Protein AF-A0A2I1H149-F1 (afdb_monomer)

pLDDT: mean 75.31, std 19.66, range [24.06, 97.75]

Mean predicted aligned error: 14.2 Å

Foldseek 3Di:
DDDDDDDDDDDDDDDDPPDPVNVVVVVVVVVVVVVLVVLLVLLVVLLVQQFWWDWDADPVRDIDTDTDGHDCQLVSLVVLLVSCVVDVCVLLSCVVVVVCVTGLQNLLLVLLVVPDPVSVSNNLSSLSVLLSLLDDDDPDPDPVCQSSLQSNVVVLVVCLVCLSSLLSLLSSLVVLVPDPDDDPSSVVSNLSSLSSLLSSLPRFHGPPVVPDDPLRRCVSNLSSLLSCLVSCVLVSLLVLLLDLVSLVCLLSSLSSLCSLDVQAFLVLLLDDCVVVCVVVVVVVVVVVVVVVVVVVVVPDPDWDWDFDQDPVGDTDTDTPVQPPPDPNDPCVPPDPPPPPPPDPPPPPVPPQCPHRNDDLSSSLSNLLSLVSCLVGSSVLSSLVSLVVVCVVCVVPPVCLVSLLSSLQNLLRSLVNLVCCLVPVVSCVVSPNDPPCPPSNACVSSVSCQALVNVVVLLVQLVVDDLALDDRSSLLSSLSSLLSSLVSLVSCCVDPNVVRSLVSLVSVFPDVVSLVSLVVCLLVVVSHDLSSSLSSLSSVLSNVVSNVVSCVVVVDDDTSVVVCPDPSNLVSLVVNCVVVVSDDPVSVVSSVVSD

Radius of gyration: 32.36 Å; Cα contacts (8 Å, |Δi|>4): 544; chains: 1; bounding box: 101×82×113 Å

Nearest PDB structures (foldseek):
  8dd7-assembly1_B  TM=6.411E-01  e=4.435E-08  Drosophila melanogaster
  7uwi-assembly1_A  TM=1.477E-01  e=6.136E-03  Homo sapiens
  1v18-assembly1_A  TM=1.486E-01  e=2.884E-02  Mus musculus
  4j5w-assembly1_B  TM=1.963E-01  e=2.755E+00  Homo sapiens

Organism: NCBI:txid588596

Sequence (594 aa):
MKRTTSVNFINSANKSTLSKRERQKRFQRVKNENEYEYWNTIINKHVSLLGGTTKVFTRDGGSYNLFTPGINIIPSLQEINKIVYKEKECFITLYKLEFMESRLFPLILLNGRLENNSQKETSRICVELLTRMTKIYPMSKNLNDLPFLKMNSAYKDLFILNISIIRNICNMLQWHLKLVDRNNDDKKFIHLLLLISRNLLAIKDAPGSGNLTINEKLKAHFDLIVQFCNENLFEIIMIMASDKNEAIWHTLILEIFYHILGYNSSDDLFTDPKMEASSKGVKLMEQMKNKQDKIRKKVSKVCPKVWVDTKKGYEVPVDIRQTWQEIPRSDSIGLREKTENGQKILTEHVNKKRRVVLNDQTRKCMKLASLKIITSNAFEVLIITIQREIKANLDNPDINKIIAYYLYLVDYILNFRIRLTSENSLFLKDGVLLSIYKISDISQVLPAITVESFEWTFSLLVKCEPKENSNRNLQYAFKCLKSMLLTIKHALNGSNHEMALSILKYIYDNEVYTNRILDLLKNIEILTFKEQKALLSAVYAYLETLDHYEGVTQLSDGPQKKFISDEIIKNYCKILEEYSKLDDEELNYISYLG

Solvent-accessible surface area (backbone atoms only — not comparable to full-atom values): 34316 Å² total; per-residue (Å²): 133,88,81,88,86,87,88,87,88,84,85,83,89,84,81,82,81,71,48,75,68,55,52,52,53,48,53,51,48,54,50,51,50,56,51,50,54,52,52,49,55,53,46,54,54,36,56,58,40,44,34,47,70,42,80,45,73,46,97,86,76,48,70,48,77,46,72,48,76,35,92,53,38,60,67,29,52,52,50,50,52,56,48,48,70,75,39,67,69,50,52,58,53,41,55,75,64,42,35,58,72,65,43,47,48,55,51,38,66,75,21,47,79,52,85,45,71,69,27,41,52,45,32,49,54,43,46,53,46,50,35,61,70,41,53,77,73,80,96,58,94,53,75,84,52,50,66,58,31,44,50,39,40,52,51,44,51,53,50,57,74,38,52,70,57,55,38,40,53,33,50,43,48,55,55,58,71,68,46,88,84,71,53,75,65,55,52,50,50,50,50,39,56,54,45,37,57,34,24,55,54,63,55,59,69,42,94,80,60,79,86,55,51,74,51,66,64,38,42,68,56,44,53,39,51,37,49,38,50,76,46,46,38,53,56,54,53,45,53,44,34,38,35,76,88,42,52,94,46,39,69,59,51,46,52,37,51,37,48,73,50,68,77,58,60,50,68,62,63,75,57,53,66,68,61,48,51,50,54,50,48,51,53,50,51,49,53,49,47,54,51,50,52,57,50,54,72,65,71,61,98,73,83,67,73,43,73,46,79,42,102,85,80,50,72,46,80,41,57,52,80,62,63,76,79,45,83,70,65,76,69,80,77,58,74,86,72,80,73,86,70,86,68,78,79,75,75,68,77,75,74,65,83,76,74,64,77,70,55,72,65,41,37,50,43,52,51,50,50,58,48,46,37,45,76,40,55,18,44,46,41,39,52,57,52,49,54,50,53,46,67,77,36,69,87,42,79,74,43,56,61,54,51,32,40,51,30,42,49,54,23,41,51,43,47,36,51,56,49,49,60,74,44,58,75,58,50,70,72,71,73,68,66,95,75,60,92,72,64,82,64,63,76,59,53,35,77,66,66,40,62,70,41,49,54,50,50,50,51,49,57,69,69,51,72,85,45,98,58,85,52,61,48,55,30,27,42,26,42,24,51,24,29,49,41,52,50,38,54,56,28,53,79,46,96,47,27,70,62,32,50,54,43,47,50,54,59,68,71,37,58,70,59,56,52,53,53,49,54,50,48,68,48,40,85,56,44,47,73,71,35,44,55,24,43,49,53,19,49,39,37,49,49,60,46,48,53,51,47,30,67,74,69,73,59,90,84,62,74,64,63,75,66,70,40,74,66,39,50,51,46,52,50,58,57,53,74,51,46,95,77,58,53,75,72,58,50,53,46,52,64,76,74,110

Secondary structure (DSSP, 8-state):
-------------------HHHHHHHHHHHHHHHHHHHHHHHHHHHHHHTEEEEEEEPTTS-EEEEEEE-S-HHHHHHHHHHHHHH-TTHHHHHHHTTHIIIIIHHHHHHHTT--SHHHHHHHHHHHHHHHHHTPPPP--S-GGGHHHHHHHHHHHHHHHH-HHHHHHHHHHHHHHHT-SS--HHHHHHHHHHHHHHHHHHH--PPTT-TTS-HHHHHHHHHHHHHHHHHTTHHHHHHHHHH-GGGGGGHHHHHHHHHHHHTTS-GGGGTS-HHHHHHHHHHHHHHHHHHHHHHHHHH--S---EEEEE-TTS-EEEEEHHHHSSS---GGGG--------------------------HHHHHHHHHHHHHHHHSTHHHHHHHHHHHHHHHTTT-TTHHHHHHHHHHHHHHHHHHHHHHHHTHHHHTTTT--S-GGGTTSSGGGGGGSSHHHHHHHHHHHHH----SS--HHHHHHHHHHHHHHHHHHHHHTSTTHHHHHHHHHHHHH-HHHHHHHHHHHHTGGGS-HHHHHHHHHHHHHHHHHHHHHHHHHT--S-GGGGG--HHHHHHHHHHHHTGGG--HHHHHHHHTT-

Structure (mmCIF, N/CA/C/O backbone):
data_AF-A0A2I1H149-F1
#
_entry.id   AF-A0A2I1H149-F1
#
loop_
_atom_site.group_PDB
_atom_site.id
_atom_site.type_symbol
_atom_site.label_atom_id
_atom_site.label_alt_id
_atom_site.label_comp_id
_atom_site.label_asym_id
_atom_site.label_entity_id
_atom_site.label_seq_id
_atom_site.pdbx_PDB_ins_code
_atom_site.Cartn_x
_atom_site.Cartn_y
_atom_site.Cartn_z
_atom_site.occupancy
_atom_site.B_iso_or_equiv
_atom_site.auth_seq_id
_atom_site.auth_comp_id
_atom_site.auth_asym_id
_atom_site.auth_atom_id
_atom_site.pdbx_PDB_model_num
ATOM 1 N N . MET A 1 1 ? -39.943 54.773 -71.394 1.00 32.19 1 MET A N 1
ATOM 2 C CA . MET A 1 1 ? -41.090 53.988 -71.907 1.00 32.19 1 MET A CA 1
ATOM 3 C C . MET A 1 1 ? -40.934 52.542 -71.444 1.00 32.19 1 MET A C 1
ATOM 5 O O . MET A 1 1 ? -39.864 52.003 -71.660 1.00 32.19 1 MET A O 1
ATOM 9 N N . LYS A 1 2 ? -41.961 52.007 -70.753 1.00 29.81 2 LYS A N 1
ATOM 10 C CA . LYS A 1 2 ? -42.410 50.595 -70.590 1.00 29.81 2 LYS A CA 1
ATOM 11 C C . LYS A 1 2 ? -41.409 49.477 -70.985 1.00 29.81 2 LYS A C 1
ATOM 13 O O . LYS A 1 2 ? -40.921 49.486 -72.100 1.00 29.81 2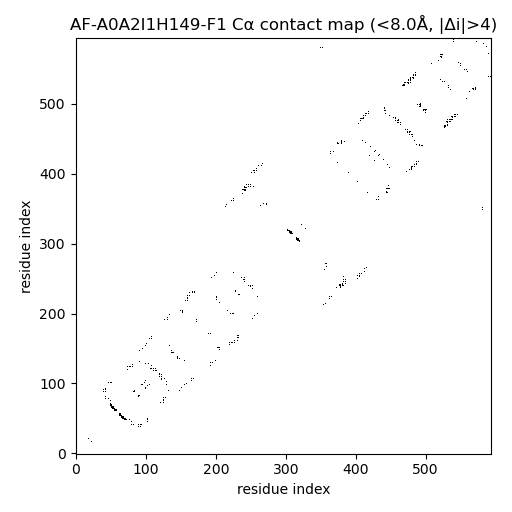 LYS A O 1
ATOM 18 N N . ARG A 1 3 ? -41.190 48.406 -70.209 1.00 27.16 3 ARG A N 1
ATOM 19 C CA . ARG A 1 3 ? -42.202 47.500 -69.628 1.00 27.16 3 ARG A CA 1
ATOM 20 C C . ARG A 1 3 ? -41.544 46.514 -68.646 1.00 27.16 3 ARG A C 1
ATOM 22 O O . ARG A 1 3 ? -40.454 46.017 -68.890 1.00 27.16 3 ARG A O 1
ATOM 29 N N . THR A 1 4 ? -42.272 46.221 -67.579 1.00 39.09 4 THR A N 1
ATOM 30 C CA . THR A 1 4 ? -42.110 45.110 -66.637 1.00 39.09 4 THR A CA 1
ATOM 31 C C . THR A 1 4 ? -42.357 43.746 -67.294 1.00 39.09 4 THR A C 1
ATOM 33 O O . THR A 1 4 ? -43.178 43.637 -68.204 1.00 39.09 4 THR A O 1
ATOM 36 N N . THR A 1 5 ? -41.734 42.686 -66.769 1.00 29.59 5 THR A N 1
ATOM 37 C CA . THR A 1 5 ? -42.400 41.386 -66.550 1.00 29.59 5 THR A CA 1
ATOM 38 C C . THR A 1 5 ? -41.667 40.563 -65.486 1.00 29.59 5 THR A C 1
ATOM 40 O O . THR A 1 5 ? -40.452 40.407 -65.500 1.00 29.59 5 THR A O 1
ATOM 43 N N . SER A 1 6 ? -42.468 40.105 -64.533 1.00 31.19 6 SER A N 1
ATOM 44 C CA . SER A 1 6 ? -42.222 39.237 -63.380 1.00 31.19 6 SER A CA 1
ATOM 45 C C . SER A 1 6 ? -42.264 37.751 -63.745 1.00 31.19 6 SER A C 1
ATOM 47 O O . SER A 1 6 ? -43.083 37.429 -64.595 1.00 31.19 6 SER A O 1
ATOM 49 N N . VAL A 1 7 ? -41.558 36.872 -63.014 1.00 28.91 7 VAL A N 1
ATOM 50 C CA . VAL A 1 7 ? -42.076 35.610 -62.415 1.00 28.91 7 VAL A CA 1
ATOM 51 C C . VAL A 1 7 ? -41.121 35.169 -61.285 1.00 28.91 7 VAL A C 1
ATOM 53 O O . VAL A 1 7 ? -39.906 35.309 -61.389 1.00 28.91 7 VAL A O 1
ATOM 56 N N . ASN A 1 8 ? -41.715 34.687 -60.190 1.00 28.05 8 ASN A N 1
ATOM 57 C CA . ASN A 1 8 ? -41.142 34.405 -58.874 1.00 28.05 8 ASN A CA 1
ATOM 58 C C . ASN A 1 8 ? -40.620 32.957 -58.669 1.00 28.05 8 ASN A C 1
ATOM 60 O O . ASN A 1 8 ? -41.061 32.034 -59.343 1.00 28.05 8 ASN A O 1
ATOM 64 N N . PHE A 1 9 ? -39.875 32.803 -57.558 1.00 26.64 9 PHE A N 1
ATOM 65 C CA . PHE A 1 9 ? -40.063 31.819 -56.464 1.00 26.64 9 PHE A CA 1
ATOM 66 C C . PHE A 1 9 ? -39.162 30.552 -56.315 1.00 26.64 9 PHE A C 1
ATOM 68 O O . PHE A 1 9 ? -39.249 29.592 -57.065 1.00 26.64 9 PHE A O 1
ATOM 75 N N . ILE A 1 10 ? -38.452 30.559 -55.165 1.00 27.23 10 ILE A N 1
ATOM 76 C CA . ILE A 1 10 ? -38.178 29.490 -54.161 1.00 27.23 10 ILE A CA 1
ATOM 77 C C . ILE A 1 10 ? -36.966 28.548 -54.326 1.00 27.23 10 ILE A C 1
ATOM 79 O O . ILE A 1 10 ? -36.982 27.565 -55.050 1.00 27.23 10 ILE A O 1
ATOM 83 N N . ASN A 1 11 ? -35.974 28.836 -53.468 1.00 29.62 11 ASN A N 1
ATOM 84 C CA . ASN A 1 11 ? -35.152 27.971 -52.605 1.00 29.62 11 ASN A CA 1
ATOM 85 C C . ASN A 1 11 ? -34.781 26.541 -53.036 1.00 29.62 11 ASN A C 1
ATOM 87 O O . ASN A 1 11 ? -35.598 25.629 -52.992 1.00 29.62 11 ASN A O 1
ATOM 91 N N . SER A 1 12 ? -33.469 26.293 -53.002 1.00 26.97 12 SER A N 1
ATOM 92 C CA . SER A 1 12 ? -32.935 25.269 -52.095 1.00 26.97 12 SER A CA 1
ATOM 93 C C . SER A 1 12 ? -31.600 25.726 -51.503 1.00 26.97 12 SER A C 1
ATOM 95 O O . SER A 1 12 ? -30.573 25.796 -52.180 1.00 26.97 12 SER A O 1
ATOM 97 N N . ALA A 1 13 ? -31.645 26.062 -50.217 1.00 36.00 13 ALA A N 1
ATOM 98 C CA . ALA A 1 13 ? -30.492 26.230 -49.355 1.00 36.00 13 ALA A CA 1
ATOM 99 C C . ALA A 1 13 ? -29.692 24.921 -49.261 1.00 36.00 13 ALA A C 1
ATOM 101 O O . ALA A 1 13 ? -30.289 23.859 -49.122 1.00 36.00 13 ALA A O 1
ATOM 102 N N . ASN A 1 14 ? -28.359 25.018 -49.324 1.00 30.45 14 ASN A N 1
ATOM 103 C CA . ASN A 1 14 ? -27.398 24.220 -48.545 1.00 30.45 14 ASN A CA 1
ATOM 104 C C . ASN A 1 14 ? -25.959 24.597 -48.946 1.00 30.45 14 ASN A C 1
ATOM 106 O O . ASN A 1 14 ? -25.267 23.868 -49.651 1.00 30.45 14 ASN A O 1
ATOM 110 N N . LYS A 1 15 ? -25.476 25.754 -48.473 1.00 36.53 15 LYS A N 1
ATOM 111 C CA . LYS A 1 15 ? -24.035 26.047 -48.398 1.00 36.53 15 LYS A CA 1
ATOM 112 C C . LYS A 1 15 ? -23.628 26.146 -46.930 1.00 36.53 15 LYS A C 1
ATOM 114 O O . LYS A 1 15 ? -23.779 27.173 -46.282 1.00 36.53 15 LYS A O 1
ATOM 119 N N . SER A 1 16 ? -23.160 24.997 -46.450 1.00 39.41 16 SER A N 1
ATOM 120 C CA . SER A 1 16 ? -22.470 24.684 -45.195 1.00 39.41 16 SER A CA 1
ATOM 121 C C . SER A 1 16 ? -21.985 25.878 -44.357 1.00 39.41 16 SER A C 1
ATOM 123 O O . SER A 1 16 ? -20.854 26.358 -44.497 1.00 39.41 16 SER A O 1
ATOM 125 N N . THR A 1 17 ? -22.801 26.276 -43.390 1.00 38.53 17 THR A N 1
ATOM 126 C CA . THR A 1 17 ? -22.392 27.042 -42.212 1.00 38.53 17 THR A CA 1
ATOM 127 C C . THR A 1 17 ? -21.715 26.108 -41.206 1.00 38.53 17 THR A C 1
ATOM 129 O O . THR A 1 17 ? -22.320 25.699 -40.222 1.00 38.53 17 THR A O 1
ATOM 132 N N . LEU A 1 18 ? -20.449 25.752 -41.443 1.00 44.00 18 LEU A N 1
ATOM 133 C CA . LEU A 1 18 ? -19.593 25.258 -40.357 1.00 44.00 18 LEU A CA 1
ATOM 134 C C . LEU A 1 18 ? -19.273 26.451 -39.457 1.00 44.00 18 LEU A C 1
ATOM 136 O O . LEU A 1 18 ? -18.690 27.440 -39.916 1.00 44.00 18 LEU A O 1
ATOM 140 N N . SER A 1 19 ? -19.677 26.375 -38.190 1.00 47.31 19 SER A N 1
ATOM 141 C CA . SER A 1 19 ? -19.490 27.469 -37.236 1.00 47.31 19 SER A CA 1
ATOM 142 C C . SER A 1 19 ? -17.998 27.822 -37.109 1.00 47.31 19 SER A C 1
ATOM 144 O O . SER A 1 19 ? -17.127 26.952 -37.212 1.00 47.31 19 SER A O 1
ATOM 146 N N . LYS A 1 20 ? -17.657 29.093 -36.839 1.00 43.50 20 LYS A N 1
ATOM 147 C CA . LYS A 1 20 ? -16.263 29.515 -36.545 1.00 43.50 20 LYS A CA 1
ATOM 148 C C . LYS A 1 20 ? -15.593 28.613 -35.487 1.00 43.50 20 LYS A C 1
ATOM 150 O O . LYS A 1 20 ? -14.399 28.341 -35.582 1.00 43.50 20 LYS A O 1
ATOM 155 N N . ARG A 1 21 ? -16.386 28.077 -34.550 1.00 37.91 21 ARG A N 1
ATOM 156 C CA . ARG A 1 21 ? -15.987 27.105 -33.519 1.00 37.91 21 ARG A CA 1
ATOM 157 C C . ARG A 1 21 ? -15.583 25.741 -34.085 1.00 37.91 21 ARG A C 1
ATOM 159 O O . ARG A 1 21 ? -14.626 25.145 -33.603 1.00 37.91 21 ARG A O 1
ATOM 166 N N . GLU A 1 22 ? -16.275 25.237 -35.100 1.00 40.78 22 GLU A N 1
ATOM 167 C CA . GLU A 1 22 ? -15.925 23.970 -35.756 1.00 40.78 22 GLU A CA 1
ATOM 168 C C . GLU A 1 22 ? -14.711 24.106 -36.671 1.00 40.78 22 GLU A C 1
ATOM 170 O O . GLU A 1 22 ? -13.901 23.184 -36.741 1.00 40.78 22 GLU A O 1
ATOM 175 N N . ARG A 1 23 ? -14.528 25.267 -37.314 1.00 39.69 23 ARG A N 1
ATOM 176 C CA . ARG A 1 23 ? -13.295 25.564 -38.058 1.00 39.69 23 ARG A CA 1
ATOM 177 C C . ARG A 1 23 ? -12.090 25.666 -37.121 1.00 39.69 23 ARG A C 1
ATOM 179 O O . ARG A 1 23 ? -11.091 25.016 -37.392 1.00 39.69 23 ARG A O 1
ATOM 186 N N . GLN A 1 24 ? -12.192 26.366 -35.986 1.00 39.59 24 GLN A N 1
ATOM 187 C CA . GLN A 1 24 ? -11.123 26.393 -34.971 1.00 39.59 24 GLN A CA 1
ATOM 188 C C . GLN A 1 24 ? -10.823 25.005 -34.386 1.00 39.59 24 GLN A C 1
ATOM 190 O O . GLN A 1 24 ? -9.656 24.643 -34.273 1.00 39.59 24 GLN A O 1
ATOM 195 N N . LYS A 1 25 ? -11.849 24.187 -34.103 1.00 42.06 25 LYS A N 1
ATOM 196 C CA . LYS A 1 25 ? -11.659 22.793 -33.664 1.00 42.06 25 LYS A CA 1
ATOM 197 C C . LYS A 1 25 ? -11.001 21.920 -34.736 1.00 42.06 25 LYS A C 1
ATOM 199 O O . LYS A 1 25 ? -10.184 21.078 -34.389 1.00 42.06 25 LYS A O 1
ATOM 204 N N . ARG A 1 26 ? -11.325 22.103 -36.022 1.00 39.41 26 ARG A N 1
ATOM 205 C CA . ARG A 1 26 ? -10.654 21.391 -37.126 1.00 39.41 26 ARG A CA 1
ATOM 206 C C . ARG A 1 26 ? -9.211 21.858 -37.318 1.00 39.41 26 ARG A C 1
ATOM 208 O O . ARG A 1 26 ? -8.348 21.012 -37.467 1.00 39.41 26 ARG A O 1
ATOM 215 N N . PHE A 1 27 ? -8.926 23.157 -37.237 1.00 35.47 27 PHE A N 1
ATOM 216 C CA . PHE A 1 27 ? -7.555 23.676 -37.314 1.00 35.47 27 PHE A CA 1
ATOM 217 C C . PHE A 1 27 ? -6.688 23.255 -36.118 1.00 35.47 27 PHE A C 1
ATOM 219 O O . PHE A 1 27 ? -5.516 22.954 -36.312 1.00 35.47 27 PHE A O 1
ATOM 226 N N . GLN A 1 28 ? -7.251 23.167 -34.907 1.00 42.97 28 GLN A N 1
ATOM 227 C CA . GLN A 1 28 ? -6.568 22.564 -33.756 1.00 42.97 28 GLN A CA 1
ATOM 228 C C . GLN A 1 28 ? -6.356 21.057 -33.941 1.00 42.97 28 GLN A C 1
ATOM 230 O O . GLN A 1 28 ? -5.277 20.574 -33.646 1.00 42.97 28 GLN A O 1
ATOM 235 N N . ARG A 1 29 ? -7.326 20.313 -34.492 1.00 41.38 29 ARG A N 1
ATOM 236 C CA . ARG A 1 29 ? -7.142 18.880 -34.796 1.00 41.38 29 ARG A CA 1
ATOM 237 C C . ARG A 1 29 ? -6.066 18.630 -35.854 1.00 41.38 29 ARG A C 1
ATOM 239 O O . ARG A 1 29 ? -5.225 17.777 -35.630 1.00 41.38 29 ARG A O 1
ATOM 246 N N . VAL A 1 30 ? -6.041 19.407 -36.937 1.00 41.62 30 VAL A N 1
ATOM 247 C CA . VAL A 1 30 ? -5.036 19.275 -38.010 1.00 41.62 30 VAL A CA 1
ATOM 248 C C . VAL A 1 30 ? -3.642 19.715 -37.538 1.00 41.62 30 VAL A C 1
ATOM 250 O O . VAL A 1 30 ? -2.652 19.092 -37.905 1.00 41.62 30 VAL A O 1
ATOM 253 N N . LYS A 1 31 ? -3.536 20.738 -36.672 1.00 45.19 31 LYS A N 1
ATOM 254 C CA . LYS A 1 31 ? -2.265 21.056 -35.993 1.00 45.19 31 LYS A CA 1
ATOM 255 C C . LYS A 1 31 ? -1.808 19.917 -35.077 1.00 45.19 31 LYS A C 1
ATOM 257 O O . LYS A 1 31 ? -0.651 19.524 -35.155 1.00 45.19 31 LYS A O 1
ATOM 262 N N . ASN A 1 32 ? -2.719 19.360 -34.281 1.00 52.97 32 ASN A N 1
ATOM 263 C CA . ASN A 1 32 ? -2.410 18.272 -33.355 1.00 52.97 32 ASN A CA 1
ATOM 264 C C . ASN A 1 32 ? -2.048 16.962 -34.082 1.00 52.97 32 ASN A C 1
ATOM 266 O O . ASN A 1 32 ? -1.226 16.209 -33.576 1.00 52.97 32 ASN A O 1
ATOM 270 N N . GLU A 1 33 ? -2.625 16.681 -35.255 1.00 55.91 33 GLU A N 1
ATOM 271 C CA . GLU A 1 33 ? -2.286 15.505 -36.073 1.00 55.91 33 GLU A CA 1
ATOM 272 C C . GLU A 1 33 ? -0.879 15.624 -36.684 1.00 55.91 33 GLU A C 1
ATOM 274 O O . GLU A 1 33 ? -0.083 14.694 -36.550 1.00 55.91 33 GLU A O 1
ATOM 279 N N . ASN A 1 34 ? -0.527 16.788 -37.244 1.00 59.38 34 ASN A N 1
ATOM 280 C CA . ASN A 1 34 ? 0.806 17.029 -37.812 1.00 59.38 34 ASN A CA 1
ATOM 281 C C . ASN A 1 34 ? 1.909 17.078 -36.737 1.00 59.38 34 ASN A C 1
ATOM 283 O O . ASN A 1 34 ? 3.011 16.575 -36.955 1.00 59.38 34 ASN A O 1
ATOM 287 N N . GLU A 1 35 ? 1.631 17.663 -35.566 1.00 61.94 35 GLU A N 1
ATOM 288 C CA . GLU A 1 35 ? 2.568 17.661 -34.433 1.00 61.94 35 GLU A CA 1
ATOM 289 C C . GLU A 1 35 ? 2.740 16.249 -33.853 1.00 61.94 35 GLU A C 1
ATOM 291 O O . GLU A 1 35 ? 3.860 15.836 -33.560 1.00 61.94 35 GLU A O 1
ATOM 296 N N . TYR A 1 36 ? 1.667 15.458 -33.759 1.00 65.31 36 TYR A N 1
ATOM 297 C CA . TYR A 1 36 ? 1.745 14.068 -33.303 1.00 65.31 36 TYR A CA 1
ATOM 298 C C . TYR A 1 36 ? 2.567 13.182 -34.254 1.00 65.31 36 TYR A C 1
ATOM 300 O O . TYR A 1 36 ? 3.404 12.396 -33.805 1.00 65.31 36 TYR A O 1
ATOM 308 N N . GLU A 1 37 ? 2.384 13.321 -35.568 1.00 72.19 37 GLU A N 1
ATOM 309 C CA . GLU A 1 37 ? 3.164 12.589 -36.574 1.00 72.19 37 GLU A CA 1
ATOM 310 C C . GLU A 1 37 ? 4.650 12.993 -36.567 1.00 72.19 37 GLU A C 1
ATOM 312 O O . GLU A 1 37 ? 5.543 12.139 -36.658 1.00 72.19 37 GLU A O 1
ATOM 317 N N . TYR A 1 38 ? 4.927 14.280 -36.343 1.00 79.25 38 TYR A N 1
ATOM 318 C CA . TYR A 1 38 ? 6.279 14.795 -36.141 1.00 79.25 38 TYR A CA 1
ATOM 319 C C . TYR A 1 38 ? 6.962 1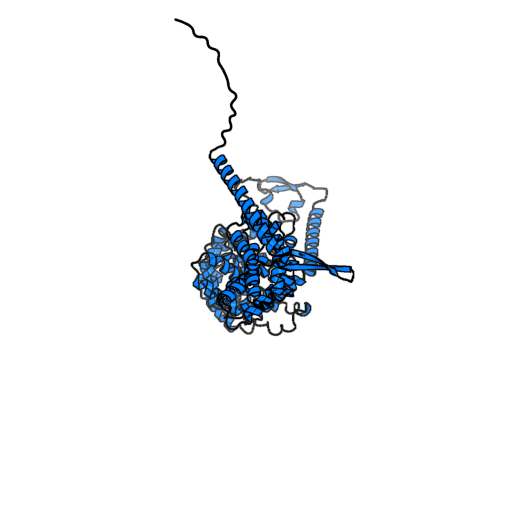4.159 -34.919 1.00 79.25 38 TYR A C 1
ATOM 321 O O . TYR A 1 38 ? 8.061 13.606 -35.039 1.00 79.25 38 TYR A O 1
ATOM 329 N N . TRP A 1 39 ? 6.302 14.153 -33.755 1.00 78.00 39 TRP A N 1
ATOM 330 C CA . TRP A 1 39 ? 6.859 13.551 -32.539 1.00 78.00 39 TRP A CA 1
ATOM 331 C C . TRP A 1 39 ? 7.062 12.039 -32.667 1.00 78.00 39 TRP A C 1
ATOM 333 O O . TRP A 1 39 ? 8.089 11.520 -32.224 1.00 78.00 39 TRP A O 1
ATOM 343 N N . ASN A 1 40 ? 6.147 11.335 -33.339 1.00 79.31 40 ASN A N 1
ATOM 344 C CA . ASN A 1 40 ? 6.282 9.901 -33.601 1.00 79.31 40 ASN A CA 1
ATOM 345 C C . ASN A 1 40 ? 7.520 9.582 -34.435 1.00 79.31 40 ASN A C 1
ATOM 347 O O . ASN A 1 40 ? 8.255 8.645 -34.121 1.00 79.31 40 ASN A O 1
ATOM 351 N N . THR A 1 41 ? 7.778 10.378 -35.471 1.00 85.44 41 THR A N 1
ATOM 352 C CA . THR A 1 41 ? 8.940 10.192 -36.347 1.00 85.44 41 THR A CA 1
ATOM 353 C C . THR A 1 41 ? 10.247 10.358 -35.568 1.00 85.44 41 THR A C 1
ATOM 355 O O . THR A 1 41 ? 11.168 9.548 -35.703 1.00 85.44 41 THR A O 1
ATOM 358 N N . ILE A 1 42 ? 10.312 11.361 -34.689 1.00 87.19 42 ILE A N 1
ATOM 359 C CA . ILE A 1 42 ? 11.488 11.618 -33.849 1.00 87.19 42 ILE A CA 1
ATOM 360 C C . ILE A 1 42 ? 11.687 10.506 -32.815 1.00 87.19 42 ILE A C 1
ATOM 362 O O . ILE A 1 42 ? 12.806 10.017 -32.648 1.00 87.19 42 ILE A O 1
ATOM 366 N N . ILE A 1 43 ? 10.617 10.062 -32.150 1.00 89.56 43 ILE A N 1
ATOM 367 C CA . ILE A 1 43 ? 10.688 8.963 -31.179 1.00 89.56 43 ILE A CA 1
ATOM 368 C C . ILE A 1 43 ? 11.161 7.677 -31.850 1.00 89.56 43 ILE A C 1
ATOM 370 O O . ILE A 1 43 ? 12.091 7.053 -31.348 1.00 89.56 43 ILE A O 1
ATOM 374 N N . ASN A 1 44 ? 10.596 7.314 -33.004 1.00 88.50 44 ASN A N 1
ATOM 375 C CA . ASN A 1 44 ? 11.008 6.125 -33.754 1.00 88.50 44 ASN A CA 1
ATOM 376 C C . ASN A 1 44 ? 12.501 6.158 -34.091 1.00 88.50 44 ASN A C 1
ATOM 378 O O . ASN A 1 44 ? 13.211 5.170 -33.881 1.00 88.50 44 ASN A O 1
ATOM 382 N N . LYS A 1 45 ? 12.997 7.317 -34.545 1.00 91.25 45 LYS A N 1
ATOM 383 C CA . LYS A 1 45 ? 14.421 7.520 -34.814 1.00 91.25 45 LYS A CA 1
ATOM 384 C C . LYS A 1 45 ? 15.257 7.241 -33.566 1.00 91.25 45 LYS A C 1
ATOM 386 O O . LYS A 1 45 ? 16.156 6.408 -33.624 1.00 91.25 45 LYS A O 1
ATOM 391 N N . HIS A 1 46 ? 14.958 7.875 -32.433 1.00 92.81 46 HIS A N 1
ATOM 392 C CA . HIS A 1 46 ? 15.756 7.679 -31.219 1.00 92.81 46 HIS A CA 1
ATOM 393 C C . HIS A 1 46 ? 15.630 6.269 -30.633 1.00 92.81 46 HIS A C 1
ATOM 395 O O . HIS A 1 46 ? 16.636 5.718 -30.202 1.00 92.81 46 HIS A O 1
ATOM 401 N N . VAL A 1 47 ? 14.451 5.644 -30.677 1.00 91.44 47 VAL A N 1
ATOM 402 C CA . VAL A 1 47 ? 14.244 4.259 -30.219 1.00 91.44 47 VAL A CA 1
ATOM 403 C C . VAL A 1 47 ? 15.073 3.269 -31.042 1.00 91.44 47 VAL A C 1
ATOM 405 O O . VAL A 1 47 ? 15.654 2.340 -30.477 1.00 91.44 47 VAL A O 1
ATOM 408 N N . SER A 1 48 ? 15.189 3.482 -32.357 1.00 88.75 48 SER A N 1
ATOM 409 C CA . SER A 1 48 ? 16.019 2.637 -33.227 1.00 88.75 48 SER A CA 1
ATOM 410 C C . SER A 1 48 ? 17.517 2.718 -32.897 1.00 88.75 48 SER A C 1
ATOM 412 O O . SER A 1 48 ? 18.227 1.722 -33.005 1.00 88.75 48 SER A O 1
ATOM 414 N N . LEU A 1 49 ? 17.991 3.873 -32.413 1.00 92.19 49 LEU A N 1
ATOM 415 C CA . LEU A 1 49 ? 19.397 4.106 -32.061 1.00 92.19 49 LEU A CA 1
ATOM 416 C C . LEU A 1 49 ? 19.822 3.465 -30.733 1.00 92.19 49 LEU A C 1
ATOM 418 O O . LEU A 1 49 ? 21.018 3.393 -30.450 1.00 92.19 49 LEU A O 1
ATOM 422 N N . LEU A 1 50 ? 18.874 3.003 -29.914 1.00 92.06 50 LEU A N 1
ATOM 423 C CA . LEU A 1 50 ? 19.163 2.386 -28.615 1.00 92.06 50 LEU A CA 1
ATOM 424 C C . LEU A 1 50 ? 19.653 0.940 -28.717 1.00 92.06 50 LEU A C 1
ATOM 426 O O . LEU A 1 50 ? 20.197 0.419 -27.744 1.00 92.06 50 LEU A O 1
ATOM 430 N N . GLY A 1 51 ? 19.473 0.303 -29.874 1.00 89.75 51 GLY A N 1
ATOM 431 C CA . GLY A 1 51 ? 19.811 -1.101 -30.093 1.00 89.75 51 GLY A CA 1
ATOM 432 C C . GLY A 1 51 ? 18.592 -1.960 -30.411 1.00 89.75 51 GLY A C 1
ATOM 433 O O . GLY A 1 51 ? 17.510 -1.447 -30.702 1.00 89.75 51 GLY A O 1
ATOM 434 N N . GLY A 1 52 ? 18.763 -3.278 -30.366 1.00 88.19 52 GLY A N 1
ATOM 435 C CA . GLY A 1 52 ? 17.707 -4.233 -30.691 1.00 88.19 52 GLY A CA 1
ATOM 436 C C . GLY A 1 52 ? 17.979 -5.627 -30.140 1.00 88.19 52 GLY A C 1
ATOM 437 O O . GLY A 1 52 ? 19.111 -5.975 -29.808 1.00 88.19 52 GLY A O 1
ATOM 438 N N . THR A 1 53 ? 16.920 -6.422 -30.027 1.00 85.94 53 THR A N 1
ATOM 439 C CA . THR A 1 53 ? 16.993 -7.835 -29.657 1.00 85.94 53 THR A CA 1
ATOM 440 C C . THR A 1 53 ? 17.196 -8.696 -30.901 1.00 85.94 53 THR A C 1
ATOM 442 O O . THR A 1 53 ? 16.475 -8.573 -31.888 1.00 85.94 53 THR A O 1
ATOM 445 N N . THR A 1 54 ? 18.184 -9.585 -30.853 1.00 83.81 54 THR A N 1
ATOM 446 C CA . THR A 1 54 ? 18.465 -10.576 -31.895 1.00 83.81 54 THR A CA 1
ATOM 447 C C . THR A 1 54 ? 18.338 -11.974 -31.306 1.00 83.81 54 THR A C 1
ATOM 449 O O . THR A 1 54 ? 18.782 -12.233 -30.188 1.00 83.81 54 THR A O 1
ATOM 452 N N . LYS A 1 55 ? 17.688 -12.885 -32.030 1.00 85.06 55 LYS A N 1
ATOM 453 C CA . LYS A 1 55 ? 17.550 -14.277 -31.598 1.00 85.06 55 LYS A CA 1
ATOM 454 C C . LYS A 1 55 ? 18.816 -15.033 -31.993 1.00 85.06 55 LYS A C 1
ATOM 456 O O . LYS A 1 55 ? 19.094 -15.194 -33.177 1.00 85.06 55 LYS A O 1
ATOM 461 N N . VAL A 1 56 ? 19.583 -15.468 -31.002 1.00 85.62 56 VAL A N 1
ATOM 462 C CA . VAL A 1 56 ? 20.822 -16.226 -31.183 1.00 85.62 56 VAL A CA 1
ATOM 463 C C . VAL A 1 56 ? 20.516 -17.701 -30.969 1.00 85.62 56 VAL A C 1
ATOM 465 O O . VAL A 1 56 ? 19.962 -18.082 -29.938 1.00 85.62 56 VAL A O 1
ATOM 468 N N . PHE A 1 57 ? 20.859 -18.532 -31.949 1.00 85.56 57 PHE A N 1
ATOM 469 C CA . PHE A 1 57 ? 20.697 -19.981 -31.869 1.00 85.56 57 PHE A CA 1
ATOM 470 C C . PHE A 1 57 ? 21.938 -20.609 -31.229 1.00 85.56 57 PHE A C 1
ATOM 472 O O . PHE A 1 57 ? 23.067 -20.291 -31.606 1.00 85.56 57 PHE A O 1
ATOM 479 N N . THR A 1 58 ? 21.736 -21.472 -30.236 1.00 83.88 58 THR A N 1
ATOM 480 C CA . THR A 1 58 ? 22.816 -22.222 -29.590 1.00 83.88 58 THR A CA 1
ATOM 481 C C . THR A 1 58 ? 23.164 -23.462 -30.407 1.00 83.88 58 THR A C 1
ATOM 483 O O . THR A 1 58 ? 22.353 -23.965 -31.186 1.00 83.88 58 THR A O 1
ATOM 486 N N . ARG A 1 59 ? 24.385 -23.978 -30.218 1.00 79.94 59 ARG A N 1
ATOM 487 C CA . ARG A 1 59 ? 24.861 -25.198 -30.897 1.00 79.94 59 ARG A CA 1
ATOM 488 C C . ARG A 1 59 ? 24.005 -26.430 -30.577 1.00 79.94 59 ARG A C 1
ATOM 490 O O . ARG A 1 59 ? 23.926 -27.327 -31.405 1.00 79.94 59 ARG A O 1
ATOM 497 N N . ASP A 1 60 ? 23.307 -26.413 -29.443 1.00 82.38 60 ASP A N 1
ATOM 498 C CA . ASP A 1 60 ? 22.438 -27.499 -28.974 1.00 82.38 60 ASP A CA 1
ATOM 499 C C . ASP A 1 60 ? 21.001 -27.411 -29.535 1.00 82.38 60 ASP A C 1
ATOM 501 O O . ASP A 1 60 ? 20.099 -28.094 -29.056 1.00 82.38 60 ASP A O 1
ATOM 505 N N . GLY A 1 61 ? 20.749 -26.535 -30.518 1.00 79.62 61 GLY A N 1
ATOM 506 C CA . GLY A 1 61 ? 19.426 -26.336 -31.127 1.00 79.62 61 GLY A CA 1
ATOM 507 C C . GLY A 1 61 ? 18.475 -25.442 -30.321 1.00 79.62 61 GLY A C 1
ATOM 508 O O . GLY A 1 61 ? 17.332 -25.225 -30.725 1.00 79.62 61 GLY A O 1
ATOM 509 N N . GLY A 1 62 ? 18.938 -24.891 -29.197 1.00 80.69 62 GLY A N 1
ATOM 510 C CA . GLY A 1 62 ? 18.218 -23.882 -28.427 1.00 80.69 62 GLY A CA 1
ATOM 511 C C . GLY A 1 62 ? 18.314 -22.491 -29.053 1.00 80.69 62 GLY A C 1
ATOM 512 O O . GLY A 1 62 ? 19.044 -22.246 -30.013 1.00 80.69 62 GLY A O 1
ATOM 513 N N . SER A 1 63 ? 17.582 -21.532 -28.494 1.00 80.38 63 SER A N 1
ATOM 514 C CA . SER A 1 63 ? 17.707 -20.129 -28.887 1.00 80.38 63 SER A CA 1
ATOM 515 C C . SER A 1 63 ? 17.459 -19.212 -27.705 1.00 80.38 63 SER A C 1
ATOM 517 O O . SER A 1 63 ? 16.567 -19.492 -26.906 1.00 80.38 63 SER A O 1
ATOM 519 N N . TYR A 1 64 ? 18.183 -18.102 -27.634 1.00 80.00 64 TYR A N 1
ATOM 520 C CA . TYR A 1 64 ? 17.949 -17.045 -26.657 1.00 80.00 64 TYR A CA 1
ATOM 521 C C . TYR A 1 64 ? 17.936 -15.679 -27.342 1.00 80.00 64 TYR A C 1
ATOM 523 O O . TYR A 1 64 ? 18.525 -15.491 -28.404 1.00 80.00 64 TYR A O 1
ATOM 531 N N . ASN A 1 65 ? 17.247 -14.713 -26.739 1.00 82.12 65 ASN A N 1
ATOM 532 C CA . ASN A 1 65 ? 17.239 -13.340 -27.229 1.00 82.12 65 ASN A CA 1
ATOM 533 C C . ASN A 1 65 ? 18.422 -12.586 -26.612 1.00 82.12 65 ASN A C 1
ATOM 535 O O . ASN A 1 65 ? 18.508 -12.455 -25.393 1.00 82.12 65 ASN A O 1
ATOM 539 N N . LEU A 1 66 ? 19.322 -12.083 -27.453 1.00 84.94 66 LEU A N 1
ATOM 540 C CA . LEU A 1 66 ? 20.431 -11.222 -27.065 1.00 84.94 66 LEU A CA 1
ATOM 541 C C . LEU A 1 66 ? 20.095 -9.777 -27.426 1.00 84.94 66 LEU A C 1
ATOM 543 O O . LEU A 1 66 ? 19.838 -9.464 -28.588 1.00 84.94 66 LEU A O 1
ATOM 547 N N . PHE A 1 67 ? 20.115 -8.883 -26.442 1.00 90.25 67 PHE A N 1
ATOM 548 C CA . PHE A 1 67 ? 20.011 -7.453 -26.706 1.00 90.25 67 PHE A CA 1
ATOM 549 C C . PHE A 1 67 ? 21.387 -6.872 -27.026 1.00 90.25 67 PHE A C 1
ATOM 551 O O . PHE A 1 67 ? 22.307 -6.968 -26.213 1.00 90.25 67 PHE A O 1
ATOM 558 N N . THR A 1 68 ? 21.512 -6.238 -28.189 1.00 88.75 68 THR A N 1
ATOM 559 C CA . THR A 1 68 ? 22.723 -5.519 -28.585 1.00 88.75 68 THR A CA 1
ATOM 560 C C . THR A 1 68 ? 22.498 -4.018 -28.394 1.00 88.75 68 THR A C 1
ATOM 562 O O . THR A 1 68 ? 21.672 -3.447 -29.115 1.00 88.75 68 THR A O 1
ATOM 565 N N . PRO A 1 69 ? 23.192 -3.369 -27.438 1.00 88.50 69 PRO A N 1
ATOM 566 C CA . PRO A 1 69 ? 23.082 -1.930 -27.218 1.00 88.50 69 PRO A CA 1
ATOM 567 C C . PRO A 1 69 ? 23.609 -1.132 -28.419 1.00 88.50 69 PRO A C 1
ATOM 569 O O . PRO A 1 69 ? 24.604 -1.506 -29.037 1.00 88.50 69 PRO A O 1
ATOM 572 N N . GLY A 1 70 ? 22.948 -0.019 -28.738 1.00 89.56 70 GLY A N 1
ATOM 573 C CA . GLY A 1 70 ? 23.413 0.926 -29.756 1.00 89.56 70 GLY A CA 1
ATOM 574 C C . GLY A 1 70 ? 24.564 1.820 -29.275 1.00 89.56 70 GLY A C 1
ATOM 575 O O . GLY A 1 70 ? 24.917 1.837 -28.100 1.00 89.56 70 GLY A O 1
ATOM 576 N N . ILE A 1 71 ? 25.143 2.605 -30.189 1.00 83.88 71 ILE A N 1
ATOM 577 C CA . ILE A 1 71 ? 26.324 3.446 -29.905 1.00 83.88 71 ILE A CA 1
ATOM 578 C C . ILE A 1 71 ? 25.935 4.749 -29.176 1.00 83.88 71 ILE A C 1
ATOM 580 O O . ILE A 1 71 ? 26.655 5.217 -28.302 1.00 83.88 71 ILE A O 1
ATOM 584 N N . ASN A 1 72 ? 24.758 5.312 -29.476 1.00 85.44 72 ASN A N 1
ATOM 585 C CA . ASN A 1 72 ? 24.315 6.619 -28.969 1.00 85.44 72 ASN A CA 1
ATOM 586 C C . ASN A 1 72 ? 23.174 6.496 -27.945 1.00 85.44 72 ASN A C 1
ATOM 588 O O . ASN A 1 72 ? 22.146 7.169 -28.071 1.00 85.44 72 ASN A O 1
ATOM 592 N N . ILE A 1 73 ? 23.344 5.632 -26.936 1.00 93.25 73 ILE A N 1
ATOM 593 C CA . ILE A 1 73 ? 22.297 5.343 -25.941 1.00 93.25 73 ILE A CA 1
ATOM 594 C C . ILE A 1 73 ? 21.938 6.576 -25.115 1.00 93.25 73 ILE A C 1
ATOM 596 O O . ILE A 1 73 ? 20.782 6.989 -25.125 1.00 93.25 73 ILE A O 1
ATOM 600 N N . ILE A 1 74 ? 22.911 7.179 -24.423 1.00 93.81 74 ILE A N 1
ATOM 601 C CA . ILE A 1 74 ? 22.652 8.276 -23.477 1.00 93.81 74 ILE A CA 1
ATOM 602 C C . ILE A 1 74 ? 21.966 9.469 -24.169 1.00 93.81 74 ILE A C 1
ATOM 604 O O . ILE A 1 74 ? 20.885 9.847 -23.713 1.00 93.81 74 ILE A O 1
ATOM 608 N N . PRO A 1 75 ? 22.476 10.015 -25.297 1.00 94.50 75 PRO A N 1
ATOM 609 C CA . PRO A 1 75 ? 21.813 11.133 -25.972 1.00 94.50 75 PRO A CA 1
ATOM 610 C C . PRO A 1 75 ? 20.403 10.780 -26.459 1.00 94.50 75 PRO A C 1
ATOM 612 O O . PRO A 1 75 ? 19.486 11.593 -26.360 1.00 94.50 75 PRO A O 1
ATOM 615 N N . SER A 1 76 ? 20.201 9.551 -26.949 1.00 95.38 76 SER A N 1
ATOM 616 C CA . SER A 1 76 ? 18.887 9.112 -27.433 1.00 95.38 76 SER A CA 1
ATOM 617 C C . SER A 1 76 ? 17.885 8.942 -26.293 1.00 95.38 76 SER A C 1
ATOM 619 O O . SER A 1 76 ? 16.742 9.371 -26.426 1.00 95.38 76 SER A O 1
ATOM 621 N N . LEU A 1 77 ? 18.302 8.379 -25.155 1.00 95.56 77 LEU A N 1
ATOM 622 C CA . LEU A 1 77 ? 17.459 8.283 -23.964 1.00 95.56 77 LEU A CA 1
ATOM 623 C C . LEU A 1 77 ? 17.115 9.670 -23.406 1.00 95.56 77 LEU A C 1
ATOM 625 O O . LEU A 1 77 ? 15.966 9.897 -23.035 1.00 95.56 77 LEU A O 1
ATOM 629 N N . GLN A 1 78 ? 18.073 10.603 -23.373 1.00 94.94 78 GLN A N 1
ATOM 630 C CA . GLN A 1 78 ? 17.840 11.975 -22.910 1.00 94.94 78 GLN A CA 1
ATOM 631 C C . GLN A 1 78 ? 16.834 12.714 -23.799 1.00 94.94 78 GLN A C 1
ATOM 633 O O . GLN A 1 78 ? 15.914 13.344 -23.276 1.00 94.94 78 GLN A O 1
ATOM 638 N N . GLU A 1 79 ? 16.952 12.602 -25.125 1.00 94.12 79 GLU A N 1
ATOM 639 C CA . GLU A 1 79 ? 15.990 13.218 -26.044 1.00 94.12 79 GLU A CA 1
ATOM 640 C C . GLU A 1 79 ? 14.605 12.566 -25.942 1.00 94.12 79 GLU A C 1
ATOM 642 O O . GLU A 1 79 ? 13.615 13.287 -25.827 1.00 94.12 79 GLU A O 1
ATOM 647 N N . ILE A 1 80 ? 14.505 11.232 -25.846 1.00 94.19 80 ILE A N 1
ATOM 648 C CA . ILE A 1 80 ? 13.216 10.566 -25.571 1.00 94.19 80 ILE A CA 1
ATOM 649 C C . ILE A 1 80 ? 12.616 11.100 -24.266 1.00 94.19 80 ILE A C 1
ATOM 651 O O . ILE A 1 80 ? 11.450 11.493 -24.243 1.00 94.19 80 ILE A O 1
ATOM 655 N N . ASN A 1 81 ? 13.412 11.179 -23.195 1.00 93.00 81 ASN A N 1
ATOM 656 C CA . ASN A 1 81 ? 12.967 11.664 -21.891 1.00 93.00 81 ASN A CA 1
ATOM 657 C C . ASN A 1 81 ? 12.487 13.125 -21.956 1.00 93.00 81 ASN A C 1
ATOM 659 O O . ASN A 1 81 ? 11.483 13.485 -21.344 1.00 93.00 81 ASN A O 1
ATOM 663 N N . LYS A 1 82 ? 13.162 13.973 -22.731 1.00 92.31 82 LYS A N 1
ATOM 664 C CA . LYS A 1 82 ? 12.786 15.374 -22.957 1.00 92.31 82 LYS A CA 1
ATOM 665 C C . LYS A 1 82 ? 11.500 15.512 -23.773 1.00 92.31 82 LYS A C 1
ATOM 667 O O . LYS A 1 82 ? 10.698 16.392 -23.468 1.00 92.31 82 LYS A O 1
ATOM 672 N N . ILE A 1 83 ? 11.282 14.653 -24.769 1.00 90.19 83 ILE A N 1
ATOM 673 C CA . ILE A 1 83 ? 10.070 14.656 -25.601 1.00 90.19 83 ILE A CA 1
ATOM 674 C C . ILE A 1 83 ? 8.854 14.235 -24.774 1.00 90.19 83 ILE A C 1
ATOM 676 O O . ILE A 1 83 ? 7.881 14.981 -24.704 1.00 90.19 83 ILE A O 1
ATOM 680 N N . VAL A 1 84 ? 8.928 13.099 -24.070 1.00 89.38 84 VAL A N 1
ATOM 681 C CA . VAL A 1 84 ? 7.799 12.605 -23.255 1.00 89.38 84 VAL A CA 1
ATOM 682 C C . VAL A 1 84 ? 7.471 13.508 -22.067 1.00 89.38 84 VAL A C 1
ATOM 684 O O . VAL A 1 84 ? 6.373 13.441 -21.523 1.00 89.38 84 VAL A O 1
ATOM 687 N N . TYR A 1 85 ? 8.416 14.356 -21.647 1.00 86.31 85 TYR A N 1
ATOM 688 C CA . TYR A 1 85 ? 8.151 15.392 -20.651 1.00 86.31 85 TYR A CA 1
ATOM 689 C C . TYR A 1 85 ? 7.205 16.474 -21.179 1.00 86.31 85 TYR A C 1
ATOM 691 O O . TYR A 1 85 ? 6.386 16.990 -20.424 1.00 86.31 85 TYR A O 1
ATOM 699 N N . LYS A 1 86 ? 7.346 16.832 -22.459 1.00 85.62 86 LYS A N 1
ATOM 700 C CA . LYS A 1 86 ? 6.564 17.891 -23.105 1.00 85.62 86 LYS A CA 1
ATOM 701 C C . LYS A 1 86 ? 5.220 17.375 -23.606 1.00 85.62 86 LYS A C 1
ATOM 703 O O . LYS A 1 86 ? 4.210 18.031 -23.392 1.00 85.62 86 LYS A O 1
ATOM 708 N N . GLU A 1 87 ? 5.215 16.192 -24.215 1.00 86.38 87 GLU A N 1
ATOM 709 C CA . GLU A 1 87 ? 4.063 15.652 -24.938 1.00 86.38 87 GLU A CA 1
ATOM 710 C C . GLU A 1 87 ? 3.671 14.280 -24.393 1.00 86.38 87 GLU A C 1
ATOM 712 O O . GLU A 1 87 ? 4.328 13.270 -24.658 1.00 86.38 87 GLU A O 1
ATOM 717 N N . LYS A 1 88 ? 2.576 14.217 -23.629 1.00 83.56 88 LYS A N 1
ATOM 718 C CA . LYS A 1 88 ? 2.139 12.972 -22.975 1.00 83.56 88 LYS A CA 1
ATOM 719 C C . LYS A 1 88 ? 1.676 11.914 -23.981 1.00 83.56 88 LYS A C 1
ATOM 721 O O . LYS A 1 88 ? 1.813 10.721 -23.730 1.00 83.56 88 LYS A O 1
ATOM 726 N N . GLU A 1 89 ? 1.153 12.319 -25.133 1.00 85.00 89 GLU A N 1
ATOM 727 C CA . GLU A 1 89 ? 0.665 11.438 -26.197 1.00 85.00 89 GLU A CA 1
ATOM 728 C C . GLU A 1 89 ? 1.788 10.543 -26.745 1.00 85.00 89 GLU A C 1
ATOM 730 O O . GLU A 1 89 ? 1.528 9.430 -27.204 1.00 85.00 89 GLU A O 1
ATOM 735 N N . CYS A 1 90 ? 3.047 10.964 -26.594 1.00 88.19 90 CYS A N 1
ATOM 736 C CA . CYS A 1 90 ? 4.226 10.173 -26.926 1.00 88.19 90 CYS A CA 1
ATOM 737 C C . CYS A 1 90 ? 4.323 8.858 -26.138 1.00 88.19 90 CYS A C 1
ATOM 739 O O . CYS A 1 90 ? 4.901 7.891 -26.636 1.00 88.19 90 CYS A O 1
ATOM 741 N N . PHE A 1 91 ? 3.728 8.770 -24.941 1.00 89.38 91 PHE A N 1
ATOM 742 C CA . PHE A 1 91 ? 3.671 7.507 -24.201 1.00 89.38 91 PHE A CA 1
ATOM 743 C C . PHE A 1 91 ? 2.877 6.433 -24.951 1.00 89.38 91 PHE A C 1
ATOM 745 O O . PHE A 1 91 ? 3.241 5.262 -24.888 1.00 89.38 91 PHE A O 1
ATOM 752 N N . ILE A 1 92 ? 1.841 6.818 -25.706 1.00 88.06 92 ILE A N 1
ATOM 753 C CA . ILE A 1 92 ? 1.060 5.884 -26.532 1.00 88.06 92 ILE A CA 1
ATOM 754 C C . ILE A 1 92 ? 1.945 5.308 -27.640 1.00 88.06 92 ILE A C 1
ATOM 756 O O . ILE A 1 92 ? 1.856 4.125 -27.962 1.00 88.06 92 ILE A O 1
ATOM 760 N N . THR A 1 93 ? 2.818 6.131 -28.212 1.00 89.38 93 THR A N 1
ATOM 761 C CA . THR A 1 93 ? 3.757 5.711 -29.254 1.00 89.38 93 THR A CA 1
ATOM 762 C C . THR A 1 93 ? 4.817 4.777 -28.691 1.00 89.38 93 THR A C 1
ATOM 764 O O . THR A 1 93 ? 5.018 3.698 -29.239 1.00 89.38 93 THR A O 1
ATOM 767 N N . LEU A 1 94 ? 5.420 5.116 -27.547 1.00 92.19 94 LEU A N 1
ATOM 768 C CA . LEU A 1 94 ? 6.355 4.221 -26.855 1.00 92.19 94 LEU A CA 1
ATOM 769 C C . LEU A 1 94 ? 5.708 2.883 -26.476 1.00 92.19 94 LEU A C 1
ATOM 771 O O . LEU A 1 94 ? 6.350 1.843 -26.600 1.00 92.19 94 LEU A O 1
ATOM 775 N N . TYR A 1 95 ? 4.438 2.896 -26.066 1.00 92.00 95 TYR A N 1
ATOM 776 C CA . TYR A 1 95 ? 3.684 1.677 -25.784 1.00 92.00 95 TYR A CA 1
ATOM 777 C C . TYR A 1 95 ? 3.506 0.804 -27.032 1.00 92.00 95 TYR A C 1
ATOM 779 O O . TYR A 1 95 ? 3.786 -0.388 -26.984 1.00 92.00 95 TYR A O 1
ATOM 787 N N . LYS A 1 96 ? 3.103 1.396 -28.167 1.00 89.88 96 LYS A N 1
ATOM 788 C CA . LYS A 1 96 ? 2.956 0.681 -29.451 1.00 89.88 96 LYS A CA 1
ATOM 789 C C . LYS A 1 96 ? 4.268 0.085 -29.964 1.00 89.88 96 LYS A C 1
ATOM 791 O O . LYS A 1 96 ? 4.234 -0.908 -30.676 1.00 89.88 96 LYS A O 1
ATOM 796 N N . LEU A 1 97 ? 5.400 0.699 -29.624 1.00 90.38 97 LEU A N 1
ATOM 797 C CA . LEU A 1 97 ? 6.741 0.205 -29.952 1.00 90.38 97 LEU A CA 1
ATOM 798 C C . LEU A 1 97 ? 7.259 -0.841 -28.956 1.00 90.38 97 LEU A C 1
ATOM 800 O O . LEU A 1 97 ? 8.427 -1.222 -29.034 1.00 90.38 97 LEU A O 1
ATOM 804 N N . GLU A 1 98 ? 6.443 -1.236 -27.972 1.00 92.62 98 GLU A N 1
ATOM 805 C CA . GLU A 1 98 ? 6.833 -2.145 -26.890 1.00 92.62 98 GLU A CA 1
ATOM 806 C C . GLU A 1 98 ? 8.120 -1.674 -26.193 1.00 92.62 98 GLU A C 1
ATOM 808 O O . GLU A 1 98 ? 8.960 -2.467 -25.775 1.00 92.62 98 GLU A O 1
ATOM 813 N N . PHE A 1 99 ? 8.317 -0.353 -26.097 1.00 94.25 99 PHE A N 1
ATOM 814 C CA . PHE A 1 99 ? 9.592 0.259 -25.711 1.00 94.25 99 PHE A CA 1
ATOM 815 C C . PHE A 1 99 ? 10.105 -0.227 -24.349 1.00 94.25 99 PHE A C 1
ATOM 817 O O . PHE A 1 99 ? 11.311 -0.400 -24.156 1.00 94.25 99 PHE A O 1
ATOM 824 N N . MET A 1 100 ? 9.186 -0.454 -23.404 1.00 94.00 100 MET A N 1
ATOM 825 C CA . MET A 1 100 ? 9.526 -0.908 -22.058 1.00 94.00 100 MET A CA 1
ATOM 826 C C . MET A 1 100 ? 10.208 -2.282 -22.085 1.00 94.00 100 MET A C 1
ATOM 828 O O . MET A 1 100 ? 11.293 -2.428 -21.531 1.00 94.00 100 MET A O 1
ATOM 832 N N . GLU A 1 101 ? 9.618 -3.256 -22.776 1.00 91.94 101 GLU A N 1
ATOM 833 C CA . GLU A 1 101 ? 10.135 -4.624 -22.864 1.00 91.94 101 GLU A CA 1
ATOM 834 C C . GLU A 1 101 ? 11.292 -4.738 -23.863 1.00 91.94 101 GLU A C 1
ATOM 836 O O . GLU A 1 101 ? 12.312 -5.363 -23.581 1.00 91.94 101 GLU A O 1
ATOM 841 N N . SER A 1 102 ? 11.173 -4.087 -25.020 1.00 90.38 102 SER A N 1
ATOM 842 C CA . SER A 1 102 ? 12.104 -4.269 -26.131 1.00 90.38 102 SER A CA 1
ATOM 843 C C . SER A 1 102 ? 13.394 -3.453 -26.005 1.00 90.38 102 SER A C 1
ATOM 845 O O . SER A 1 102 ? 14.376 -3.773 -26.680 1.00 90.38 102 SER A O 1
ATOM 847 N N . ARG A 1 103 ? 13.412 -2.384 -25.193 1.00 93.06 103 ARG A N 1
ATOM 848 C CA . ARG A 1 103 ? 14.578 -1.495 -25.010 1.00 93.06 103 ARG A CA 1
ATOM 849 C C . ARG A 1 103 ? 14.895 -1.235 -23.544 1.00 93.06 103 ARG A C 1
ATOM 851 O O . ARG A 1 103 ? 16.014 -1.491 -23.110 1.00 93.06 103 ARG A O 1
ATOM 858 N N . LEU A 1 104 ? 13.934 -0.715 -22.785 1.00 94.69 104 LEU A N 1
ATOM 859 C CA . LEU A 1 104 ? 14.190 -0.155 -21.457 1.00 94.69 104 LEU A CA 1
ATOM 860 C C . LEU A 1 104 ? 14.604 -1.229 -20.438 1.00 94.69 104 LEU A C 1
ATOM 862 O O . LEU A 1 104 ? 15.569 -1.035 -19.702 1.00 94.69 104 LEU A O 1
ATOM 866 N N . PHE A 1 105 ? 13.922 -2.376 -20.437 1.00 95.00 105 PHE A N 1
ATOM 867 C CA . PHE A 1 105 ? 14.241 -3.534 -19.598 1.00 95.00 105 PHE A CA 1
ATOM 868 C C . PHE A 1 105 ? 15.622 -4.136 -19.916 1.00 95.00 105 PHE A C 1
ATOM 870 O O . PHE A 1 105 ? 16.434 -4.267 -19.001 1.00 95.00 105 PHE A O 1
ATOM 877 N N . PRO A 1 106 ? 15.974 -4.437 -21.179 1.00 94.06 106 PRO A N 1
ATOM 878 C CA . PRO A 1 106 ? 17.332 -4.854 -21.509 1.00 94.06 106 PRO A CA 1
ATOM 879 C C . PRO A 1 106 ? 18.401 -3.842 -21.083 1.00 94.06 106 PRO A C 1
ATOM 881 O O . PRO A 1 106 ? 19.406 -4.222 -20.484 1.00 94.06 106 PRO A O 1
ATOM 884 N N . LEU A 1 107 ? 18.178 -2.547 -21.335 1.00 94.75 107 LEU A N 1
ATOM 885 C CA . LEU A 1 107 ? 19.140 -1.501 -20.986 1.00 94.75 107 LEU A CA 1
ATOM 886 C C . LEU A 1 107 ? 19.351 -1.389 -19.476 1.00 94.75 107 LEU A C 1
ATOM 888 O O . LEU A 1 107 ? 20.497 -1.286 -19.038 1.00 94.75 107 LEU A O 1
ATOM 892 N N . ILE A 1 108 ? 18.289 -1.434 -18.669 1.00 94.38 108 ILE A N 1
ATOM 893 C CA . ILE A 1 108 ? 18.435 -1.352 -17.211 1.00 94.38 108 ILE A CA 1
ATOM 894 C C . ILE A 1 108 ? 19.117 -2.602 -16.642 1.00 94.38 108 ILE A C 1
ATOM 896 O O . ILE A 1 108 ? 19.928 -2.482 -15.728 1.00 94.38 108 ILE A O 1
ATOM 900 N N . LEU A 1 109 ? 18.858 -3.788 -17.206 1.00 93.56 109 LEU A N 1
ATOM 901 C CA . LEU A 1 109 ? 19.516 -5.032 -16.791 1.00 93.56 109 LEU A CA 1
ATOM 902 C C . LEU A 1 109 ? 21.011 -5.030 -17.128 1.00 93.56 109 LEU A C 1
ATOM 904 O O . LEU A 1 109 ? 21.822 -5.434 -16.298 1.00 93.56 109 LEU A O 1
ATOM 908 N N . LEU A 1 110 ? 21.391 -4.531 -18.308 1.00 91.50 110 LEU A N 1
ATOM 909 C CA . LEU A 1 110 ? 22.797 -4.421 -18.712 1.00 91.50 110 LEU A CA 1
ATOM 910 C C . LEU A 1 110 ? 23.583 -3.398 -17.881 1.00 91.50 110 LEU A C 1
ATOM 912 O O . LEU A 1 110 ? 24.781 -3.571 -17.671 1.00 91.50 110 LEU A O 1
ATOM 916 N N . ASN A 1 111 ? 22.922 -2.340 -17.403 1.00 91.19 111 ASN A N 1
ATOM 917 C CA . ASN A 1 111 ? 23.565 -1.230 -16.692 1.00 91.19 111 ASN A CA 1
ATOM 918 C C . ASN A 1 111 ? 23.301 -1.235 -15.172 1.00 91.19 111 ASN A C 1
ATOM 920 O O . ASN A 1 111 ? 23.694 -0.303 -14.469 1.00 91.19 111 ASN A O 1
ATOM 924 N N . GLY A 1 112 ? 22.674 -2.290 -14.641 1.00 85.69 112 GLY A N 1
ATOM 925 C CA . GLY A 1 112 ? 22.249 -2.379 -13.239 1.00 85.69 112 GLY A CA 1
ATOM 926 C C . GLY A 1 112 ? 23.372 -2.528 -12.207 1.00 85.69 112 GLY A C 1
ATOM 927 O O . GLY A 1 112 ? 23.122 -2.381 -11.015 1.00 85.69 112 GLY A O 1
ATOM 928 N N . ARG A 1 113 ? 24.612 -2.800 -12.640 1.00 85.94 113 ARG A N 1
ATOM 929 C CA . ARG A 1 113 ? 25.771 -2.961 -11.740 1.00 85.94 113 ARG A CA 1
ATOM 930 C C . ARG A 1 113 ? 26.404 -1.646 -11.285 1.00 85.94 113 ARG A C 1
ATOM 932 O O . ARG A 1 113 ? 27.111 -1.643 -10.284 1.00 85.94 113 ARG A O 1
ATOM 939 N N . LEU A 1 114 ? 26.141 -0.548 -11.999 1.00 87.44 114 LEU A N 1
ATOM 940 C CA . LEU A 1 114 ? 26.597 0.803 -11.644 1.00 87.44 114 LEU A CA 1
ATOM 941 C C . LEU A 1 114 ? 28.129 0.928 -11.457 1.00 87.44 114 LEU A C 1
ATOM 943 O O . LEU A 1 114 ? 28.593 1.767 -10.685 1.00 87.44 114 LEU A O 1
ATOM 947 N N . GLU A 1 115 ? 28.926 0.123 -12.166 1.00 86.88 115 GLU A N 1
ATOM 948 C CA . GLU A 1 115 ? 30.388 0.053 -11.998 1.00 86.88 115 GLU A CA 1
ATOM 949 C C . GLU A 1 115 ? 31.093 1.290 -12.572 1.00 86.88 115 GLU A C 1
ATOM 951 O O . GLU A 1 115 ? 32.079 1.767 -12.014 1.00 86.88 115 GLU A O 1
ATOM 956 N N . ASN A 1 116 ? 30.576 1.844 -13.673 1.00 89.56 116 ASN A N 1
ATOM 957 C CA . ASN A 1 116 ? 31.160 3.004 -14.347 1.00 89.56 116 ASN A CA 1
ATOM 958 C C . ASN A 1 116 ? 30.149 4.147 -14.552 1.00 89.56 116 ASN A C 1
ATOM 960 O O . ASN A 1 116 ? 28.933 3.967 -14.451 1.00 89.56 116 ASN A O 1
ATOM 964 N N . ASN A 1 117 ? 30.655 5.344 -14.867 1.00 88.50 117 ASN A N 1
ATOM 965 C CA . ASN A 1 117 ? 29.822 6.543 -15.024 1.00 88.50 117 ASN A CA 1
ATOM 966 C C . ASN A 1 117 ? 28.798 6.418 -16.163 1.00 88.50 117 ASN A C 1
ATOM 968 O O . ASN A 1 117 ? 27.684 6.917 -16.033 1.00 88.50 117 ASN A O 1
ATOM 972 N N . SER A 1 118 ? 29.136 5.712 -17.246 1.00 89.38 118 SER A N 1
ATOM 973 C CA . SER A 1 118 ? 28.213 5.485 -18.366 1.00 89.38 118 SER A CA 1
ATOM 974 C C . SER A 1 118 ? 27.026 4.609 -17.957 1.00 89.38 118 SER A C 1
ATOM 976 O O . SER A 1 118 ? 25.887 4.901 -18.321 1.00 89.38 118 SER A O 1
ATOM 978 N N . GLN A 1 119 ? 27.274 3.552 -17.181 1.00 90.94 119 GLN A N 1
ATOM 979 C CA . GLN A 1 119 ? 26.238 2.678 -16.633 1.00 90.94 119 GLN A CA 1
ATOM 980 C C . GLN A 1 119 ? 25.355 3.439 -15.647 1.00 90.94 119 GLN A C 1
ATOM 982 O O . GLN A 1 119 ? 24.135 3.355 -15.748 1.00 90.94 119 GLN A O 1
ATOM 987 N N . LYS A 1 120 ? 25.954 4.225 -14.742 1.00 91.06 120 LYS A N 1
ATOM 988 C CA . LYS A 1 120 ? 25.212 5.070 -13.793 1.00 91.06 120 LYS A CA 1
ATOM 989 C C . LYS A 1 120 ? 24.285 6.044 -14.513 1.00 91.06 120 LYS A C 1
ATOM 991 O O . LYS A 1 120 ? 23.100 6.095 -14.202 1.00 91.06 120 LYS A O 1
ATOM 996 N N . GLU A 1 121 ? 24.796 6.756 -15.514 1.00 93.00 121 GLU A N 1
ATOM 997 C CA . GLU A 1 121 ? 24.009 7.726 -16.278 1.00 93.00 121 GLU A CA 1
ATOM 998 C C . GLU A 1 121 ? 22.905 7.052 -17.104 1.00 93.00 121 GLU A C 1
ATOM 1000 O O . GLU A 1 121 ? 21.760 7.504 -17.103 1.00 93.00 121 GLU A O 1
ATOM 1005 N N . THR A 1 122 ? 23.207 5.923 -17.750 1.00 94.38 122 THR A N 1
ATOM 1006 C CA . THR A 1 122 ? 22.207 5.149 -18.502 1.00 94.38 122 THR A CA 1
ATOM 1007 C C . THR A 1 122 ? 21.097 4.650 -17.579 1.00 94.38 122 THR A C 1
ATOM 1009 O O . THR A 1 122 ? 19.919 4.868 -17.858 1.00 94.38 122 THR A O 1
ATOM 1012 N N . SER A 1 123 ? 21.454 4.040 -16.446 1.00 94.94 123 SER A N 1
ATOM 1013 C CA . SER A 1 123 ? 20.498 3.559 -15.446 1.00 94.94 123 SER A CA 1
ATOM 1014 C C . SER A 1 123 ? 19.668 4.695 -14.857 1.00 94.94 123 SER A C 1
ATOM 1016 O O . SER A 1 123 ? 18.457 4.534 -14.717 1.00 94.94 123 SER A O 1
ATOM 1018 N N . ARG A 1 124 ? 20.266 5.865 -14.597 1.00 95.12 124 ARG A N 1
ATOM 1019 C CA . ARG A 1 124 ? 19.555 7.072 -14.148 1.00 95.12 124 ARG A CA 1
ATOM 1020 C C . ARG A 1 124 ? 18.448 7.467 -15.116 1.00 95.12 124 ARG A C 1
ATOM 1022 O O . ARG A 1 124 ? 17.294 7.573 -14.706 1.00 95.12 124 ARG A O 1
ATOM 1029 N N . ILE A 1 125 ? 18.768 7.621 -16.401 1.00 95.94 125 ILE A N 1
ATOM 1030 C CA . ILE A 1 125 ? 17.774 8.025 -17.403 1.00 95.94 125 ILE A CA 1
ATOM 1031 C C . ILE A 1 125 ? 16.721 6.925 -17.604 1.00 95.94 125 ILE A C 1
ATOM 1033 O O . ILE A 1 125 ? 15.533 7.224 -17.738 1.00 95.94 125 ILE A O 1
ATOM 1037 N N . CYS A 1 126 ? 17.122 5.649 -17.570 1.00 96.69 126 CYS A N 1
ATOM 1038 C CA . CYS A 1 126 ? 16.188 4.527 -17.649 1.00 96.69 126 CYS A CA 1
ATOM 1039 C C . CYS A 1 126 ? 15.185 4.530 -16.485 1.00 96.69 126 CYS A C 1
ATOM 1041 O O . CYS A 1 126 ? 13.985 4.378 -16.706 1.00 96.69 126 CYS A O 1
ATOM 1043 N N . VAL A 1 127 ? 15.655 4.739 -15.254 1.00 96.81 127 VAL A N 1
ATOM 1044 C CA . VAL A 1 127 ? 14.819 4.820 -14.047 1.00 96.81 127 VAL A CA 1
ATOM 1045 C C . VAL A 1 127 ? 13.895 6.041 -14.091 1.00 96.81 127 VAL A C 1
ATOM 1047 O O . VAL A 1 127 ? 12.714 5.928 -13.756 1.00 96.81 127 VAL A O 1
ATOM 1050 N N . GLU A 1 128 ? 14.370 7.191 -14.574 1.00 96.19 128 GLU A N 1
ATOM 1051 C CA . GLU A 1 128 ? 13.523 8.369 -14.806 1.00 96.19 128 GLU A CA 1
ATOM 1052 C C . GLU A 1 128 ? 12.396 8.084 -15.807 1.00 96.19 128 GLU A C 1
ATOM 1054 O O . GLU A 1 128 ? 11.234 8.410 -15.546 1.00 96.19 128 GLU A O 1
ATOM 1059 N N . LEU A 1 129 ? 12.717 7.437 -16.931 1.00 96.12 129 LEU A N 1
ATOM 1060 C CA . LEU A 1 129 ? 11.737 7.038 -17.939 1.00 96.12 129 LEU A CA 1
ATOM 1061 C C . LEU A 1 129 ? 10.731 6.027 -17.379 1.00 96.12 129 LEU A C 1
ATOM 1063 O O . LEU A 1 129 ? 9.530 6.234 -17.539 1.00 96.12 129 LEU A O 1
ATOM 1067 N N . LEU A 1 130 ? 11.183 4.989 -16.665 1.00 96.06 130 LEU A N 1
ATOM 1068 C CA . LEU A 1 130 ? 10.301 4.016 -16.004 1.00 96.06 130 LEU A CA 1
ATOM 1069 C C . LEU A 1 130 ? 9.336 4.703 -15.038 1.00 96.06 130 LEU A C 1
ATOM 1071 O O . LEU A 1 130 ? 8.136 4.431 -15.051 1.00 96.06 130 LEU A O 1
ATOM 1075 N N . THR A 1 131 ? 9.840 5.640 -14.239 1.00 95.44 131 THR A N 1
ATOM 1076 C CA . THR A 1 131 ? 9.028 6.411 -13.293 1.00 95.44 131 THR A CA 1
ATOM 1077 C C . THR A 1 131 ? 7.941 7.215 -14.011 1.00 95.44 131 THR A C 1
ATOM 1079 O O . THR A 1 131 ? 6.793 7.252 -13.567 1.00 95.44 131 THR A O 1
ATOM 1082 N N . ARG A 1 132 ? 8.276 7.845 -15.144 1.00 93.19 132 ARG A N 1
ATOM 1083 C CA . ARG A 1 132 ? 7.328 8.632 -15.950 1.00 93.19 132 ARG A CA 1
ATOM 1084 C C . ARG A 1 132 ? 6.301 7.752 -16.657 1.00 93.19 132 ARG A C 1
ATOM 1086 O O . ARG A 1 132 ? 5.117 8.073 -16.638 1.00 93.19 132 ARG A O 1
ATOM 1093 N N . MET A 1 133 ? 6.739 6.636 -17.235 1.00 92.62 133 MET A N 1
ATOM 1094 C CA . MET A 1 133 ? 5.874 5.689 -17.944 1.00 92.62 133 MET A CA 1
ATOM 1095 C C . MET A 1 133 ? 4.909 4.958 -17.007 1.00 92.62 133 MET A C 1
ATOM 1097 O O . MET A 1 133 ? 3.814 4.606 -17.426 1.00 92.62 133 MET A O 1
ATOM 1101 N N . THR A 1 134 ? 5.284 4.771 -15.739 1.00 93.12 134 THR A N 1
ATOM 1102 C CA . THR A 1 134 ? 4.431 4.163 -14.702 1.00 93.12 134 THR A CA 1
ATOM 1103 C C . THR A 1 134 ? 3.617 5.188 -13.906 1.00 93.12 134 THR A C 1
ATOM 1105 O O . THR A 1 134 ? 2.953 4.827 -12.935 1.00 93.12 134 THR A O 1
ATOM 1108 N N . LYS A 1 135 ? 3.638 6.475 -14.288 1.00 91.00 135 LYS A N 1
ATOM 1109 C CA . LYS A 1 135 ? 2.919 7.538 -13.573 1.00 91.00 135 LYS A CA 1
ATOM 1110 C C . LYS A 1 135 ? 1.441 7.180 -13.403 1.00 91.00 135 LYS A C 1
ATOM 1112 O O . LYS A 1 135 ? 0.768 6.756 -14.339 1.00 91.00 135 LYS A O 1
ATOM 1117 N N . ILE A 1 136 ? 0.918 7.386 -12.198 1.00 86.88 136 ILE A N 1
ATOM 1118 C CA . ILE A 1 136 ? -0.481 7.095 -11.877 1.00 86.88 136 ILE A CA 1
ATOM 1119 C C . ILE A 1 136 ? -1.385 8.118 -12.574 1.00 86.88 136 ILE A C 1
ATOM 1121 O O . ILE A 1 136 ? -1.269 9.320 -12.329 1.00 86.88 136 ILE A O 1
ATOM 1125 N N . TYR A 1 137 ? -2.318 7.634 -13.393 1.00 80.81 137 TYR A N 1
ATOM 1126 C CA . TYR A 1 137 ? -3.390 8.448 -13.961 1.00 80.81 137 TYR A CA 1
ATOM 1127 C C . TYR A 1 137 ? -4.649 8.321 -13.093 1.00 80.81 137 TYR A C 1
ATOM 1129 O O . TYR A 1 137 ? -5.017 7.205 -12.708 1.00 80.81 137 TYR A O 1
ATOM 1137 N N . PRO A 1 138 ? -5.307 9.437 -12.732 1.00 69.94 138 PRO A N 1
ATOM 1138 C CA . PRO A 1 138 ? -6.519 9.382 -11.936 1.00 69.94 138 PRO A CA 1
ATOM 1139 C C . PRO A 1 138 ? -7.627 8.681 -12.725 1.00 69.94 138 PRO A C 1
ATOM 1141 O O . PRO A 1 138 ? -7.834 8.947 -13.906 1.00 69.94 138 PRO A O 1
ATOM 1144 N N . MET A 1 139 ? -8.393 7.833 -12.038 1.00 62.59 139 MET A N 1
ATOM 1145 C CA . MET A 1 139 ? -9.664 7.292 -12.529 1.00 62.59 139 MET A CA 1
ATOM 1146 C C . MET A 1 139 ? -10.722 8.403 -12.547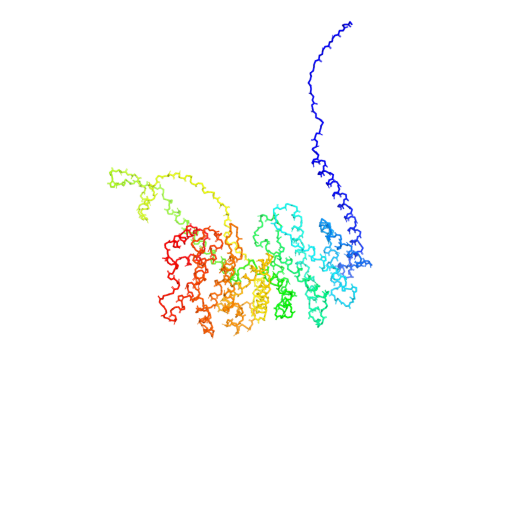 1.00 62.59 139 MET A C 1
ATOM 1148 O O . MET A 1 139 ? -11.677 8.390 -11.772 1.00 62.59 139 MET A O 1
ATOM 1152 N N . SER A 1 140 ? -10.504 9.437 -13.354 1.00 60.19 140 SER A N 1
ATOM 1153 C CA . SER A 1 140 ? -11.485 10.490 -13.581 1.00 60.19 140 SER A CA 1
ATOM 1154 C C . SER A 1 140 ? -12.486 10.028 -14.646 1.00 60.19 140 SER A C 1
ATOM 1156 O O . SER A 1 140 ? -12.200 9.131 -15.437 1.00 60.19 140 SER A O 1
ATOM 1158 N N . LYS A 1 141 ? -13.671 10.648 -14.712 1.00 55.12 141 LYS A N 1
ATOM 1159 C CA . LYS A 1 141 ? -14.648 10.389 -15.792 1.00 55.12 141 LYS A CA 1
ATOM 1160 C C . LYS A 1 141 ? -14.154 10.860 -17.175 1.00 55.12 141 LYS A C 1
ATOM 1162 O O . LYS A 1 141 ? -14.914 10.805 -18.139 1.00 55.12 141 LYS A O 1
ATOM 1167 N N . ASN A 1 142 ? -12.923 11.366 -17.285 1.00 66.38 142 ASN A N 1
ATOM 1168 C CA . ASN A 1 142 ? -12.377 11.862 -18.534 1.00 66.38 142 ASN A CA 1
ATOM 1169 C C . ASN A 1 142 ? -11.994 10.692 -19.450 1.00 66.38 142 ASN A C 1
ATOM 1171 O O . ASN A 1 142 ? -11.013 9.988 -19.215 1.00 66.38 142 ASN A O 1
ATOM 1175 N N . LEU A 1 143 ? -12.761 10.503 -20.526 1.00 64.69 143 LEU A N 1
ATOM 1176 C CA . LEU A 1 143 ? -12.523 9.453 -21.524 1.00 64.69 143 LEU A CA 1
ATOM 1177 C C . LEU A 1 143 ? -11.131 9.552 -22.177 1.00 64.69 143 LEU A C 1
ATOM 1179 O O . LEU A 1 143 ? -10.618 8.548 -22.667 1.00 64.69 143 LEU A O 1
ATOM 1183 N N . ASN A 1 144 ? -10.499 10.730 -22.137 1.00 73.69 144 ASN A N 1
ATOM 1184 C CA . ASN A 1 144 ? -9.172 10.963 -22.708 1.00 73.69 144 ASN A CA 1
ATOM 1185 C C . ASN A 1 144 ? -8.044 10.224 -21.965 1.00 73.69 144 ASN A C 1
ATOM 1187 O O . ASN A 1 144 ? -6.995 9.986 -22.558 1.00 73.69 144 ASN A O 1
ATOM 1191 N N . ASP A 1 145 ? -8.252 9.831 -20.702 1.00 79.69 145 ASP A N 1
ATOM 1192 C CA . ASP A 1 145 ? -7.232 9.138 -19.900 1.00 79.69 145 ASP A CA 1
ATOM 1193 C C . ASP A 1 145 ? -7.291 7.604 -20.058 1.00 79.69 145 ASP A C 1
ATOM 1195 O O . ASP A 1 145 ? -6.395 6.883 -19.614 1.00 79.69 145 ASP A O 1
ATOM 1199 N N . LEU A 1 146 ? -8.319 7.078 -20.738 1.00 81.50 146 LEU A N 1
ATOM 1200 C CA . LEU A 1 146 ? -8.533 5.639 -20.912 1.00 81.50 146 LEU A CA 1
ATOM 1201 C C . LEU A 1 146 ? -7.353 4.900 -21.580 1.00 81.50 146 LEU A C 1
ATOM 1203 O O . LEU A 1 146 ? -7.005 3.819 -21.095 1.00 81.50 146 LEU A O 1
ATOM 1207 N N . PRO A 1 147 ? -6.709 5.422 -22.648 1.00 84.62 147 PRO A N 1
ATOM 1208 C CA . PRO A 1 147 ? -5.542 4.770 -23.246 1.00 84.62 147 PRO A CA 1
ATOM 1209 C C . PRO A 1 147 ? -4.380 4.629 -22.257 1.00 84.62 147 PRO A C 1
ATOM 1211 O O . PRO A 1 147 ? -3.734 3.584 -22.208 1.00 84.62 147 PRO A O 1
ATOM 1214 N N . PHE A 1 148 ? -4.162 5.644 -21.420 1.00 86.31 148 PHE A N 1
ATOM 1215 C CA . PHE A 1 148 ? -3.092 5.658 -20.424 1.00 86.31 148 PHE A CA 1
ATOM 1216 C C . PHE A 1 148 ? -3.362 4.685 -19.272 1.00 86.31 148 PHE A C 1
ATOM 1218 O O . PHE A 1 148 ? -2.449 4.011 -18.807 1.00 86.31 148 PHE A O 1
ATOM 1225 N N . LEU A 1 149 ? -4.623 4.541 -18.854 1.00 85.56 149 LEU A N 1
ATOM 1226 C CA . LEU A 1 149 ? -5.016 3.545 -17.853 1.00 85.56 149 LEU A CA 1
ATOM 1227 C C . LEU A 1 149 ? -4.797 2.109 -18.354 1.00 85.56 149 LEU A C 1
ATOM 1229 O O . LEU A 1 149 ? -4.289 1.273 -17.609 1.00 85.56 149 LEU A O 1
ATOM 1233 N N . LYS A 1 150 ? -5.134 1.825 -19.621 1.00 86.38 150 LYS A N 1
ATOM 1234 C CA . LYS A 1 150 ? -4.869 0.514 -20.246 1.00 86.38 150 LYS A CA 1
ATOM 1235 C C . LYS A 1 150 ? -3.371 0.226 -20.335 1.00 86.38 150 LYS A C 1
ATOM 1237 O O . LYS A 1 150 ? -2.938 -0.860 -19.966 1.00 86.38 150 LYS A O 1
ATOM 1242 N N . MET A 1 151 ? -2.596 1.216 -20.769 1.00 89.50 151 MET A N 1
ATOM 1243 C CA . MET A 1 151 ? -1.139 1.140 -20.846 1.00 89.50 151 MET A CA 1
ATOM 1244 C C . MET A 1 151 ? -0.507 0.870 -19.471 1.00 89.50 151 MET A C 1
ATOM 1246 O O . MET A 1 151 ? 0.320 -0.026 -19.349 1.00 89.50 151 MET A O 1
ATOM 1250 N N . ASN A 1 152 ? -0.932 1.582 -18.422 1.00 89.50 152 ASN A N 1
ATOM 1251 C CA . ASN A 1 152 ? -0.447 1.352 -17.060 1.00 89.50 152 ASN A CA 1
ATOM 1252 C C . ASN A 1 152 ? -0.713 -0.079 -16.582 1.00 89.50 152 ASN A C 1
ATOM 1254 O O . ASN A 1 152 ? 0.171 -0.697 -15.992 1.00 89.50 152 ASN A O 1
ATOM 1258 N N . SER A 1 153 ? -1.916 -0.605 -16.839 1.00 88.44 153 SER A N 1
ATOM 1259 C CA . SER A 1 153 ? -2.259 -1.994 -16.515 1.00 88.44 153 SER A CA 1
ATOM 1260 C C . SER A 1 153 ? -1.299 -2.970 -17.199 1.00 88.44 153 SER A C 1
ATOM 1262 O O . SER A 1 153 ? -0.715 -3.814 -16.530 1.00 88.44 153 SER A O 1
ATOM 1264 N N . ALA A 1 154 ? -1.051 -2.786 -18.499 1.00 90.00 154 ALA A N 1
ATOM 1265 C CA . ALA A 1 154 ? -0.126 -3.625 -19.257 1.00 90.00 154 ALA A CA 1
ATOM 1266 C C . ALA A 1 154 ? 1.325 -3.516 -18.754 1.00 90.00 154 ALA A C 1
ATOM 1268 O O . ALA A 1 154 ? 2.021 -4.521 -18.647 1.00 90.00 154 ALA A O 1
ATOM 1269 N N . TYR A 1 155 ? 1.789 -2.318 -18.383 1.00 92.94 155 TYR A N 1
ATOM 1270 C CA . TYR A 1 155 ? 3.113 -2.156 -17.775 1.00 92.94 155 TYR A CA 1
ATOM 1271 C C . TYR A 1 155 ? 3.228 -2.892 -16.443 1.00 92.94 155 TYR A C 1
ATOM 1273 O O . TYR A 1 155 ? 4.248 -3.524 -16.189 1.00 92.94 155 TYR A O 1
ATOM 1281 N N . LYS A 1 156 ? 2.188 -2.860 -15.605 1.00 93.31 156 LYS A N 1
ATOM 1282 C CA . LYS A 1 156 ? 2.173 -3.627 -14.357 1.00 93.31 156 LYS A CA 1
ATOM 1283 C C . LYS A 1 156 ? 2.340 -5.125 -14.626 1.00 93.31 156 LYS A C 1
ATOM 1285 O O . LYS A 1 156 ? 3.176 -5.752 -13.979 1.00 93.31 156 LYS A O 1
ATOM 1290 N N . ASP A 1 157 ? 1.630 -5.661 -15.616 1.00 91.44 157 ASP A N 1
ATOM 1291 C CA . ASP A 1 157 ? 1.754 -7.064 -16.027 1.00 91.44 157 ASP A CA 1
ATOM 1292 C C . ASP A 1 157 ? 3.167 -7.393 -16.535 1.00 91.44 157 ASP A C 1
ATOM 1294 O O . ASP A 1 157 ? 3.745 -8.409 -16.148 1.00 91.44 157 ASP A O 1
ATOM 1298 N N . LEU A 1 158 ? 3.790 -6.498 -17.311 1.00 93.31 158 LEU A N 1
ATOM 1299 C CA . LEU A 1 158 ? 5.174 -6.672 -17.769 1.00 93.31 158 LEU A CA 1
ATOM 1300 C C . LEU A 1 158 ? 6.178 -6.768 -16.614 1.00 93.31 158 LEU A C 1
ATOM 1302 O O . LEU A 1 158 ? 7.097 -7.585 -16.682 1.00 93.31 158 LEU A O 1
ATOM 1306 N N . PHE A 1 159 ? 6.015 -5.977 -15.551 1.00 94.50 159 PHE A N 1
ATOM 1307 C CA . PHE A 1 159 ? 6.869 -6.070 -14.360 1.00 94.50 159 PHE A CA 1
ATOM 1308 C C . PHE A 1 159 ? 6.673 -7.387 -13.600 1.00 94.50 159 PHE A C 1
ATOM 1310 O O . PHE A 1 159 ? 7.646 -7.941 -13.092 1.00 94.50 159 PHE A O 1
ATOM 1317 N N . ILE A 1 160 ? 5.441 -7.900 -13.541 1.00 92.00 160 ILE A N 1
ATOM 1318 C CA . ILE A 1 160 ? 5.137 -9.190 -12.904 1.00 92.00 160 ILE A CA 1
ATOM 1319 C C . ILE A 1 160 ? 5.805 -10.339 -13.669 1.00 92.00 160 ILE A C 1
ATOM 1321 O O . ILE A 1 160 ? 6.355 -11.249 -13.051 1.00 92.00 160 ILE A O 1
ATOM 1325 N N . LEU A 1 161 ? 5.787 -10.282 -15.004 1.00 90.88 161 LEU A N 1
ATOM 1326 C CA . LEU A 1 161 ? 6.412 -11.285 -15.871 1.00 90.88 161 LEU A CA 1
ATOM 1327 C C . LEU A 1 161 ? 7.948 -11.211 -15.849 1.00 90.88 161 LEU A C 1
ATOM 1329 O O . LEU A 1 161 ? 8.619 -12.238 -15.937 1.00 90.88 161 LEU A O 1
ATOM 1333 N N . ASN A 1 162 ? 8.520 -10.014 -15.700 1.00 90.50 162 ASN A N 1
ATOM 1334 C CA . ASN A 1 162 ? 9.964 -9.779 -15.757 1.00 90.50 162 ASN A CA 1
ATOM 1335 C C . ASN A 1 162 ? 10.582 -9.596 -14.363 1.00 90.50 162 ASN A C 1
ATOM 1337 O O . ASN A 1 162 ? 11.095 -8.529 -14.020 1.00 90.50 162 ASN A O 1
ATOM 1341 N N . ILE A 1 163 ? 10.596 -10.675 -13.575 1.00 91.50 163 ILE A N 1
ATOM 1342 C CA . ILE A 1 163 ? 11.091 -10.701 -12.184 1.00 91.50 163 ILE A CA 1
ATOM 1343 C C . ILE A 1 163 ? 12.518 -10.128 -12.055 1.00 91.50 163 ILE A C 1
ATOM 1345 O O . ILE A 1 163 ? 12.828 -9.411 -11.102 1.00 91.50 163 ILE A O 1
ATOM 1349 N N . SER A 1 164 ? 13.376 -10.355 -13.056 1.00 93.06 164 SER A N 1
ATOM 1350 C CA . SER A 1 164 ? 14.744 -9.820 -13.110 1.00 93.06 164 SER A CA 1
ATOM 1351 C C . SER A 1 164 ? 14.812 -8.293 -12.982 1.00 93.06 164 SER A C 1
ATOM 1353 O O . SER A 1 164 ? 15.793 -7.774 -12.456 1.00 93.06 164 SER A O 1
ATOM 1355 N N . ILE A 1 165 ? 13.786 -7.561 -13.429 1.00 95.06 165 ILE A N 1
ATOM 1356 C CA . ILE A 1 165 ? 13.727 -6.098 -13.303 1.00 95.06 165 ILE A CA 1
ATOM 1357 C C . ILE A 1 165 ? 13.488 -5.689 -11.851 1.00 95.06 165 ILE A C 1
ATOM 1359 O O . ILE A 1 165 ? 14.161 -4.785 -11.358 1.00 95.06 165 ILE A O 1
ATOM 1363 N N . ILE A 1 166 ? 12.586 -6.378 -11.147 1.00 95.12 166 ILE A N 1
ATOM 1364 C CA . ILE A 1 166 ? 12.327 -6.149 -9.717 1.00 95.12 166 ILE A CA 1
ATOM 1365 C C . ILE A 1 166 ? 13.591 -6.464 -8.910 1.00 95.12 166 ILE A C 1
ATOM 1367 O O . ILE A 1 166 ? 14.009 -5.651 -8.084 1.00 95.12 166 ILE A O 1
ATOM 1371 N N . ARG A 1 167 ? 14.262 -7.581 -9.221 1.00 95.38 167 ARG A N 1
ATOM 1372 C CA . ARG A 1 167 ? 15.571 -7.926 -8.646 1.00 95.38 167 ARG A CA 1
ATOM 1373 C C . ARG A 1 167 ? 16.608 -6.833 -8.878 1.00 95.38 167 ARG A C 1
ATOM 1375 O O . ARG A 1 167 ? 17.352 -6.477 -7.973 1.00 95.38 167 ARG A O 1
ATOM 1382 N N . ASN A 1 168 ? 16.665 -6.281 -10.086 1.00 95.06 168 ASN A N 1
ATOM 1383 C CA . ASN A 1 168 ? 17.625 -5.237 -10.418 1.00 95.06 168 ASN A CA 1
ATOM 1384 C C . ASN A 1 168 ? 17.331 -3.922 -9.676 1.00 95.06 168 ASN A C 1
ATOM 1386 O O . ASN A 1 168 ? 18.256 -3.284 -9.186 1.00 95.06 168 ASN A O 1
ATOM 1390 N N . ILE A 1 169 ? 16.055 -3.542 -9.527 1.00 95.50 169 ILE A N 1
ATOM 1391 C CA . ILE A 1 169 ? 15.632 -2.405 -8.687 1.00 95.50 169 ILE A CA 1
ATOM 1392 C C . ILE A 1 169 ? 16.076 -2.614 -7.236 1.00 95.50 169 ILE A C 1
ATOM 1394 O O . ILE A 1 169 ? 16.660 -1.714 -6.634 1.00 95.50 169 ILE A O 1
ATOM 1398 N N . CYS A 1 170 ? 15.845 -3.813 -6.701 1.00 95.25 170 CYS A N 1
ATOM 1399 C CA . CYS A 1 170 ? 16.288 -4.232 -5.374 1.00 95.25 170 CYS A CA 1
ATOM 1400 C C . CYS A 1 170 ? 17.818 -4.098 -5.222 1.00 95.25 170 CYS A C 1
ATOM 1402 O O . CYS A 1 170 ? 18.290 -3.413 -4.314 1.00 95.25 170 CYS A O 1
ATOM 1404 N N . ASN A 1 171 ? 18.598 -4.633 -6.163 1.00 94.75 171 ASN A N 1
ATOM 1405 C CA . ASN A 1 171 ? 20.061 -4.540 -6.153 1.00 94.75 171 ASN A CA 1
ATOM 1406 C C . ASN A 1 171 ? 20.567 -3.092 -6.224 1.00 94.75 171 ASN A C 1
ATOM 1408 O O . ASN A 1 171 ? 21.493 -2.730 -5.499 1.00 94.75 171 ASN A O 1
ATOM 1412 N N . MET A 1 172 ? 19.958 -2.251 -7.066 1.00 95.00 172 MET A N 1
ATOM 1413 C CA . MET A 1 172 ? 20.324 -0.836 -7.174 1.00 95.00 172 MET A CA 1
ATOM 1414 C C . MET A 1 172 ? 20.026 -0.075 -5.875 1.00 95.00 172 MET A C 1
ATOM 1416 O O . MET A 1 172 ? 20.867 0.703 -5.426 1.00 95.00 172 MET A O 1
ATOM 1420 N N . LEU A 1 173 ? 18.885 -0.334 -5.222 1.00 95.19 173 LEU A N 1
ATOM 1421 C CA . LEU A 1 173 ? 18.598 0.227 -3.896 1.00 95.19 173 LEU A CA 1
ATOM 1422 C C . LEU A 1 173 ? 19.652 -0.209 -2.870 1.00 95.19 173 LEU A C 1
ATOM 1424 O O . LEU A 1 173 ? 20.214 0.641 -2.184 1.00 95.19 173 LEU A O 1
ATOM 1428 N N . GLN A 1 174 ? 19.974 -1.505 -2.797 1.00 93.56 174 GLN A N 1
ATOM 1429 C CA . GLN A 1 174 ? 21.011 -2.005 -1.882 1.00 93.56 174 GLN A CA 1
ATOM 1430 C C . GLN A 1 174 ? 22.369 -1.362 -2.135 1.00 93.56 174 GLN A C 1
ATOM 1432 O O . GLN A 1 174 ? 23.089 -1.065 -1.186 1.00 93.56 174 GLN A O 1
ATOM 1437 N N . TRP A 1 175 ? 22.734 -1.168 -3.403 1.00 92.69 175 TRP A N 1
ATOM 1438 C CA . TRP A 1 175 ? 23.994 -0.535 -3.765 1.00 92.69 175 TRP A CA 1
ATOM 1439 C C . TRP A 1 175 ? 24.070 0.890 -3.211 1.00 92.69 175 TRP A C 1
ATOM 1441 O O . TRP A 1 175 ? 25.035 1.224 -2.528 1.00 92.69 175 TRP A O 1
ATOM 1451 N N . HIS A 1 176 ? 23.025 1.698 -3.416 1.00 91.44 176 HIS A N 1
ATOM 1452 C CA . HIS A 1 176 ? 23.005 3.073 -2.917 1.00 91.44 176 HIS A CA 1
ATOM 1453 C C . HIS A 1 176 ? 22.909 3.162 -1.390 1.00 91.44 176 HIS A C 1
ATOM 1455 O O . HIS A 1 176 ? 23.511 4.057 -0.808 1.00 91.44 176 HIS A O 1
ATOM 1461 N N . LEU A 1 177 ? 22.207 2.240 -0.726 1.00 90.25 177 LEU A N 1
ATOM 1462 C CA . LEU A 1 177 ? 22.119 2.212 0.741 1.00 90.25 177 LEU A CA 1
ATOM 1463 C C . LEU A 1 177 ? 23.442 1.834 1.426 1.00 90.25 177 LEU A C 1
ATOM 1465 O O . LEU A 1 177 ? 23.620 2.132 2.601 1.00 90.25 177 LEU A O 1
ATOM 1469 N N . LYS A 1 178 ? 24.384 1.208 0.709 1.00 90.81 178 LYS A N 1
ATOM 1470 C CA . LYS A 1 178 ? 25.739 0.929 1.219 1.00 90.81 178 LYS A CA 1
ATOM 1471 C C . LYS A 1 178 ? 26.670 2.144 1.164 1.00 90.81 178 LYS A C 1
ATOM 1473 O O . LYS A 1 178 ? 27.754 2.092 1.740 1.00 90.81 178 LYS A O 1
ATOM 1478 N N . LEU A 1 179 ? 26.294 3.209 0.453 1.00 88.06 179 LEU A N 1
ATOM 1479 C CA . LEU A 1 179 ? 27.106 4.419 0.358 1.00 88.06 179 LEU A CA 1
ATOM 1480 C C . LEU A 1 179 ? 27.010 5.225 1.658 1.00 88.06 179 LEU A C 1
ATOM 1482 O O . LEU A 1 179 ? 25.916 5.604 2.073 1.00 88.06 179 LEU A O 1
ATOM 1486 N N . VAL A 1 180 ? 28.166 5.519 2.259 1.00 80.06 180 VAL A N 1
ATOM 1487 C CA . VAL A 1 180 ? 28.267 6.317 3.493 1.00 80.06 180 VAL A CA 1
ATOM 1488 C C . VAL A 1 180 ? 27.832 7.763 3.231 1.00 80.06 180 VAL A C 1
ATOM 1490 O O . VAL A 1 180 ? 26.917 8.260 3.883 1.00 80.06 180 VAL A O 1
ATOM 1493 N N . ASP A 1 181 ? 28.405 8.395 2.202 1.00 84.25 181 ASP A N 1
ATOM 1494 C CA . ASP A 1 181 ? 28.086 9.766 1.800 1.00 84.25 181 ASP A CA 1
ATOM 1495 C C . ASP A 1 181 ? 27.298 9.776 0.486 1.00 84.25 181 ASP A C 1
ATOM 1497 O O . ASP A 1 181 ? 27.853 9.625 -0.603 1.00 84.25 181 ASP A O 1
ATOM 1501 N N . ARG A 1 182 ? 25.977 9.957 0.588 1.00 90.19 182 ARG A N 1
ATOM 1502 C CA . ARG A 1 182 ? 25.077 10.056 -0.572 1.00 90.19 182 ARG A CA 1
ATOM 1503 C C . ARG A 1 182 ? 24.906 11.504 -1.007 1.00 90.19 182 ARG A C 1
ATOM 1505 O O . ARG A 1 182 ? 24.408 12.339 -0.242 1.00 90.19 182 ARG A O 1
ATOM 1512 N N . ASN A 1 183 ? 25.249 11.785 -2.261 1.00 91.56 183 ASN A N 1
ATOM 1513 C CA . ASN A 1 183 ? 25.024 13.098 -2.853 1.00 91.56 183 ASN A CA 1
ATOM 1514 C C . ASN A 1 183 ? 23.533 13.298 -3.212 1.00 91.56 183 ASN A C 1
ATOM 1516 O O . ASN A 1 183 ? 22.689 12.413 -3.043 1.00 91.56 183 ASN A O 1
ATOM 1520 N N . ASN A 1 184 ? 23.177 14.487 -3.701 1.00 91.44 184 ASN A N 1
ATOM 1521 C CA . ASN A 1 184 ? 21.788 14.783 -4.066 1.00 91.44 184 ASN A CA 1
ATOM 1522 C C . ASN A 1 184 ? 21.269 13.924 -5.228 1.00 91.44 184 ASN A C 1
ATOM 1524 O O . ASN A 1 184 ? 20.070 13.655 -5.287 1.00 91.44 184 ASN A O 1
ATOM 1528 N N . ASP A 1 185 ? 22.135 13.491 -6.139 1.00 90.19 185 ASP A N 1
ATOM 1529 C CA . ASP A 1 185 ? 21.737 12.662 -7.273 1.00 90.19 185 ASP A CA 1
ATOM 1530 C C . ASP A 1 185 ? 21.501 11.206 -6.854 1.00 90.19 185 ASP A C 1
ATOM 1532 O O . ASP A 1 185 ? 20.511 10.618 -7.285 1.00 90.19 185 ASP A O 1
ATOM 1536 N N . ASP A 1 186 ? 22.287 10.672 -5.913 1.00 92.00 186 ASP A N 1
ATOM 1537 C CA . ASP A 1 186 ? 22.019 9.386 -5.257 1.00 92.00 186 ASP A CA 1
ATOM 1538 C C . ASP A 1 186 ? 20.658 9.418 -4.554 1.00 92.00 186 ASP A C 1
ATOM 1540 O O . ASP A 1 186 ? 19.838 8.510 -4.707 1.00 92.00 186 ASP A O 1
ATOM 1544 N N . LYS A 1 187 ? 20.370 10.506 -3.823 1.00 94.25 187 LYS A N 1
ATOM 1545 C CA . LYS A 1 187 ? 19.092 10.663 -3.115 1.00 94.25 187 LYS A CA 1
ATOM 1546 C C . LYS A 1 187 ? 17.899 10.718 -4.071 1.00 94.25 187 LYS A C 1
ATOM 1548 O O . LYS A 1 187 ? 16.873 10.081 -3.814 1.00 94.25 187 LYS A O 1
ATOM 1553 N N . LYS A 1 188 ? 18.032 11.447 -5.187 1.00 95.19 188 LYS A N 1
ATOM 1554 C CA . LYS A 1 188 ? 17.023 11.478 -6.260 1.00 95.19 188 LYS A CA 1
ATOM 1555 C C . LYS A 1 188 ? 16.844 10.100 -6.888 1.00 95.19 188 LYS A C 1
ATOM 1557 O O . LYS A 1 188 ? 15.712 9.698 -7.136 1.00 95.19 188 LYS A O 1
ATOM 1562 N N . PHE A 1 189 ? 17.928 9.370 -7.126 1.00 95.25 189 PHE A N 1
ATOM 1563 C CA . PHE A 1 189 ? 17.863 8.047 -7.734 1.00 95.25 189 PHE A CA 1
ATOM 1564 C C . PHE A 1 189 ? 17.134 7.039 -6.832 1.00 95.25 189 PHE A C 1
ATOM 1566 O O . PHE A 1 189 ? 16.203 6.382 -7.297 1.00 95.25 189 PHE A O 1
ATOM 1573 N N . ILE A 1 190 ? 17.446 7.003 -5.528 1.00 96.75 190 ILE A N 1
ATOM 1574 C CA . ILE A 1 190 ? 16.691 6.215 -4.532 1.00 96.75 190 ILE A CA 1
ATOM 1575 C C . ILE A 1 190 ? 15.205 6.600 -4.552 1.00 96.75 190 ILE A C 1
ATOM 1577 O O . ILE A 1 190 ? 14.335 5.729 -4.605 1.00 96.75 190 ILE A O 1
ATOM 1581 N N . HIS A 1 191 ? 14.904 7.904 -4.558 1.00 97.31 191 HIS A N 1
ATOM 1582 C CA . HIS A 1 191 ? 13.525 8.391 -4.601 1.00 97.31 191 HIS A CA 1
ATOM 1583 C C . HIS A 1 191 ? 12.772 7.873 -5.835 1.00 97.31 191 HIS A C 1
ATOM 1585 O O . HIS A 1 191 ? 11.636 7.420 -5.711 1.00 97.31 191 HIS A O 1
ATOM 1591 N N . LEU A 1 192 ? 13.398 7.887 -7.016 1.00 97.38 192 LEU A N 1
ATOM 1592 C CA . LEU A 1 192 ? 12.793 7.375 -8.247 1.00 97.38 192 LEU A CA 1
ATOM 1593 C C . LEU A 1 192 ? 12.559 5.858 -8.195 1.00 97.38 192 LEU A C 1
ATOM 1595 O O . LEU A 1 192 ? 11.491 5.400 -8.593 1.00 97.38 192 LEU A O 1
ATOM 1599 N N . LEU A 1 193 ? 13.506 5.078 -7.661 1.00 97.50 193 LEU A N 1
ATOM 1600 C CA . LEU A 1 193 ? 13.339 3.627 -7.496 1.00 97.50 193 LEU A CA 1
ATOM 1601 C C . LEU A 1 193 ? 12.152 3.292 -6.579 1.00 97.50 193 LEU A C 1
ATOM 1603 O O . LEU A 1 193 ? 11.317 2.455 -6.925 1.00 97.50 193 LEU A O 1
ATOM 1607 N N . LEU A 1 194 ? 12.023 3.988 -5.446 1.00 97.75 194 LEU A N 1
ATOM 1608 C CA . LEU A 1 194 ? 10.861 3.849 -4.563 1.00 97.75 194 LEU A CA 1
ATOM 1609 C C . LEU A 1 194 ? 9.565 4.314 -5.243 1.00 97.75 194 LEU A C 1
ATOM 1611 O O . LEU A 1 194 ? 8.509 3.708 -5.053 1.00 97.75 194 LEU A O 1
ATOM 1615 N N . LEU A 1 195 ? 9.633 5.360 -6.070 1.00 97.25 195 LEU A N 1
ATOM 1616 C CA . LEU A 1 195 ? 8.478 5.888 -6.787 1.00 97.25 195 LEU A CA 1
ATOM 1617 C C . LEU A 1 195 ? 7.968 4.906 -7.849 1.00 97.25 195 LEU A C 1
ATOM 1619 O O . LEU A 1 195 ? 6.754 4.784 -8.006 1.00 97.25 195 LEU A O 1
ATOM 1623 N N . ILE A 1 196 ? 8.854 4.155 -8.513 1.00 96.94 196 ILE A N 1
ATOM 1624 C CA . ILE A 1 196 ? 8.473 3.034 -9.389 1.00 96.94 196 ILE A CA 1
ATOM 1625 C C . ILE A 1 196 ? 7.701 1.985 -8.584 1.00 96.94 196 ILE A C 1
ATOM 1627 O O . ILE A 1 196 ? 6.587 1.626 -8.967 1.00 96.94 196 ILE A O 1
ATOM 1631 N N . SER A 1 197 ? 8.234 1.546 -7.440 1.00 96.81 197 SER A N 1
ATOM 1632 C CA . SER A 1 197 ? 7.566 0.567 -6.569 1.00 96.81 197 SER A CA 1
ATOM 1633 C C . SER A 1 197 ? 6.179 1.046 -6.135 1.00 96.81 197 SER A C 1
ATOM 1635 O O . SER A 1 197 ? 5.194 0.315 -6.265 1.00 96.81 197 SER A O 1
ATOM 1637 N N . ARG A 1 198 ? 6.071 2.308 -5.698 1.00 95.94 198 ARG A N 1
ATOM 1638 C CA . ARG A 1 198 ? 4.792 2.931 -5.342 1.00 95.94 198 ARG A CA 1
ATOM 1639 C C . ARG A 1 198 ? 3.835 2.977 -6.529 1.00 95.94 198 ARG A C 1
ATOM 1641 O O . ARG A 1 198 ? 2.659 2.656 -6.375 1.00 95.94 198 ARG A O 1
ATOM 1648 N N . ASN A 1 199 ? 4.313 3.402 -7.697 1.00 96.12 199 ASN A N 1
ATOM 1649 C CA . ASN A 1 199 ? 3.508 3.523 -8.908 1.00 96.12 199 ASN A CA 1
ATOM 1650 C C . ASN A 1 199 ? 2.902 2.177 -9.301 1.00 96.12 199 ASN A C 1
ATOM 1652 O O . ASN A 1 199 ? 1.688 2.089 -9.464 1.00 96.12 199 ASN A O 1
ATOM 1656 N N . LEU A 1 200 ? 3.720 1.126 -9.388 1.00 95.19 200 LEU A N 1
ATOM 1657 C CA . LEU A 1 200 ? 3.279 -0.215 -9.777 1.00 95.19 200 LEU A CA 1
ATOM 1658 C C . LEU A 1 200 ? 2.192 -0.764 -8.843 1.00 95.19 200 LEU A C 1
ATOM 1660 O O . LEU A 1 200 ? 1.190 -1.314 -9.305 1.00 95.19 200 LEU A O 1
ATOM 1664 N N . LEU A 1 201 ? 2.349 -0.558 -7.532 1.00 94.00 201 LEU A N 1
ATOM 1665 C CA . LEU A 1 201 ? 1.353 -0.965 -6.539 1.00 94.00 201 LEU A CA 1
ATOM 1666 C C . LEU A 1 201 ? 0.051 -0.157 -6.650 1.00 94.00 201 LEU A C 1
ATOM 1668 O O . LEU A 1 201 ? -1.037 -0.710 -6.472 1.00 94.00 201 LEU A O 1
ATOM 1672 N N . ALA A 1 202 ? 0.153 1.133 -6.973 1.00 91.56 202 ALA A N 1
ATOM 1673 C CA . ALA A 1 202 ? -0.976 2.052 -7.055 1.00 91.56 202 ALA A CA 1
ATOM 1674 C C . ALA A 1 202 ? -1.746 2.004 -8.389 1.00 91.56 202 ALA A C 1
ATOM 1676 O O . ALA A 1 202 ? -2.872 2.511 -8.452 1.00 91.56 202 ALA A O 1
ATOM 1677 N N . ILE A 1 203 ? -1.176 1.414 -9.448 1.00 89.31 203 ILE A N 1
ATOM 1678 C CA . ILE A 1 203 ? -1.864 1.202 -10.729 1.00 89.31 203 ILE A CA 1
ATOM 1679 C C . ILE A 1 203 ? -3.096 0.313 -10.516 1.00 89.31 203 ILE A C 1
ATOM 1681 O O . ILE A 1 203 ? -3.009 -0.799 -9.978 1.00 89.31 203 ILE A O 1
ATOM 1685 N N . LYS A 1 204 ? -4.239 0.826 -10.982 1.00 81.81 204 LYS A N 1
ATOM 1686 C CA . LYS A 1 204 ? -5.548 0.166 -10.976 1.00 81.81 204 LYS A CA 1
ATOM 1687 C C . LYS A 1 204 ? -5.940 -0.236 -12.393 1.00 81.81 204 LYS A C 1
ATOM 1689 O O . LYS A 1 204 ? -5.687 0.521 -13.329 1.00 81.81 204 LYS A O 1
ATOM 1694 N N . ASP A 1 205 ? -6.629 -1.361 -12.514 1.00 73.12 205 ASP A N 1
ATOM 1695 C CA . ASP A 1 205 ? -7.131 -1.872 -13.788 1.00 73.12 205 ASP A CA 1
ATOM 1696 C C . ASP A 1 205 ? -8.083 -0.897 -14.476 1.00 73.12 205 ASP A C 1
ATOM 1698 O O . ASP A 1 205 ? -8.975 -0.336 -13.836 1.00 73.12 205 ASP A O 1
ATOM 1702 N N . ALA A 1 206 ? -7.930 -0.742 -15.794 1.00 68.12 206 ALA A N 1
ATOM 1703 C CA . ALA A 1 206 ? -8.691 0.206 -16.602 1.00 68.12 206 ALA A CA 1
ATOM 1704 C C . ALA A 1 206 ? -10.226 -0.017 -16.542 1.00 68.12 206 ALA A C 1
ATOM 1706 O O . ALA A 1 206 ? -10.701 -1.159 -16.481 1.00 68.12 206 ALA A O 1
ATOM 1707 N N . PRO A 1 207 ? -11.036 1.062 -16.621 1.00 57.59 207 PRO A N 1
ATOM 1708 C CA . PRO A 1 207 ? -12.490 0.959 -16.642 1.00 57.59 207 PRO A CA 1
ATOM 1709 C C . PRO A 1 207 ? -12.938 0.317 -17.964 1.00 57.59 207 PRO A C 1
ATOM 1711 O O . PRO A 1 207 ? -12.568 0.766 -19.047 1.00 57.59 207 PRO A O 1
ATOM 1714 N N . GLY A 1 208 ? -13.697 -0.777 -17.873 1.00 56.31 208 GLY A N 1
ATOM 1715 C CA . GLY A 1 208 ? -14.036 -1.645 -19.013 1.00 56.31 208 GLY A CA 1
ATOM 1716 C C . GLY A 1 208 ? -13.898 -3.140 -18.704 1.00 56.31 208 GLY A C 1
ATOM 1717 O O . GLY A 1 208 ? -14.510 -3.962 -19.374 1.00 56.31 208 GLY A O 1
ATOM 1718 N N . SER A 1 209 ? -13.218 -3.493 -17.609 1.00 54.88 209 SER A N 1
ATOM 1719 C CA . SER A 1 209 ? -13.211 -4.829 -16.987 1.00 54.88 209 SER A CA 1
ATOM 1720 C C . SER A 1 209 ? -14.539 -5.178 -16.285 1.00 54.88 209 SER A C 1
ATOM 1722 O O . SER A 1 209 ? -14.558 -5.810 -15.229 1.00 54.88 209 SER A O 1
ATOM 1724 N N . GLY A 1 210 ? -15.674 -4.707 -16.813 1.00 54.28 210 GLY A N 1
ATOM 1725 C CA . GLY A 1 210 ? -16.990 -4.758 -16.160 1.00 54.28 210 GLY A CA 1
ATOM 1726 C C . GLY A 1 210 ? -17.440 -6.167 -15.764 1.00 54.28 210 GLY A C 1
ATOM 1727 O O . GLY A 1 210 ? -18.136 -6.314 -14.763 1.00 54.28 210 GLY A O 1
ATOM 1728 N N . ASN A 1 211 ? -16.960 -7.181 -16.488 1.00 59.34 211 ASN A N 1
ATOM 1729 C CA . ASN A 1 211 ? -17.310 -8.584 -16.270 1.00 59.34 211 ASN A CA 1
ATOM 1730 C C . ASN A 1 211 ? -16.334 -9.334 -15.352 1.00 59.34 211 ASN A C 1
ATOM 1732 O O . ASN A 1 211 ? -16.643 -10.452 -14.953 1.00 59.34 211 ASN A O 1
ATOM 1736 N N . LEU A 1 212 ? -15.187 -8.740 -15.001 1.00 63.25 212 LEU A N 1
ATOM 1737 C CA . LEU A 1 212 ? -14.236 -9.369 -14.086 1.00 63.25 212 LEU A CA 1
ATOM 1738 C C . LEU A 1 212 ? -14.712 -9.221 -12.637 1.00 63.25 212 LEU A C 1
ATOM 1740 O O . LEU A 1 212 ? -15.163 -8.155 -12.196 1.00 63.25 212 LEU A O 1
ATOM 1744 N N . THR A 1 213 ? -14.570 -10.297 -11.876 1.00 65.31 213 THR A N 1
ATOM 1745 C CA . THR A 1 213 ? -14.698 -10.302 -10.421 1.00 65.31 213 THR A CA 1
ATOM 1746 C C . THR A 1 213 ? -13.658 -9.374 -9.783 1.00 65.31 213 THR A C 1
ATOM 1748 O O . THR A 1 213 ? -12.638 -9.032 -10.378 1.00 65.31 213 THR A O 1
ATOM 1751 N N . ILE A 1 214 ? -13.894 -8.943 -8.539 1.00 71.12 214 ILE A N 1
ATOM 1752 C CA . ILE A 1 214 ? -12.935 -8.086 -7.816 1.00 71.12 214 ILE A CA 1
ATOM 1753 C C . ILE A 1 214 ? -11.585 -8.797 -7.640 1.00 71.12 214 ILE A C 1
ATOM 1755 O O . ILE A 1 214 ? -10.548 -8.155 -7.762 1.00 71.12 214 ILE A O 1
ATOM 1759 N N . ASN A 1 215 ? -11.593 -10.115 -7.417 1.00 70.62 215 ASN A N 1
ATOM 1760 C CA . ASN A 1 215 ? -10.370 -10.910 -7.302 1.00 70.62 215 ASN A CA 1
ATOM 1761 C C . ASN A 1 215 ? -9.580 -10.923 -8.614 1.00 70.62 215 ASN A C 1
ATOM 1763 O O . ASN A 1 215 ? -8.370 -10.743 -8.589 1.00 70.62 215 ASN A O 1
ATOM 1767 N N . GLU A 1 216 ? -10.249 -11.072 -9.760 1.00 74.06 216 GLU A N 1
ATOM 1768 C CA . GLU A 1 216 ? -9.585 -11.005 -11.069 1.00 74.06 216 GLU A CA 1
ATOM 1769 C C . GLU A 1 216 ? -8.973 -9.624 -11.320 1.00 74.06 216 GLU A C 1
ATOM 1771 O O . GLU A 1 216 ? -7.858 -9.549 -11.824 1.00 74.06 216 GLU A O 1
ATOM 1776 N N . LYS A 1 217 ? -9.639 -8.550 -10.873 1.00 76.06 217 LYS A N 1
ATOM 1777 C CA . LYS A 1 217 ? -9.107 -7.179 -10.964 1.00 76.06 217 LYS A CA 1
ATOM 1778 C C . LYS A 1 217 ? -7.922 -6.892 -10.041 1.00 76.06 217 LYS A C 1
ATOM 1780 O O . LYS A 1 217 ? -7.214 -5.903 -10.194 1.00 76.06 217 LYS A O 1
ATOM 1785 N N . LEU A 1 218 ? -7.752 -7.697 -8.999 1.00 84.00 218 LEU A N 1
ATOM 1786 C CA . LEU A 1 218 ? -6.673 -7.532 -8.025 1.00 84.00 218 LEU A CA 1
ATOM 1787 C C . LEU A 1 218 ? -5.585 -8.589 -8.182 1.00 84.00 218 LEU A C 1
ATOM 1789 O O . LEU A 1 218 ? -4.551 -8.481 -7.529 1.00 84.00 218 LEU A O 1
ATOM 1793 N N . LYS A 1 219 ? -5.760 -9.560 -9.083 1.00 86.56 219 LYS A N 1
ATOM 1794 C CA . LYS A 1 219 ? -4.794 -10.632 -9.315 1.00 86.56 219 LYS A CA 1
ATOM 1795 C C . LYS A 1 219 ? -3.405 -10.076 -9.627 1.00 86.56 219 LYS A C 1
ATOM 1797 O O . LYS A 1 219 ? -2.464 -10.386 -8.908 1.00 86.56 219 LYS A O 1
ATOM 1802 N N . ALA A 1 220 ? -3.299 -9.164 -10.595 1.00 87.19 220 ALA A N 1
ATOM 1803 C CA . ALA A 1 220 ? -2.029 -8.520 -10.933 1.00 87.19 220 ALA A CA 1
ATOM 1804 C C . ALA A 1 220 ? -1.429 -7.742 -9.745 1.00 87.19 220 ALA A C 1
ATOM 1806 O O . ALA A 1 220 ? -0.218 -7.681 -9.562 1.00 87.19 220 ALA A O 1
ATOM 1807 N N . HIS A 1 221 ? -2.262 -7.142 -8.890 1.00 91.19 221 HIS A N 1
ATOM 1808 C CA . HIS A 1 221 ? -1.773 -6.479 -7.682 1.00 91.19 221 HIS A CA 1
ATOM 1809 C C . HIS A 1 221 ? -1.163 -7.478 -6.684 1.00 91.19 221 HIS A C 1
ATOM 1811 O O . HIS A 1 221 ? -0.079 -7.235 -6.159 1.00 91.19 221 HIS A O 1
ATOM 1817 N N . PHE A 1 222 ? -1.820 -8.614 -6.455 1.00 91.00 222 PHE A N 1
ATOM 1818 C CA . PHE A 1 222 ? -1.329 -9.644 -5.544 1.00 91.00 222 PHE A CA 1
ATOM 1819 C C . PHE A 1 222 ? -0.118 -10.402 -6.074 1.00 91.00 222 PHE A C 1
ATOM 1821 O O . PHE A 1 222 ? 0.802 -10.671 -5.303 1.00 91.00 222 PHE A O 1
ATOM 1828 N N . ASP A 1 223 ? -0.079 -10.686 -7.374 1.00 92.19 223 ASP A N 1
ATOM 1829 C CA . ASP A 1 223 ? 1.081 -11.296 -8.020 1.00 92.19 223 ASP A CA 1
ATOM 1830 C C . ASP A 1 223 ? 2.302 -10.368 -7.887 1.00 92.19 223 ASP A C 1
ATOM 1832 O O . ASP A 1 223 ? 3.388 -10.825 -7.536 1.00 92.19 223 ASP A O 1
ATOM 1836 N N . LEU A 1 224 ? 2.120 -9.048 -8.033 1.00 94.19 224 LEU A N 1
ATOM 1837 C CA . LEU A 1 224 ? 3.182 -8.063 -7.801 1.00 94.19 224 LEU A CA 1
ATOM 1838 C C . LEU A 1 224 ? 3.695 -8.067 -6.349 1.00 94.19 224 LEU A C 1
ATOM 1840 O O . LEU A 1 224 ? 4.906 -8.037 -6.136 1.00 94.19 224 LEU A O 1
ATOM 1844 N N . ILE A 1 225 ? 2.802 -8.135 -5.351 1.00 94.00 225 ILE A N 1
ATOM 1845 C CA . ILE A 1 225 ? 3.188 -8.251 -3.929 1.00 94.00 225 ILE A CA 1
ATOM 1846 C C . ILE A 1 225 ? 4.043 -9.501 -3.704 1.00 94.00 225 ILE A C 1
ATOM 1848 O O . ILE A 1 225 ? 5.055 -9.445 -3.003 1.00 94.00 225 ILE A O 1
ATOM 1852 N N . VAL A 1 226 ? 3.656 -10.624 -4.311 1.00 93.62 226 VAL A N 1
ATOM 1853 C CA . VAL A 1 226 ? 4.419 -11.873 -4.228 1.00 93.62 226 VAL A CA 1
ATOM 1854 C C . VAL A 1 226 ? 5.804 -11.702 -4.852 1.00 93.62 226 VAL A C 1
ATOM 1856 O O . VAL A 1 226 ? 6.788 -12.096 -4.230 1.00 93.62 226 VAL A O 1
ATOM 1859 N N . GLN A 1 227 ? 5.917 -11.048 -6.013 1.00 94.12 227 GLN A N 1
ATOM 1860 C CA . GLN A 1 227 ? 7.226 -10.785 -6.621 1.00 94.12 227 GLN A CA 1
ATOM 1861 C C . GLN A 1 227 ? 8.106 -9.867 -5.765 1.00 94.12 227 GLN A C 1
ATOM 1863 O O . GLN A 1 227 ? 9.295 -10.136 -5.601 1.00 94.12 227 GLN A O 1
ATOM 1868 N N . PHE A 1 228 ? 7.539 -8.821 -5.157 1.00 95.31 228 PHE A N 1
ATOM 1869 C CA . PHE A 1 228 ? 8.283 -7.935 -4.251 1.00 95.31 228 PHE A CA 1
ATOM 1870 C C . PHE A 1 228 ? 8.808 -8.682 -3.020 1.00 95.31 228 PHE A C 1
ATOM 1872 O O . PHE A 1 228 ? 9.905 -8.389 -2.541 1.00 95.31 228 PHE A O 1
ATOM 1879 N N . CYS A 1 229 ? 8.048 -9.662 -2.525 1.00 92.62 229 CYS A N 1
ATOM 1880 C CA . CYS A 1 229 ? 8.482 -10.525 -1.435 1.00 92.62 229 CYS A CA 1
ATOM 1881 C C . CYS A 1 229 ? 9.590 -11.492 -1.872 1.00 92.62 229 CYS A C 1
ATOM 1883 O O . CYS A 1 229 ? 10.597 -11.599 -1.179 1.00 92.62 229 CYS A O 1
ATOM 1885 N N . ASN A 1 230 ? 9.417 -12.177 -3.007 1.00 92.44 230 ASN A N 1
ATOM 1886 C CA . ASN A 1 230 ? 10.380 -13.161 -3.513 1.00 92.44 230 ASN A CA 1
ATOM 1887 C C . ASN A 1 230 ? 11.745 -12.527 -3.814 1.00 92.44 230 ASN A C 1
ATOM 1889 O O . ASN A 1 230 ? 12.781 -13.135 -3.565 1.00 92.44 230 ASN A O 1
ATOM 1893 N N . GLU A 1 231 ? 11.747 -11.290 -4.311 1.00 93.88 231 GLU A N 1
ATOM 1894 C CA . GLU A 1 231 ? 12.963 -10.557 -4.668 1.00 93.88 231 GLU A CA 1
ATOM 1895 C C . GLU A 1 231 ? 13.528 -9.706 -3.520 1.00 93.88 231 GLU A C 1
ATOM 1897 O O . GLU A 1 231 ? 14.368 -8.841 -3.752 1.00 93.88 231 GLU A O 1
ATOM 1902 N N . ASN A 1 232 ? 13.085 -9.931 -2.276 1.00 91.81 232 ASN A N 1
ATOM 1903 C CA . ASN A 1 232 ? 13.550 -9.231 -1.069 1.00 91.81 232 ASN A CA 1
ATOM 1904 C C . ASN A 1 232 ? 13.427 -7.695 -1.114 1.00 91.81 232 ASN A C 1
ATOM 1906 O O . ASN A 1 232 ? 14.041 -6.994 -0.308 1.00 91.81 232 ASN A O 1
ATOM 1910 N N . LEU A 1 233 ? 12.597 -7.148 -2.006 1.00 93.81 233 LEU A N 1
ATOM 1911 C CA . LEU A 1 233 ? 12.387 -5.705 -2.101 1.00 93.81 233 LEU A CA 1
ATOM 1912 C C . LEU A 1 233 ? 11.705 -5.166 -0.837 1.00 93.81 233 LEU A C 1
ATOM 1914 O O . LEU A 1 233 ? 12.051 -4.087 -0.359 1.00 93.81 233 LEU A O 1
ATOM 1918 N N . PHE A 1 234 ? 10.787 -5.942 -0.249 1.00 90.88 234 PHE A N 1
ATOM 1919 C CA . PHE A 1 234 ? 10.190 -5.596 1.043 1.00 90.88 234 PHE A CA 1
ATOM 1920 C C . PHE A 1 234 ? 11.226 -5.480 2.155 1.00 90.88 234 PHE A C 1
ATOM 1922 O O . PHE A 1 234 ? 11.111 -4.568 2.964 1.00 90.88 234 PHE A O 1
ATOM 1929 N N . GLU A 1 235 ? 12.247 -6.336 2.179 1.00 90.88 235 GLU A N 1
ATOM 1930 C CA . GLU A 1 235 ? 13.271 -6.288 3.225 1.00 90.88 235 GLU A CA 1
ATOM 1931 C C . GLU A 1 235 ? 14.027 -4.962 3.209 1.00 90.88 235 GLU A C 1
ATOM 1933 O O . GLU A 1 235 ? 14.189 -4.321 4.242 1.00 90.88 235 GLU A O 1
ATOM 1938 N N . ILE A 1 236 ? 14.416 -4.499 2.022 1.00 93.81 236 ILE A N 1
ATOM 1939 C CA . ILE A 1 236 ? 15.110 -3.219 1.870 1.00 93.81 236 ILE A CA 1
ATOM 1940 C C . ILE A 1 236 ? 14.222 -2.060 2.309 1.00 93.81 236 ILE A C 1
ATOM 1942 O O . ILE A 1 236 ? 14.676 -1.175 3.028 1.00 93.81 236 ILE A O 1
ATOM 1946 N N . ILE A 1 237 ? 12.952 -2.070 1.901 1.00 94.62 237 ILE A N 1
ATOM 1947 C CA . ILE A 1 237 ? 12.000 -1.024 2.283 1.00 94.62 237 ILE A CA 1
ATOM 1948 C C . ILE A 1 237 ? 11.802 -1.012 3.808 1.00 94.62 237 ILE A C 1
ATOM 1950 O O . ILE A 1 237 ? 11.707 0.065 4.391 1.00 94.62 237 ILE A O 1
ATOM 1954 N N . MET A 1 238 ? 11.806 -2.178 4.470 1.00 92.44 238 MET A N 1
ATOM 1955 C CA . MET A 1 238 ? 11.756 -2.278 5.936 1.00 92.44 238 MET A CA 1
ATOM 1956 C C . MET A 1 238 ? 13.025 -1.748 6.607 1.00 92.44 238 MET A C 1
ATOM 1958 O O . MET A 1 238 ? 12.922 -1.073 7.631 1.00 92.44 238 MET A O 1
ATOM 1962 N N . ILE A 1 239 ? 14.208 -2.019 6.046 1.00 93.00 239 ILE A N 1
ATOM 1963 C CA . ILE A 1 239 ? 15.478 -1.466 6.542 1.00 93.00 239 ILE A CA 1
ATOM 1964 C C . ILE A 1 239 ? 15.427 0.062 6.485 1.00 93.00 239 ILE A C 1
ATOM 1966 O O . ILE A 1 239 ? 15.669 0.710 7.499 1.00 93.00 239 ILE A O 1
ATOM 1970 N N . MET A 1 240 ? 15.020 0.627 5.343 1.00 94.88 240 MET A N 1
ATOM 1971 C CA . MET A 1 240 ? 14.871 2.077 5.189 1.00 94.88 240 MET A CA 1
ATOM 1972 C C . MET A 1 240 ? 13.844 2.652 6.168 1.00 94.88 240 MET A C 1
ATOM 1974 O O . MET A 1 240 ? 14.108 3.655 6.810 1.00 94.88 240 MET A O 1
ATOM 1978 N N . ALA A 1 241 ? 12.694 1.994 6.336 1.00 94.88 241 ALA A N 1
ATOM 1979 C CA . ALA A 1 241 ? 11.666 2.413 7.288 1.00 94.88 241 ALA A CA 1
ATOM 1980 C C . ALA A 1 241 ? 12.144 2.424 8.750 1.00 94.88 241 ALA A C 1
ATOM 1982 O O . ALA A 1 241 ? 11.589 3.148 9.572 1.00 94.88 241 ALA A O 1
ATOM 1983 N N . SER A 1 242 ? 13.132 1.588 9.081 1.00 93.94 242 SER A N 1
ATOM 1984 C CA . SER A 1 242 ? 13.652 1.414 10.441 1.00 93.94 242 SER A CA 1
ATOM 1985 C C . SER A 1 242 ? 14.768 2.402 10.795 1.00 93.94 242 SER A C 1
ATOM 1987 O O . SER A 1 242 ? 15.168 2.456 11.959 1.00 93.94 242 SER A O 1
ATOM 1989 N N . ASP A 1 243 ? 15.283 3.166 9.828 1.00 93.19 243 ASP A N 1
ATOM 1990 C CA . ASP A 1 243 ? 16.406 4.083 10.021 1.00 93.19 243 ASP A CA 1
ATOM 1991 C C . ASP A 1 243 ? 15.943 5.547 9.989 1.00 93.19 243 ASP A C 1
ATOM 1993 O O . ASP A 1 243 ? 15.434 6.058 8.995 1.00 93.19 243 ASP A O 1
ATOM 1997 N N . LYS A 1 244 ? 16.173 6.269 11.091 1.00 91.31 244 LYS A N 1
ATOM 1998 C CA . LYS A 1 244 ? 15.822 7.692 11.219 1.00 91.31 244 LYS A CA 1
ATOM 1999 C C . LYS A 1 244 ? 16.578 8.574 10.216 1.00 91.31 244 LYS A C 1
ATOM 2001 O O . LYS A 1 244 ? 16.074 9.642 9.871 1.00 91.31 244 LYS A O 1
ATOM 2006 N N . ASN A 1 245 ? 17.743 8.143 9.731 1.00 90.19 245 ASN A N 1
ATOM 2007 C CA . ASN A 1 245 ? 18.522 8.867 8.723 1.00 90.19 245 ASN A CA 1
ATOM 2008 C C . ASN A 1 245 ? 17.862 8.832 7.334 1.00 90.19 245 ASN A C 1
ATOM 2010 O O . ASN A 1 245 ? 18.104 9.712 6.506 1.00 90.19 245 ASN A O 1
ATOM 2014 N N . GLU A 1 246 ? 16.968 7.870 7.102 1.00 91.75 246 GLU A N 1
ATOM 2015 C CA . GLU A 1 246 ? 16.223 7.692 5.855 1.00 91.75 246 GLU A CA 1
ATOM 2016 C C . GLU A 1 246 ? 14.884 8.457 5.851 1.00 91.75 246 GLU A C 1
ATOM 2018 O O . GLU A 1 246 ? 14.060 8.291 4.946 1.00 91.75 246 GLU A O 1
ATOM 2023 N N . ALA A 1 247 ? 14.677 9.355 6.826 1.00 91.12 247 ALA A N 1
ATOM 2024 C CA . ALA A 1 247 ? 13.426 10.083 7.054 1.00 91.12 247 ALA A CA 1
ATOM 2025 C C . ALA A 1 247 ? 12.846 10.770 5.809 1.00 91.12 247 ALA A C 1
ATOM 2027 O O . ALA A 1 247 ? 11.626 10.821 5.649 1.00 91.12 247 ALA A O 1
ATOM 2028 N N . ILE A 1 248 ? 13.701 11.239 4.895 1.00 93.06 248 ILE A N 1
ATOM 2029 C CA . ILE A 1 248 ? 13.286 11.903 3.651 1.00 93.06 248 ILE A CA 1
ATOM 2030 C C . ILE A 1 248 ? 12.449 11.005 2.721 1.00 93.06 248 ILE A C 1
ATOM 2032 O O . ILE A 1 248 ? 11.746 11.513 1.849 1.00 93.06 248 ILE A O 1
ATOM 2036 N N . TRP A 1 249 ? 12.497 9.679 2.897 1.00 95.81 249 TRP A N 1
ATOM 2037 C CA . TRP A 1 249 ? 11.719 8.718 2.110 1.00 95.81 249 TRP A CA 1
ATOM 2038 C C . TRP A 1 249 ? 10.533 8.114 2.872 1.00 95.81 249 TRP A C 1
ATOM 2040 O O . TRP A 1 249 ? 9.726 7.413 2.258 1.00 95.81 249 TRP A O 1
ATOM 2050 N N . HIS A 1 250 ? 10.368 8.396 4.170 1.00 95.94 250 HIS A N 1
ATOM 2051 C CA . HIS A 1 250 ? 9.351 7.746 5.009 1.00 95.94 250 HIS A CA 1
ATOM 2052 C C . HIS A 1 250 ? 7.925 7.981 4.505 1.00 95.94 250 HIS A C 1
ATOM 2054 O O . HIS A 1 250 ? 7.120 7.053 4.506 1.00 95.94 250 HIS A O 1
ATOM 2060 N N . THR A 1 251 ? 7.614 9.172 3.986 1.00 94.12 251 THR A N 1
ATOM 2061 C CA . THR A 1 251 ? 6.294 9.462 3.397 1.00 94.12 251 THR A CA 1
ATOM 2062 C C . THR A 1 251 ? 6.005 8.571 2.193 1.00 94.12 251 THR A C 1
ATOM 2064 O O . THR A 1 251 ? 4.903 8.045 2.061 1.00 94.12 251 THR A O 1
ATOM 2067 N N . LEU A 1 252 ? 6.998 8.347 1.328 1.00 95.50 252 LEU A N 1
ATOM 2068 C CA . LEU A 1 252 ? 6.852 7.486 0.155 1.00 95.50 252 LEU A CA 1
ATOM 2069 C C . LEU A 1 252 ? 6.750 6.007 0.552 1.00 95.50 252 LEU A C 1
ATOM 2071 O O . LEU A 1 252 ? 5.944 5.274 -0.018 1.00 95.50 252 LEU A O 1
ATOM 2075 N N . ILE A 1 253 ? 7.517 5.584 1.560 1.00 96.88 253 ILE A N 1
ATOM 2076 C CA . ILE A 1 253 ? 7.444 4.235 2.136 1.00 96.88 253 ILE A CA 1
ATOM 2077 C C . ILE A 1 253 ? 6.064 3.980 2.763 1.00 96.88 253 ILE A C 1
ATOM 2079 O O . ILE A 1 253 ? 5.478 2.920 2.541 1.00 96.88 253 ILE A O 1
ATOM 2083 N N . LEU A 1 254 ? 5.491 4.969 3.455 1.00 95.75 254 LEU A N 1
ATOM 2084 C CA . LEU A 1 254 ? 4.122 4.908 3.964 1.00 95.75 254 LEU A CA 1
ATOM 2085 C C . LEU A 1 254 ? 3.107 4.695 2.830 1.00 95.75 254 LEU A C 1
ATOM 2087 O O . LEU A 1 254 ? 2.217 3.856 2.965 1.00 95.75 254 LEU A O 1
ATOM 2091 N N . GLU A 1 255 ? 3.241 5.397 1.696 1.00 94.94 255 GLU A N 1
ATOM 2092 C CA . GLU A 1 255 ? 2.367 5.162 0.534 1.00 94.94 255 GLU A CA 1
ATOM 2093 C C . GLU A 1 255 ? 2.517 3.734 -0.014 1.00 94.94 255 GLU A C 1
ATOM 2095 O O . GLU A 1 255 ? 1.525 3.110 -0.398 1.00 94.94 255 GLU A O 1
ATOM 2100 N N . ILE A 1 256 ? 3.744 3.203 -0.051 1.00 96.25 256 ILE A N 1
ATOM 2101 C CA . ILE A 1 256 ? 4.016 1.829 -0.488 1.00 96.25 256 ILE A CA 1
ATOM 2102 C C . ILE A 1 256 ? 3.305 0.831 0.433 1.00 96.25 256 ILE A C 1
ATOM 2104 O O . ILE A 1 256 ? 2.563 -0.022 -0.059 1.00 96.25 256 ILE A O 1
ATOM 2108 N N . PHE A 1 257 ? 3.458 0.961 1.754 1.00 95.19 257 PHE A N 1
ATOM 2109 C CA . PHE A 1 257 ? 2.773 0.098 2.722 1.00 95.19 257 PHE A CA 1
ATOM 2110 C C . PHE A 1 257 ? 1.255 0.223 2.638 1.00 95.19 257 PHE A C 1
ATOM 2112 O O . PHE A 1 257 ? 0.563 -0.796 2.635 1.00 95.19 257 PHE A O 1
ATOM 2119 N N . TYR A 1 258 ? 0.732 1.439 2.472 1.00 93.31 258 TYR A N 1
ATOM 2120 C CA . TYR A 1 258 ? -0.692 1.655 2.239 1.00 93.31 258 TYR A CA 1
ATOM 2121 C C . TYR A 1 258 ? -1.188 0.873 1.017 1.00 93.31 258 TYR A C 1
ATOM 2123 O O . TYR A 1 258 ? -2.221 0.211 1.083 1.00 93.31 258 TYR A O 1
ATOM 2131 N N . HIS A 1 259 ? -0.457 0.909 -0.100 1.00 92.25 259 HIS A N 1
ATOM 2132 C CA . HIS A 1 259 ? -0.875 0.201 -1.306 1.00 92.25 259 HIS A CA 1
ATOM 2133 C C . HIS A 1 259 ? -0.722 -1.319 -1.212 1.00 92.25 259 HIS A C 1
ATOM 2135 O O . HIS A 1 259 ? -1.522 -2.007 -1.832 1.00 92.25 259 HIS A O 1
ATOM 2141 N N . ILE A 1 260 ? 0.229 -1.840 -0.431 1.00 91.50 260 ILE A N 1
ATOM 2142 C CA . ILE A 1 260 ? 0.364 -3.286 -0.173 1.00 91.50 260 ILE A CA 1
ATOM 2143 C C . ILE A 1 260 ? -0.793 -3.793 0.693 1.00 91.50 260 ILE A C 1
ATOM 2145 O O . ILE A 1 260 ? -1.365 -4.844 0.420 1.00 91.50 260 ILE A O 1
ATOM 2149 N N . LEU A 1 261 ? -1.136 -3.051 1.747 1.00 90.12 261 LEU A N 1
ATOM 2150 C CA . LEU A 1 261 ? -2.087 -3.492 2.769 1.00 90.12 261 LEU A CA 1
ATOM 2151 C C . LEU A 1 261 ? -3.531 -3.057 2.473 1.00 90.12 261 LEU A C 1
ATOM 2153 O O . LEU A 1 261 ? -4.459 -3.577 3.078 1.00 90.12 261 LEU A O 1
ATOM 2157 N N . GLY A 1 262 ? -3.748 -2.111 1.555 1.00 84.88 262 GLY A N 1
ATOM 2158 C CA . GLY A 1 262 ? -5.003 -1.369 1.368 1.00 84.88 262 GLY A CA 1
ATOM 2159 C C . GLY A 1 262 ? -6.229 -2.152 0.881 1.00 84.88 262 GLY A C 1
ATOM 2160 O O . GLY A 1 262 ? -7.340 -1.620 0.930 1.00 84.88 262 GLY A O 1
ATOM 2161 N N . TYR A 1 263 ? -6.055 -3.376 0.371 1.00 81.19 263 TYR A N 1
ATOM 2162 C CA . TYR A 1 263 ? -7.136 -4.154 -0.259 1.00 81.19 263 TYR A CA 1
ATOM 2163 C C . TYR A 1 263 ? -7.770 -5.217 0.647 1.00 81.19 263 TYR A C 1
ATOM 2165 O O . TYR A 1 263 ? -8.814 -5.767 0.289 1.00 81.19 263 TYR A O 1
ATOM 2173 N N . ASN A 1 264 ? -7.188 -5.473 1.818 1.00 78.31 264 ASN A N 1
ATOM 2174 C CA . ASN A 1 264 ? -7.640 -6.490 2.764 1.00 78.31 264 ASN A CA 1
ATOM 2175 C C . ASN A 1 264 ? -7.678 -5.913 4.177 1.00 78.31 264 ASN A C 1
ATOM 2177 O O . ASN A 1 264 ? -6.901 -5.019 4.496 1.00 78.31 264 ASN A O 1
ATOM 2181 N N . SER A 1 265 ? -8.571 -6.415 5.033 1.00 79.19 265 SER A N 1
ATOM 2182 C CA . SER A 1 265 ? -8.423 -6.173 6.473 1.00 79.19 265 SER A CA 1
ATOM 2183 C C . SER A 1 265 ? -7.360 -7.102 7.045 1.00 79.19 265 SER A C 1
ATOM 2185 O O . SER A 1 265 ? -7.181 -8.212 6.544 1.00 79.19 265 SER A O 1
ATOM 2187 N N . SER A 1 266 ? -6.692 -6.682 8.120 1.00 82.31 266 SER A N 1
ATOM 2188 C CA . SER A 1 266 ? -5.744 -7.537 8.842 1.00 82.31 266 SER A CA 1
ATOM 2189 C C . SER A 1 266 ? -6.374 -8.877 9.237 1.00 82.31 266 SER A C 1
ATOM 2191 O O . SER A 1 266 ? -5.732 -9.908 9.073 1.00 82.31 266 SER A O 1
ATOM 2193 N N . ASP A 1 267 ? -7.653 -8.879 9.628 1.00 78.00 267 ASP A N 1
ATOM 2194 C CA . ASP A 1 267 ? -8.442 -10.080 9.936 1.00 78.00 267 ASP A CA 1
ATOM 2195 C C . ASP A 1 267 ? -8.488 -11.099 8.784 1.00 78.00 267 ASP A C 1
ATOM 2197 O O . ASP A 1 267 ? -8.436 -12.305 9.023 1.00 78.00 267 ASP A O 1
ATOM 2201 N N . ASP A 1 268 ? -8.514 -10.636 7.526 1.00 75.94 268 ASP A N 1
ATOM 2202 C CA . ASP A 1 268 ? -8.588 -11.525 6.355 1.00 75.94 268 ASP A CA 1
ATOM 2203 C C . ASP A 1 268 ? -7.304 -12.367 6.204 1.00 75.94 268 ASP A C 1
ATOM 2205 O O . ASP A 1 268 ? -7.296 -13.388 5.508 1.00 75.94 268 ASP A O 1
ATOM 2209 N N . LEU A 1 269 ? -6.201 -11.950 6.845 1.00 79.81 269 LEU A N 1
ATOM 2210 C CA . LEU A 1 269 ? -4.954 -12.706 6.853 1.00 79.81 269 LEU A CA 1
ATOM 2211 C C . LEU A 1 269 ? -5.032 -13.942 7.750 1.00 79.81 269 LEU A C 1
ATOM 2213 O O . LEU A 1 269 ? -4.301 -14.895 7.506 1.00 79.81 269 LEU A O 1
ATOM 2217 N N . PHE A 1 270 ? -5.879 -13.953 8.772 1.00 74.88 270 PHE A N 1
ATOM 2218 C CA . PHE A 1 270 ? -5.919 -15.025 9.768 1.00 74.88 270 PHE A CA 1
ATOM 2219 C C . PHE A 1 270 ? -6.948 -16.110 9.429 1.00 74.88 270 PHE A C 1
ATOM 2221 O O . PHE A 1 270 ? -6.751 -17.283 9.739 1.00 74.88 270 PHE A O 1
ATOM 2228 N N . THR A 1 271 ? -7.997 -15.749 8.694 1.00 69.88 271 THR A N 1
ATOM 2229 C CA . THR A 1 271 ? -8.999 -16.690 8.186 1.00 69.88 271 THR A CA 1
ATOM 2230 C C . THR A 1 271 ? -8.452 -17.596 7.080 1.00 69.88 271 THR A C 1
ATOM 2232 O O . THR A 1 271 ? -8.007 -17.121 6.032 1.00 69.88 271 THR A O 1
ATOM 2235 N N . ASP A 1 272 ? -8.552 -18.916 7.275 1.00 64.56 272 ASP A N 1
ATOM 2236 C CA . ASP A 1 272 ? -8.354 -19.903 6.207 1.00 64.56 272 ASP A CA 1
ATOM 2237 C C . ASP A 1 272 ? -9.565 -19.871 5.246 1.00 64.56 272 ASP A C 1
ATOM 2239 O O . ASP A 1 272 ? -10.684 -20.193 5.665 1.00 64.56 272 ASP A O 1
ATOM 2243 N N . PRO A 1 273 ? -9.379 -19.534 3.953 1.00 63.19 273 PRO A N 1
ATOM 2244 C CA . PRO A 1 273 ? -10.457 -19.454 2.977 1.00 63.19 273 PRO A CA 1
ATOM 2245 C C . PRO A 1 273 ? -11.197 -20.769 2.797 1.00 63.19 273 PRO A C 1
ATOM 2247 O O . PRO A 1 273 ? -12.380 -20.742 2.481 1.00 63.19 273 PRO A O 1
ATOM 2250 N N . LYS A 1 274 ? -10.529 -21.918 2.960 1.00 63.31 274 LYS A N 1
ATOM 2251 C CA . LYS A 1 274 ? -11.160 -23.234 2.790 1.00 63.31 274 LYS A CA 1
ATOM 2252 C C . LYS A 1 274 ? -12.094 -23.532 3.957 1.00 63.31 274 LYS A C 1
ATOM 2254 O O . LYS A 1 274 ? -13.234 -23.944 3.739 1.00 63.31 274 LYS A O 1
ATOM 2259 N N . MET A 1 275 ? -11.641 -23.263 5.180 1.00 62.19 275 MET A N 1
ATOM 2260 C CA . MET A 1 275 ? -12.457 -23.384 6.392 1.00 62.19 275 MET A CA 1
ATOM 2261 C C . MET A 1 275 ? -13.610 -22.376 6.401 1.00 62.19 275 MET A C 1
ATOM 2263 O O . MET A 1 275 ? -14.745 -22.743 6.703 1.00 62.19 275 MET A O 1
ATOM 2267 N N . GLU A 1 276 ? -13.359 -21.124 6.009 1.00 60.19 276 GLU A N 1
ATOM 2268 C CA . GLU A 1 276 ? -14.390 -20.088 5.933 1.00 60.19 276 GLU A CA 1
ATOM 2269 C C . GLU A 1 276 ? -15.400 -20.376 4.815 1.00 60.19 276 GLU A C 1
ATOM 2271 O O . GLU A 1 276 ? -16.600 -20.243 5.041 1.00 60.19 276 GLU A O 1
ATOM 2276 N N . ALA A 1 277 ? -14.958 -20.811 3.630 1.00 60.62 277 ALA A N 1
ATOM 2277 C CA . ALA A 1 277 ? -15.851 -21.187 2.534 1.00 60.62 277 ALA A CA 1
ATOM 2278 C C . ALA A 1 277 ? -16.705 -22.407 2.894 1.00 60.62 277 ALA A C 1
ATOM 2280 O O . ALA A 1 277 ? -17.888 -22.431 2.561 1.00 60.62 277 ALA A O 1
ATOM 2281 N N . SER A 1 278 ? -16.142 -23.379 3.616 1.00 60.47 278 SER A N 1
ATOM 2282 C CA . SER A 1 278 ? -16.890 -24.524 4.140 1.00 60.47 278 SER A CA 1
ATOM 2283 C C . SER A 1 278 ? -17.927 -24.078 5.179 1.00 60.47 278 SER A C 1
ATOM 2285 O O . SER A 1 278 ? -19.116 -24.338 5.019 1.00 60.47 278 SER A O 1
ATOM 2287 N N . SER A 1 279 ? -17.518 -23.289 6.178 1.00 62.69 279 SER A N 1
ATOM 2288 C CA . SER A 1 279 ? -18.395 -22.731 7.221 1.00 62.69 279 SER A CA 1
ATOM 2289 C C . SER A 1 279 ? -19.520 -21.857 6.650 1.00 62.69 279 SER A C 1
ATOM 2291 O O . SER A 1 279 ? -20.696 -22.053 6.962 1.00 62.69 279 SER A O 1
ATOM 2293 N N . LYS A 1 280 ? -19.191 -20.922 5.749 1.00 62.22 280 LYS A N 1
ATOM 2294 C CA . LYS A 1 280 ? -20.172 -20.075 5.056 1.00 62.22 280 LYS A CA 1
ATOM 2295 C C . LYS A 1 280 ? -21.048 -20.881 4.110 1.00 62.22 280 LYS A C 1
ATOM 2297 O O . LYS A 1 280 ? -22.236 -20.594 4.028 1.00 62.22 280 LYS A O 1
ATOM 2302 N N . GLY A 1 281 ? -20.494 -21.874 3.417 1.00 63.97 281 GLY A N 1
ATOM 2303 C CA . GLY A 1 281 ? -21.243 -22.784 2.554 1.00 63.97 281 GLY A CA 1
ATOM 2304 C C . GLY A 1 281 ? -22.296 -23.555 3.343 1.00 63.97 281 GLY A C 1
ATOM 2305 O O . GLY A 1 281 ? -23.459 -23.571 2.947 1.00 63.97 281 GLY A O 1
ATOM 2306 N N . VAL A 1 282 ? -21.923 -24.094 4.506 1.00 68.62 282 VAL A N 1
ATOM 2307 C CA . VAL A 1 282 ? -22.843 -24.763 5.433 1.00 68.62 282 VAL A CA 1
ATOM 2308 C C . VAL A 1 282 ? -23.913 -23.789 5.933 1.00 68.62 28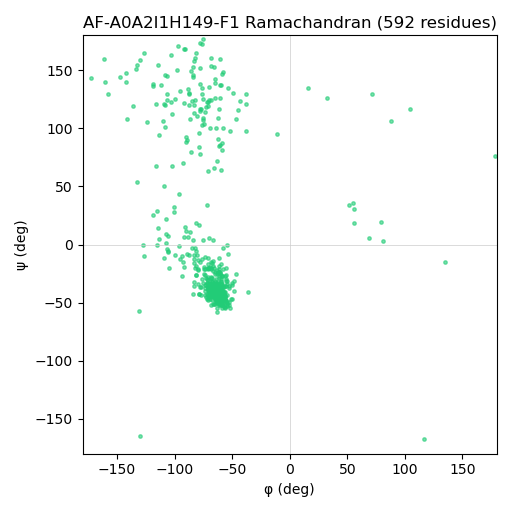2 VAL A C 1
ATOM 2310 O O . VAL A 1 282 ? -25.095 -24.062 5.738 1.00 68.62 282 VAL A O 1
ATOM 2313 N N . LYS A 1 283 ? -23.536 -22.609 6.455 1.00 69.69 283 LYS A N 1
ATOM 2314 C CA . LYS A 1 283 ? -24.498 -21.586 6.917 1.00 69.69 283 LYS A CA 1
ATOM 2315 C C . LYS A 1 283 ? -25.452 -21.123 5.811 1.00 69.69 283 LYS A C 1
ATOM 2317 O O . LYS A 1 283 ? -26.642 -20.954 6.055 1.00 69.69 283 LYS A O 1
ATOM 2322 N N . LEU A 1 284 ? -24.963 -20.917 4.586 1.00 69.19 284 LEU A N 1
ATOM 2323 C CA . LEU A 1 284 ? -25.787 -20.511 3.443 1.00 69.19 284 LEU A CA 1
ATOM 2324 C C . LEU A 1 284 ? -26.722 -21.633 2.993 1.00 69.19 284 LEU A C 1
ATOM 2326 O O . LEU A 1 284 ? -27.882 -21.356 2.693 1.00 69.19 284 LEU A O 1
ATOM 2330 N N . MET A 1 285 ? -26.258 -22.885 2.972 1.00 66.38 285 MET A N 1
ATOM 2331 C CA . MET A 1 285 ? -27.114 -24.038 2.683 1.00 66.38 285 MET A CA 1
ATOM 2332 C C . MET A 1 285 ? -28.194 -24.216 3.746 1.00 66.38 285 MET A C 1
ATOM 2334 O O . MET A 1 285 ? -29.337 -24.510 3.409 1.00 66.38 285 MET A O 1
ATOM 2338 N N . GLU A 1 286 ? -27.865 -23.983 5.011 1.00 73.50 286 GLU A N 1
ATOM 2339 C CA . GLU A 1 286 ? -28.802 -24.048 6.128 1.00 73.50 286 GLU A CA 1
ATOM 2340 C C . GLU A 1 286 ? -29.816 -22.894 6.083 1.00 73.50 286 GLU A C 1
ATOM 2342 O O . GLU A 1 286 ? -31.017 -23.114 6.218 1.00 73.50 286 GLU A O 1
ATOM 2347 N N . GLN A 1 287 ? -29.382 -21.674 5.750 1.00 71.12 287 GLN A N 1
ATOM 2348 C CA . GLN A 1 287 ? -30.277 -20.542 5.491 1.00 71.12 287 GLN A CA 1
ATOM 2349 C C . GLN A 1 287 ? -31.170 -20.766 4.262 1.00 71.12 287 GLN A C 1
ATOM 2351 O O . GLN A 1 287 ? -32.344 -20.390 4.285 1.00 71.12 287 GLN A O 1
ATOM 2356 N N . MET A 1 288 ? -30.647 -21.368 3.188 1.00 64.25 288 MET A N 1
ATOM 2357 C CA . MET A 1 288 ? -31.440 -21.721 2.007 1.00 64.25 288 MET A CA 1
ATOM 2358 C C . MET A 1 288 ? -32.437 -22.837 2.313 1.00 64.25 288 MET A C 1
ATOM 2360 O O . MET A 1 288 ? -33.590 -22.704 1.908 1.00 64.25 288 MET A O 1
ATOM 2364 N N . LYS A 1 289 ? -32.045 -23.873 3.068 1.00 71.25 289 LYS A N 1
ATOM 2365 C CA . LYS A 1 289 ? -32.955 -24.909 3.581 1.00 71.25 289 LYS A CA 1
ATOM 2366 C C . LYS A 1 289 ? -34.047 -24.293 4.445 1.00 71.25 289 LYS A C 1
ATOM 2368 O O . LYS A 1 289 ? -35.213 -24.455 4.125 1.00 71.25 289 LYS A O 1
ATOM 2373 N N . ASN A 1 290 ? -33.697 -23.464 5.425 1.00 70.62 290 ASN A N 1
ATOM 2374 C CA . ASN A 1 290 ? -34.665 -22.778 6.281 1.00 70.62 290 ASN A CA 1
ATOM 2375 C C . ASN A 1 290 ? -35.622 -21.873 5.487 1.00 70.62 290 ASN A C 1
ATOM 2377 O O . ASN A 1 290 ? -36.816 -21.810 5.787 1.00 70.62 290 ASN A O 1
ATOM 2381 N N . LYS A 1 291 ? -35.139 -21.188 4.441 1.00 69.38 291 LYS A N 1
ATOM 2382 C CA . LYS A 1 291 ? -35.996 -20.418 3.524 1.00 69.38 291 LYS A CA 1
ATOM 2383 C C . LYS A 1 291 ? -36.887 -21.325 2.674 1.00 69.38 291 LYS A C 1
ATOM 2385 O O . LYS A 1 291 ? -38.075 -21.037 2.550 1.00 69.38 291 LYS A O 1
ATOM 2390 N N . GLN A 1 292 ? -36.358 -22.413 2.118 1.00 63.50 292 GLN A N 1
ATOM 2391 C CA . GLN A 1 292 ? -37.134 -23.385 1.345 1.00 63.50 292 GLN A CA 1
ATOM 2392 C C . GLN A 1 292 ? -38.175 -24.103 2.202 1.00 63.50 292 GLN A C 1
ATOM 2394 O O . GLN A 1 292 ? -39.299 -24.265 1.745 1.00 63.50 292 GLN A O 1
ATOM 2399 N N . ASP A 1 293 ? -37.860 -24.464 3.440 1.00 62.25 293 ASP A N 1
ATOM 2400 C CA . ASP A 1 293 ? -38.780 -25.112 4.373 1.00 62.25 293 ASP A CA 1
ATOM 2401 C C . ASP A 1 2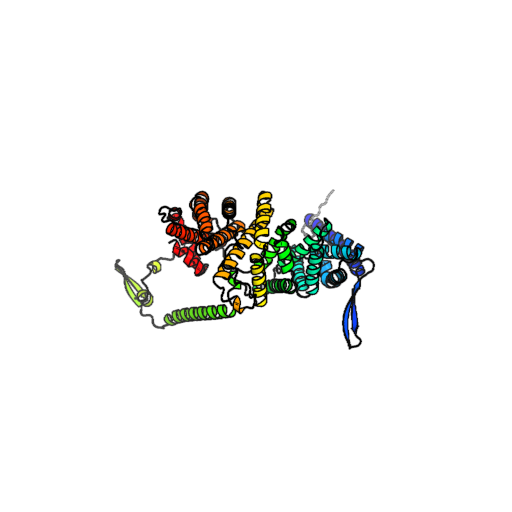93 ? -39.883 -24.147 4.820 1.00 62.25 293 ASP A C 1
ATOM 2403 O O . ASP A 1 293 ? -41.052 -24.532 4.880 1.00 62.25 293 ASP A O 1
ATOM 2407 N N . LYS A 1 294 ? -39.568 -22.857 5.017 1.00 60.72 294 LYS A N 1
ATOM 2408 C CA . LYS A 1 294 ? -40.585 -21.806 5.211 1.00 60.72 294 LYS A CA 1
ATOM 2409 C C . LYS A 1 294 ? -41.490 -21.631 3.985 1.00 60.72 294 LYS A C 1
ATOM 2411 O O . LYS A 1 294 ? -42.690 -21.415 4.144 1.00 60.72 294 LYS A O 1
ATOM 2416 N N . ILE A 1 295 ? -40.949 -21.738 2.769 1.00 56.94 295 ILE A N 1
ATOM 2417 C CA . ILE A 1 295 ? -41.734 -21.667 1.524 1.00 56.94 295 ILE A CA 1
ATOM 2418 C C . ILE A 1 295 ? -42.589 -22.932 1.347 1.00 56.94 295 ILE A C 1
ATOM 2420 O O . ILE A 1 295 ? -43.773 -22.826 1.040 1.00 56.94 295 ILE A O 1
ATOM 2424 N N . ARG A 1 296 ? -42.042 -24.124 1.610 1.00 54.00 296 ARG A N 1
ATOM 2425 C CA . ARG A 1 296 ? -42.761 -25.408 1.540 1.00 54.00 296 ARG A CA 1
ATOM 2426 C C . ARG A 1 296 ? -43.908 -25.474 2.545 1.00 54.00 296 ARG A C 1
ATOM 2428 O O . ARG A 1 296 ? -44.992 -25.905 2.173 1.00 54.00 296 ARG A O 1
ATOM 2435 N N . LYS A 1 297 ? -43.730 -24.944 3.761 1.00 56.44 297 LYS A N 1
ATOM 2436 C CA . LYS A 1 297 ? -44.815 -24.798 4.751 1.00 56.44 297 LYS A CA 1
ATOM 2437 C C . LYS A 1 297 ? -45.950 -23.867 4.289 1.00 56.44 297 LYS A C 1
ATOM 2439 O O . LYS A 1 297 ? -47.076 -24.020 4.752 1.00 56.44 297 LYS A O 1
ATOM 2444 N N . LYS A 1 298 ? -45.703 -22.937 3.353 1.00 53.22 298 LYS A N 1
ATOM 2445 C CA . LYS A 1 298 ? -46.747 -22.071 2.766 1.00 53.22 298 LYS A CA 1
ATOM 2446 C C . LYS A 1 298 ? -47.547 -22.750 1.644 1.00 53.22 298 LYS A C 1
ATOM 2448 O O . LYS A 1 298 ? -48.712 -22.408 1.456 1.00 53.22 298 LYS A O 1
ATOM 2453 N N . VAL A 1 299 ? -46.987 -23.735 0.936 1.00 43.25 299 VAL A N 1
ATOM 2454 C CA . VAL A 1 299 ? -47.647 -24.410 -0.201 1.00 43.25 299 VAL A CA 1
ATOM 2455 C C . VAL A 1 299 ? -48.402 -25.660 0.269 1.00 43.25 299 VAL A C 1
ATOM 2457 O O . VAL A 1 299 ? -48.035 -26.793 -0.012 1.00 43.25 299 VAL A O 1
ATOM 2460 N N . SER A 1 300 ? -49.495 -25.444 0.992 1.00 48.00 300 SER A N 1
ATOM 2461 C CA . SER A 1 300 ? -50.525 -26.458 1.251 1.00 48.00 300 SER A CA 1
ATOM 2462 C C . SER A 1 300 ? -51.822 -25.958 0.603 1.00 48.00 300 SER A C 1
ATOM 2464 O O . SER A 1 300 ? -52.248 -24.838 0.887 1.00 48.00 300 SER A O 1
ATOM 2466 N N . LYS A 1 301 ? -52.384 -26.738 -0.331 1.00 49.41 301 LYS A N 1
ATOM 2467 C CA . LYS A 1 301 ? -53.344 -26.324 -1.381 1.00 49.41 301 LYS A CA 1
ATOM 2468 C C . LYS A 1 301 ? -54.812 -26.134 -0.945 1.00 49.41 301 LYS A C 1
ATOM 2470 O O . LYS A 1 301 ? -55.680 -26.061 -1.807 1.00 49.41 301 LYS A O 1
ATOM 2475 N N . VAL A 1 302 ? -55.114 -26.005 0.346 1.00 48.53 302 VAL A N 1
ATOM 2476 C CA . VAL A 1 302 ? -56.481 -25.705 0.817 1.00 48.53 302 VAL A CA 1
ATOM 2477 C C . VAL A 1 302 ? -56.422 -24.633 1.913 1.00 48.53 302 VAL A C 1
ATOM 2479 O O . VAL A 1 302 ? -55.767 -24.835 2.938 1.00 48.53 302 VAL A O 1
ATOM 2482 N N . CYS A 1 303 ? -57.069 -23.485 1.674 1.00 48.59 303 CYS A N 1
ATOM 2483 C CA . CYS A 1 303 ? -57.212 -22.377 2.629 1.00 48.59 303 CYS A CA 1
ATOM 2484 C C . CYS A 1 303 ? -58.677 -22.278 3.087 1.00 48.59 303 CYS A C 1
ATOM 2486 O O . CYS A 1 303 ? -59.513 -21.814 2.308 1.00 48.59 303 CYS A O 1
ATOM 2488 N N . PRO A 1 304 ? -59.018 -22.684 4.321 1.00 48.22 304 PRO A N 1
ATOM 2489 C CA . PRO A 1 304 ? -60.307 -22.351 4.907 1.00 48.22 304 PRO A CA 1
ATOM 2490 C C . PRO A 1 304 ? -60.280 -20.883 5.367 1.00 48.22 304 PRO A C 1
ATOM 2492 O O . PRO A 1 304 ? -59.348 -20.458 6.048 1.00 48.22 304 PRO A O 1
ATOM 2495 N N . LYS A 1 305 ? -61.287 -20.096 4.974 1.00 50.53 305 LYS A N 1
ATOM 2496 C CA . LYS A 1 305 ? -61.484 -18.716 5.450 1.00 50.53 305 LYS A CA 1
ATOM 2497 C C . LYS A 1 305 ? -62.334 -18.747 6.718 1.00 50.53 305 LYS A C 1
ATOM 2499 O O . LYS A 1 305 ? -63.354 -19.431 6.726 1.00 50.53 305 LYS A O 1
ATOM 2504 N N . VAL A 1 306 ? -61.941 -18.007 7.754 1.00 53.56 306 VAL A N 1
ATOM 2505 C CA . VAL A 1 306 ? -62.745 -17.829 8.976 1.00 53.56 306 VAL A CA 1
ATOM 2506 C C . VAL A 1 306 ? -63.083 -16.356 9.138 1.00 53.56 306 VAL A C 1
ATOM 2508 O O . VAL A 1 306 ? -62.256 -15.480 8.893 1.00 53.56 306 VAL A O 1
ATOM 2511 N N . TRP A 1 307 ? -64.322 -16.091 9.524 1.00 56.41 307 TRP A N 1
ATOM 2512 C CA . TRP A 1 307 ? -64.811 -14.754 9.822 1.00 56.41 307 TRP A CA 1
ATOM 2513 C C . TRP A 1 307 ? -64.397 -14.395 11.247 1.00 56.41 307 TRP A C 1
ATOM 2515 O O . TRP A 1 307 ? -64.644 -15.165 12.175 1.00 56.41 307 TRP A O 1
ATOM 2525 N N . VAL A 1 308 ? -63.697 -13.271 11.410 1.00 56.31 308 VAL A N 1
ATOM 2526 C CA . VAL A 1 308 ? -63.285 -12.772 12.727 1.00 56.31 308 VAL A CA 1
ATOM 2527 C C . VAL A 1 308 ? -64.138 -11.563 13.065 1.00 56.31 308 VAL A C 1
ATOM 2529 O O . VAL A 1 308 ? -64.173 -10.590 12.308 1.00 56.31 308 VAL A O 1
ATOM 2532 N N . ASP A 1 309 ? -64.805 -11.637 14.211 1.00 49.34 309 ASP A N 1
ATOM 2533 C CA . ASP A 1 309 ? -65.635 -10.560 14.725 1.00 49.34 309 ASP A CA 1
ATOM 2534 C C . ASP A 1 309 ? -64.745 -9.479 15.351 1.00 49.34 309 ASP A C 1
ATOM 2536 O O . ASP A 1 309 ? -64.000 -9.708 16.312 1.00 49.34 309 ASP A O 1
ATOM 2540 N N . THR A 1 310 ? -64.751 -8.290 14.756 1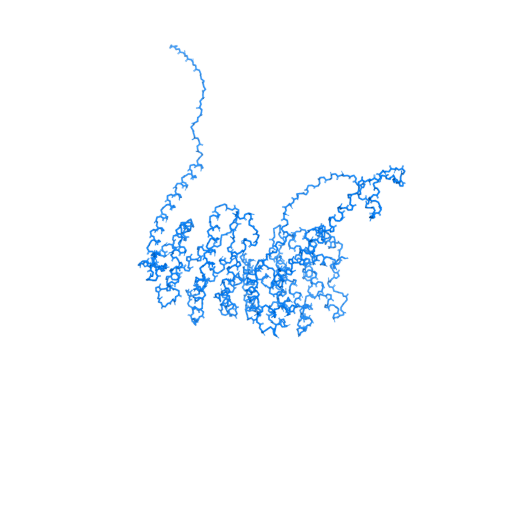.00 56.34 310 THR A N 1
ATOM 2541 C CA . THR A 1 310 ? -64.037 -7.145 15.323 1.00 56.34 310 THR A CA 1
ATOM 2542 C C . THR A 1 310 ? -64.930 -6.486 16.370 1.00 56.34 310 THR A C 1
ATOM 2544 O O . THR A 1 310 ? -66.131 -6.375 16.169 1.00 56.34 310 THR A O 1
ATOM 2547 N N . LYS A 1 311 ? -64.368 -5.961 17.473 1.00 57.47 311 LYS A N 1
ATOM 2548 C CA . LYS A 1 311 ? -65.115 -5.296 18.576 1.00 57.47 311 LYS A CA 1
ATOM 2549 C C . LYS A 1 311 ? -66.047 -4.132 18.154 1.00 57.47 311 LYS A C 1
ATOM 2551 O O . LYS A 1 311 ? -66.672 -3.515 19.009 1.00 57.47 311 LYS A O 1
ATOM 2556 N N . LYS A 1 312 ? -66.119 -3.800 16.862 1.00 54.59 312 LYS A N 1
ATOM 2557 C CA . LYS A 1 312 ? -67.021 -2.817 16.250 1.00 54.59 312 LYS A CA 1
ATOM 2558 C C . LYS A 1 312 ? -68.160 -3.448 15.421 1.00 54.59 312 LYS A C 1
ATOM 2560 O O . LYS A 1 312 ? -68.862 -2.703 14.749 1.00 54.59 312 LYS A O 1
ATOM 2565 N N . GLY A 1 313 ? -68.355 -4.770 15.472 1.00 47.31 313 GLY A N 1
ATOM 2566 C CA . GLY A 1 313 ? -69.491 -5.476 14.860 1.00 47.31 313 GLY A CA 1
ATOM 2567 C C . GLY A 1 313 ? -69.381 -5.718 13.352 1.00 47.31 313 GLY A C 1
ATOM 2568 O O . GLY A 1 313 ? -70.396 -5.937 12.699 1.00 47.31 313 GLY A O 1
ATOM 2569 N N . TYR A 1 314 ? -68.173 -5.653 12.784 1.00 51.84 314 TYR A N 1
ATOM 2570 C CA . TYR A 1 314 ? -67.936 -6.014 11.385 1.00 51.84 314 TYR A CA 1
ATOM 2571 C C . TYR A 1 314 ? -67.155 -7.326 11.318 1.00 51.84 314 TYR A C 1
ATOM 2573 O O . TYR A 1 314 ? -66.028 -7.405 11.823 1.00 51.84 314 TYR A O 1
ATOM 2581 N N . GLU A 1 315 ? -67.743 -8.329 10.664 1.00 52.59 315 GLU A N 1
ATOM 2582 C CA . GLU A 1 315 ? -67.079 -9.588 10.340 1.00 52.59 315 GLU A CA 1
ATOM 2583 C C . GLU A 1 315 ? -66.163 -9.388 9.128 1.00 52.59 315 GLU A C 1
ATOM 2585 O O . GLU A 1 315 ? -66.614 -9.082 8.021 1.00 52.59 315 GLU A O 1
ATOM 2590 N N . VAL A 1 316 ? -64.857 -9.572 9.325 1.00 55.81 316 VAL A N 1
ATOM 2591 C CA . VAL A 1 316 ? -63.885 -9.557 8.225 1.00 55.81 316 VAL A CA 1
ATOM 2592 C C . VAL A 1 316 ? -63.426 -10.994 7.977 1.00 55.81 316 VAL A C 1
ATOM 2594 O O . VAL A 1 316 ? -63.036 -11.678 8.928 1.00 55.81 316 VAL A O 1
ATOM 2597 N N . PRO A 1 317 ? -63.449 -11.488 6.726 1.00 49.19 317 PRO A N 1
ATOM 2598 C CA . PRO A 1 317 ? -62.928 -12.810 6.422 1.00 49.19 317 PRO A CA 1
ATOM 2599 C C . PRO A 1 317 ? -61.398 -12.758 6.478 1.00 49.19 317 PRO A C 1
ATOM 2601 O O . PRO A 1 317 ? -60.762 -12.098 5.654 1.00 49.19 317 PRO A O 1
ATOM 2604 N N . VAL A 1 318 ? -60.804 -13.465 7.439 1.00 54.34 318 VAL A N 1
ATOM 2605 C CA . VAL A 1 318 ? -59.351 -13.557 7.623 1.00 54.34 318 VAL A CA 1
ATOM 2606 C C . VAL A 1 318 ? -58.895 -14.981 7.307 1.00 54.34 318 VAL A C 1
ATOM 2608 O O . VAL A 1 318 ? -59.542 -15.973 7.650 1.00 54.34 318 VAL A O 1
ATOM 2611 N N . ASP A 1 319 ? -57.779 -15.097 6.594 1.00 52.31 319 ASP A N 1
ATOM 2612 C CA . ASP A 1 319 ? -57.194 -16.392 6.251 1.00 52.31 319 ASP A CA 1
ATOM 2613 C C . ASP A 1 319 ? -56.573 -17.021 7.515 1.00 52.31 319 ASP A C 1
ATOM 2615 O O . ASP A 1 319 ? -55.706 -16.412 8.146 1.00 52.31 319 ASP A O 1
ATOM 2619 N N . ILE A 1 320 ? -57.003 -18.232 7.901 1.00 50.44 320 ILE A N 1
ATOM 2620 C CA . ILE A 1 320 ? -56.663 -18.879 9.192 1.00 50.44 320 ILE A CA 1
ATOM 2621 C C . ILE A 1 320 ? -55.144 -18.987 9.416 1.00 50.44 320 ILE A C 1
ATOM 2623 O O . ILE A 1 320 ? -54.664 -19.001 10.550 1.00 50.44 320 ILE A O 1
ATOM 2627 N N . ARG A 1 321 ? -54.347 -19.035 8.342 1.00 50.16 321 ARG A N 1
ATOM 2628 C CA . ARG A 1 321 ? -52.882 -19.114 8.457 1.00 50.16 321 ARG A CA 1
ATOM 2629 C C . ARG A 1 321 ? -52.220 -17.829 8.941 1.00 50.16 321 ARG A C 1
ATOM 2631 O O . ARG A 1 321 ? -51.087 -17.906 9.404 1.00 50.16 321 ARG A O 1
ATOM 2638 N N . GLN A 1 322 ? -52.876 -16.675 8.833 1.00 49.09 322 GLN A N 1
ATOM 2639 C CA . GLN A 1 322 ? -52.319 -15.417 9.338 1.00 49.09 322 GLN A CA 1
ATOM 2640 C C . GLN A 1 322 ? -52.487 -15.263 10.852 1.00 49.09 322 GLN A C 1
ATOM 2642 O O . GLN A 1 322 ? -51.743 -14.500 11.456 1.00 49.09 322 GLN A O 1
ATOM 2647 N N . THR A 1 323 ? -53.425 -15.982 11.472 1.00 47.22 323 THR A N 1
ATOM 2648 C CA . THR A 1 323 ? -53.841 -15.719 12.857 1.00 47.22 323 THR A CA 1
ATOM 2649 C C . THR A 1 323 ? -53.326 -16.720 13.891 1.00 47.22 323 THR A C 1
ATOM 2651 O O . THR A 1 323 ? -53.267 -16.367 15.062 1.00 47.22 323 THR A O 1
ATOM 2654 N N . TRP A 1 324 ? -52.919 -17.936 13.505 1.00 44.09 324 TRP A N 1
ATOM 2655 C CA . TRP A 1 324 ? -52.612 -19.003 14.480 1.00 44.09 324 TRP A CA 1
ATOM 2656 C C . TRP A 1 324 ? -51.128 -19.351 14.680 1.00 44.09 324 TRP A C 1
ATOM 2658 O O . TRP A 1 324 ? -50.830 -20.239 15.475 1.00 44.09 324 TRP A O 1
ATOM 2668 N N . GLN A 1 325 ? -50.179 -18.680 14.015 1.00 42.91 325 GLN A N 1
ATOM 2669 C CA . GLN A 1 325 ? -48.742 -18.922 14.269 1.00 42.91 325 GLN A CA 1
ATOM 2670 C C . GLN A 1 325 ? -47.901 -17.688 14.594 1.00 42.91 325 GLN A C 1
ATOM 2672 O O . GLN A 1 325 ? -46.775 -17.847 15.053 1.00 42.91 325 GLN A O 1
ATOM 2677 N N . GLU A 1 326 ? -48.422 -16.477 14.443 1.00 39.16 326 GLU A N 1
ATOM 2678 C CA . GLU A 1 326 ? -47.720 -15.259 14.840 1.00 39.16 326 GLU A CA 1
ATOM 2679 C C . GLU A 1 326 ? -48.755 -14.292 15.418 1.00 39.16 326 GLU A C 1
ATOM 2681 O O . GLU A 1 326 ? -49.877 -14.215 14.917 1.00 39.16 326 GLU A O 1
ATOM 2686 N N . ILE A 1 327 ? -48.393 -13.589 16.495 1.00 34.03 327 ILE A N 1
ATOM 2687 C CA . ILE A 1 327 ? -49.167 -12.473 17.056 1.00 34.03 327 ILE A CA 1
ATOM 2688 C C . ILE A 1 327 ? -49.642 -11.610 15.876 1.00 34.03 327 ILE A C 1
ATOM 2690 O O . ILE A 1 327 ? -48.790 -11.189 15.084 1.00 34.03 327 ILE A O 1
ATOM 2694 N N . PRO A 1 328 ? -50.954 -11.367 15.704 1.00 33.75 328 PRO A N 1
ATOM 2695 C CA . PRO A 1 328 ? -51.438 -10.623 14.558 1.00 33.75 328 PRO A CA 1
ATOM 2696 C C . PRO A 1 328 ? -50.845 -9.218 14.633 1.00 33.75 328 PRO A C 1
ATOM 2698 O O . PRO A 1 328 ? -51.213 -8.419 15.493 1.00 33.75 328 PRO A O 1
ATOM 2701 N N . ARG A 1 329 ? -49.896 -8.917 13.740 1.00 38.84 329 ARG A N 1
ATOM 2702 C CA . ARG A 1 329 ? -49.480 -7.538 13.505 1.00 38.84 329 ARG A CA 1
ATOM 2703 C C . ARG A 1 329 ? -50.713 -6.802 12.996 1.00 38.84 329 ARG A C 1
ATOM 2705 O O . ARG A 1 329 ? -51.230 -7.102 11.916 1.00 38.84 329 ARG A O 1
ATOM 2712 N N . SER A 1 330 ? -51.154 -5.827 13.779 1.00 35.22 330 SER A N 1
ATOM 2713 C CA . SER A 1 330 ? -52.181 -4.837 13.444 1.00 35.22 330 SER A CA 1
ATOM 2714 C C . SER A 1 330 ? -51.903 -4.077 12.138 1.00 35.22 330 SER A C 1
ATOM 2716 O O . SER A 1 330 ? -52.779 -3.382 11.636 1.00 35.22 330 SER A O 1
ATOM 2718 N N . ASP A 1 331 ? -50.722 -4.246 11.544 1.00 35.94 331 ASP A N 1
ATOM 2719 C CA . ASP A 1 331 ? -50.288 -3.575 10.317 1.00 35.94 331 ASP A CA 1
ATOM 2720 C C . ASP A 1 331 ? -50.960 -4.104 9.040 1.00 35.94 331 ASP A C 1
ATOM 2722 O O . ASP A 1 331 ? -50.841 -3.498 7.978 1.00 35.94 331 ASP A O 1
ATOM 2726 N N . SER A 1 332 ? -51.681 -5.228 9.100 1.00 34.00 332 SER A N 1
ATOM 2727 C CA . SER A 1 332 ? -52.328 -5.808 7.910 1.00 34.00 332 SER A CA 1
ATOM 2728 C C . SER A 1 332 ? -53.673 -5.165 7.532 1.00 34.00 332 SER A C 1
ATOM 2730 O O . SER A 1 332 ? -54.208 -5.474 6.468 1.00 34.00 332 SER A O 1
ATOM 2732 N N . ILE A 1 333 ? -54.189 -4.233 8.346 1.00 31.69 333 ILE A N 1
ATOM 2733 C CA . ILE A 1 333 ? -55.415 -3.450 8.071 1.00 31.69 333 ILE A CA 1
ATOM 2734 C C . ILE A 1 333 ? -55.084 -1.950 7.896 1.00 31.69 333 ILE A C 1
ATOM 2736 O O . ILE A 1 333 ? -55.960 -1.091 7.848 1.00 31.69 333 ILE A O 1
ATOM 2740 N N . GLY A 1 334 ? -53.804 -1.607 7.726 1.00 27.02 334 GLY A N 1
ATOM 2741 C CA . GLY A 1 334 ? -53.412 -0.310 7.187 1.00 27.02 334 GLY A CA 1
ATOM 2742 C C . GLY A 1 334 ? -53.687 -0.288 5.687 1.00 27.02 334 GLY A C 1
ATOM 2743 O O . GLY A 1 334 ? -52.951 -0.894 4.906 1.00 27.02 334 GLY A O 1
ATOM 2744 N N . LEU A 1 335 ? -54.760 0.394 5.282 1.00 29.11 335 LEU A N 1
ATOM 2745 C CA . LEU A 1 335 ? -54.935 0.881 3.916 1.00 29.11 335 LEU A CA 1
ATOM 2746 C C . LEU A 1 335 ? -53.583 1.371 3.389 1.00 29.11 335 LEU A C 1
ATOM 2748 O O . LEU A 1 335 ? -52.902 2.152 4.048 1.00 29.11 335 LEU A O 1
ATOM 2752 N N . ARG A 1 336 ? -53.198 0.895 2.200 1.00 30.27 336 ARG A N 1
ATOM 2753 C CA . ARG A 1 336 ? -52.098 1.461 1.416 1.00 30.27 336 ARG A CA 1
ATOM 2754 C C . ARG A 1 336 ? -52.416 2.927 1.114 1.00 30.27 336 ARG A C 1
ATOM 2756 O O . ARG A 1 336 ? -52.853 3.249 0.011 1.00 30.27 336 ARG A O 1
ATOM 2763 N N . GLU A 1 337 ? -52.168 3.815 2.061 1.00 24.95 337 GLU A N 1
ATOM 2764 C CA . GLU A 1 337 ? -51.877 5.198 1.746 1.00 24.95 337 GLU A CA 1
ATOM 2765 C C . GLU A 1 337 ? -50.511 5.193 1.074 1.00 24.95 337 GLU A C 1
ATOM 2767 O O . GLU A 1 337 ? -49.459 5.054 1.696 1.00 24.95 337 GLU A O 1
ATOM 2772 N N . LYS A 1 338 ? -50.546 5.281 -0.257 1.00 32.19 338 LYS A N 1
ATOM 2773 C CA . LYS A 1 338 ? -49.417 5.776 -1.030 1.00 32.19 338 LYS A CA 1
ATOM 2774 C C . LYS A 1 338 ? -49.160 7.213 -0.580 1.00 32.19 338 LYS A C 1
ATOM 2776 O O . LYS A 1 338 ? -49.657 8.150 -1.192 1.00 32.19 338 LYS A O 1
ATOM 2781 N N . THR A 1 339 ? -48.384 7.391 0.476 1.00 27.33 339 THR A N 1
ATOM 2782 C CA . THR A 1 339 ? -47.633 8.625 0.650 1.00 27.33 339 THR A CA 1
ATOM 2783 C C . THR A 1 339 ? -46.417 8.526 -0.260 1.00 27.33 339 THR A C 1
ATOM 2785 O O . THR A 1 339 ? -45.408 7.891 0.040 1.00 27.33 339 THR A O 1
ATOM 2788 N N . GLU A 1 340 ? -46.564 9.119 -1.445 1.00 35.22 340 GLU A N 1
ATOM 2789 C CA . GLU A 1 340 ? -45.465 9.525 -2.316 1.00 35.22 340 GLU A CA 1
ATOM 2790 C C . GLU A 1 340 ? -44.626 10.590 -1.596 1.00 35.22 340 GLU A C 1
ATOM 2792 O O . GLU A 1 340 ? -44.656 11.768 -1.934 1.00 35.22 340 GLU A O 1
ATOM 2797 N N . ASN A 1 341 ? -43.861 10.193 -0.582 1.00 28.69 341 ASN A N 1
ATOM 2798 C CA . ASN A 1 341 ? -42.782 11.033 -0.090 1.00 28.69 341 ASN A CA 1
ATOM 2799 C C . ASN A 1 341 ? -41.552 10.730 -0.935 1.00 28.69 341 ASN A C 1
ATOM 2801 O O . ASN A 1 341 ? -40.975 9.647 -0.857 1.00 28.69 341 ASN A O 1
ATOM 2805 N N . GLY A 1 342 ? -41.208 11.699 -1.787 1.00 31.17 342 GLY A N 1
ATOM 2806 C CA . GLY A 1 342 ? -40.103 11.700 -2.741 1.00 31.17 342 GLY A CA 1
ATOM 2807 C C . GLY A 1 342 ? -38.717 11.544 -2.116 1.00 31.17 342 GLY A C 1
ATOM 2808 O O . GLY A 1 342 ? -37.856 12.408 -2.265 1.00 31.17 342 GLY A O 1
ATOM 2809 N N . GLN A 1 343 ? -38.457 10.404 -1.488 1.00 26.81 343 GLN A N 1
ATOM 2810 C CA . GLN A 1 343 ? -37.110 9.914 -1.290 1.00 26.81 343 GLN A CA 1
ATOM 2811 C C . GLN A 1 343 ? -36.628 9.369 -2.628 1.00 26.81 343 GLN A C 1
ATOM 2813 O O . GLN A 1 343 ? -37.053 8.312 -3.097 1.00 26.81 343 GLN A O 1
ATOM 2818 N N . LYS A 1 344 ? -35.710 10.115 -3.254 1.00 24.06 344 LYS A N 1
ATOM 2819 C CA . LYS A 1 344 ? -34.771 9.542 -4.216 1.00 24.06 344 LYS A CA 1
ATOM 2820 C C . LYS A 1 344 ? -34.216 8.281 -3.571 1.00 24.06 344 LYS A C 1
ATOM 2822 O O . LYS A 1 344 ? -33.420 8.367 -2.639 1.00 24.06 344 LYS A O 1
ATOM 2827 N N . ILE A 1 345 ? -34.630 7.124 -4.074 1.00 25.86 345 ILE A N 1
ATOM 2828 C CA . ILE A 1 345 ? -33.924 5.876 -3.842 1.00 25.86 345 ILE A CA 1
ATOM 2829 C C . ILE A 1 345 ? -32.554 6.103 -4.480 1.00 25.86 345 ILE A C 1
ATOM 2831 O O . ILE A 1 345 ? -32.361 5.910 -5.679 1.00 25.86 345 ILE A O 1
ATOM 2835 N N . LEU A 1 346 ? -31.612 6.605 -3.682 1.00 26.80 346 LEU A N 1
ATOM 2836 C CA . LEU A 1 346 ? -30.193 6.460 -3.926 1.00 26.80 346 LEU A CA 1
ATOM 2837 C C . LEU A 1 346 ? -29.954 4.955 -3.887 1.00 26.80 346 LEU A C 1
ATOM 2839 O O . LEU A 1 346 ? -29.613 4.376 -2.860 1.00 26.80 346 LEU A O 1
ATOM 2843 N N . THR A 1 347 ? -30.176 4.300 -5.024 1.00 24.52 347 THR A N 1
ATOM 2844 C CA . THR A 1 347 ? -29.598 2.999 -5.325 1.00 24.52 347 THR A CA 1
ATOM 2845 C C . THR A 1 347 ? -28.088 3.190 -5.440 1.00 24.52 347 THR A C 1
ATOM 2847 O O . THR A 1 347 ? -27.497 3.028 -6.505 1.00 24.52 347 THR A O 1
ATOM 2850 N N . GLU A 1 348 ? -27.429 3.539 -4.335 1.00 26.31 348 GLU A N 1
ATOM 2851 C CA . GLU A 1 348 ? -26.111 2.994 -4.096 1.00 26.31 348 GLU A CA 1
ATOM 2852 C C . GLU A 1 348 ? -26.344 1.497 -3.943 1.00 26.31 348 GLU A C 1
ATOM 2854 O O . GLU A 1 348 ? -26.816 1.012 -2.915 1.00 26.31 348 GLU A O 1
ATOM 2859 N N . HIS A 1 349 ? -26.079 0.751 -5.015 1.00 27.58 349 HIS A N 1
ATOM 2860 C CA . HIS A 1 349 ? -25.814 -0.668 -4.897 1.00 27.58 349 HIS A CA 1
ATOM 2861 C C . HIS A 1 349 ? -24.724 -0.824 -3.840 1.00 27.58 349 HIS A C 1
ATOM 2863 O O . HIS A 1 349 ? -23.537 -0.637 -4.108 1.00 27.58 349 HIS A O 1
ATOM 2869 N N . VAL A 1 350 ? -25.155 -1.133 -2.618 1.00 31.48 350 VAL A N 1
ATOM 2870 C CA . VAL A 1 350 ? -24.296 -1.535 -1.522 1.00 31.48 350 VAL A CA 1
ATOM 2871 C C . VAL A 1 350 ? -23.566 -2.762 -2.033 1.00 31.48 350 VAL A C 1
ATOM 2873 O O . VAL A 1 350 ? -24.107 -3.869 -2.085 1.00 31.48 350 VAL A O 1
ATOM 2876 N N . ASN A 1 351 ? -22.324 -2.556 -2.464 1.00 32.31 351 ASN A N 1
ATOM 2877 C CA . ASN A 1 351 ? -21.347 -3.616 -2.548 1.00 32.31 351 ASN A CA 1
ATOM 2878 C C . ASN A 1 351 ? -21.221 -4.158 -1.122 1.00 32.31 351 ASN A C 1
ATOM 2880 O O . ASN A 1 351 ? -20.377 -3.689 -0.357 1.00 32.31 351 ASN A O 1
ATOM 2884 N N . LYS A 1 352 ? -22.077 -5.128 -0.752 1.00 38.09 352 LYS A N 1
ATOM 2885 C CA . LYS A 1 352 ? -21.795 -6.086 0.324 1.00 38.09 352 LYS A CA 1
ATOM 2886 C C . LYS A 1 352 ? -20.318 -6.397 0.190 1.00 38.09 352 LYS A C 1
ATOM 2888 O O . LYS A 1 352 ? -19.944 -6.778 -0.921 1.00 38.09 352 LYS A O 1
ATOM 2893 N N . LYS A 1 353 ? -19.508 -6.148 1.231 1.00 42.28 353 LYS A N 1
ATOM 2894 C CA . LYS A 1 353 ? -18.052 -6.384 1.237 1.00 42.28 353 LYS A CA 1
ATOM 2895 C C . LYS A 1 353 ? -17.782 -7.675 0.463 1.00 42.28 353 LYS A C 1
ATOM 2897 O O . LYS A 1 353 ? -17.957 -8.773 0.988 1.00 42.28 353 LYS A O 1
ATOM 2902 N N . ARG A 1 354 ? -17.413 -7.559 -0.812 1.00 49.91 354 ARG A N 1
ATOM 2903 C CA . ARG A 1 354 ? -16.938 -8.694 -1.590 1.00 49.91 354 ARG A CA 1
ATOM 2904 C C . ARG A 1 354 ? -15.504 -8.824 -1.112 1.00 49.91 354 ARG A C 1
ATOM 2906 O O . ARG A 1 354 ? -14.625 -8.165 -1.659 1.00 49.91 354 ARG A O 1
ATOM 2913 N N . ARG A 1 355 ? -15.334 -9.523 0.021 1.00 56.09 355 ARG A N 1
ATOM 2914 C CA . ARG A 1 355 ? -14.025 -9.809 0.612 1.00 56.09 355 ARG A CA 1
ATOM 2915 C C . ARG A 1 355 ? -13.140 -10.359 -0.493 1.00 56.09 355 ARG A C 1
ATOM 2917 O O . ARG A 1 355 ? -13.562 -11.238 -1.249 1.00 56.09 355 ARG A O 1
ATOM 2924 N N . VAL A 1 356 ? -11.952 -9.788 -0.601 1.00 64.81 356 VAL A N 1
ATOM 2925 C CA . VAL A 1 356 ? -10.981 -10.213 -1.593 1.00 64.81 356 VAL A CA 1
ATOM 2926 C C . VAL A 1 356 ? -10.355 -11.499 -1.077 1.00 64.81 356 VAL A C 1
ATOM 2928 O O . VAL A 1 356 ? -9.756 -11.509 -0.004 1.00 64.81 356 VAL A O 1
ATOM 2931 N N . VAL A 1 357 ? -10.548 -12.599 -1.803 1.00 69.00 357 VAL A N 1
ATOM 2932 C CA . VAL A 1 357 ? -10.036 -13.906 -1.372 1.00 69.00 357 VAL A CA 1
ATOM 2933 C C . VAL A 1 357 ? -8.561 -13.973 -1.735 1.00 69.00 357 VAL A C 1
ATOM 2935 O O . VAL A 1 357 ? -8.207 -14.027 -2.912 1.00 69.00 357 VAL A O 1
ATOM 2938 N N . LEU A 1 358 ? -7.712 -13.956 -0.712 1.00 72.00 358 LEU A N 1
ATOM 2939 C CA . LEU A 1 358 ? -6.268 -14.061 -0.868 1.00 72.00 358 LEU A CA 1
ATOM 2940 C C . LEU A 1 358 ? -5.863 -15.501 -1.175 1.00 72.00 358 LEU A C 1
ATOM 2942 O O . LEU A 1 358 ? -6.303 -16.436 -0.499 1.00 72.00 358 LEU A O 1
ATOM 2946 N N . ASN A 1 359 ? -4.975 -15.665 -2.157 1.00 80.06 359 ASN A N 1
ATOM 2947 C CA . ASN A 1 359 ? -4.251 -16.918 -2.317 1.00 80.06 359 ASN A CA 1
ATOM 2948 C C . ASN A 1 359 ? -3.264 -17.098 -1.139 1.00 80.06 359 ASN A C 1
ATOM 2950 O O . ASN A 1 359 ? -2.909 -16.136 -0.446 1.00 80.06 359 ASN A O 1
ATOM 2954 N N . ASP A 1 360 ? -2.823 -18.332 -0.898 1.00 80.62 360 ASP A N 1
ATOM 2955 C CA . ASP A 1 360 ? -2.011 -18.644 0.283 1.00 80.62 360 ASP A CA 1
ATOM 2956 C C . ASP A 1 360 ? -0.633 -17.964 0.255 1.00 80.62 360 ASP A C 1
ATOM 2958 O O . ASP A 1 360 ? -0.124 -17.557 1.299 1.00 80.62 360 ASP A O 1
ATOM 2962 N N . GLN A 1 361 ? -0.036 -17.787 -0.927 1.00 85.44 361 GLN A N 1
ATOM 2963 C CA . GLN A 1 361 ? 1.278 -17.158 -1.061 1.00 85.44 361 GLN A CA 1
ATOM 2964 C C . GLN A 1 361 ? 1.221 -15.655 -0.771 1.00 85.44 361 GLN A C 1
ATOM 2966 O O . GLN A 1 361 ? 2.009 -15.157 0.027 1.00 85.44 361 GLN A O 1
ATOM 2971 N N . THR A 1 362 ? 0.247 -14.939 -1.328 1.00 87.44 362 THR A N 1
ATOM 2972 C CA . THR A 1 362 ? -0.006 -13.525 -1.042 1.00 87.44 362 THR A CA 1
ATOM 2973 C C . THR A 1 362 ? -0.320 -13.321 0.434 1.00 87.44 362 THR A C 1
ATOM 2975 O O . THR A 1 362 ? 0.254 -12.422 1.045 1.00 87.44 362 THR A O 1
ATOM 2978 N N . ARG A 1 363 ? -1.154 -14.181 1.043 1.00 86.38 363 ARG A N 1
ATOM 2979 C CA . ARG A 1 363 ? -1.405 -14.139 2.493 1.00 86.38 363 ARG A CA 1
ATOM 2980 C C . ARG A 1 363 ? -0.097 -14.262 3.276 1.00 86.38 363 ARG A C 1
ATOM 2982 O O . ARG A 1 363 ? 0.136 -13.453 4.169 1.00 86.38 363 ARG A O 1
ATOM 2989 N N . LYS A 1 364 ? 0.767 -15.228 2.939 1.00 85.94 364 LYS A N 1
ATOM 2990 C CA . LYS A 1 364 ? 2.083 -15.402 3.583 1.00 85.94 364 LYS A CA 1
ATOM 2991 C C . LYS A 1 364 ? 2.970 -14.166 3.426 1.00 85.94 364 LYS A C 1
ATOM 2993 O O . LYS A 1 364 ? 3.524 -13.703 4.418 1.00 85.94 364 LYS A O 1
ATOM 2998 N N . CYS A 1 365 ? 3.061 -13.596 2.224 1.00 88.88 365 CYS A N 1
ATOM 2999 C CA . CYS A 1 365 ? 3.839 -12.382 1.963 1.00 88.88 365 CYS A CA 1
ATOM 3000 C C . CYS A 1 365 ? 3.319 -11.180 2.767 1.00 88.88 365 CYS A C 1
ATOM 3002 O O . CYS A 1 365 ? 4.109 -10.473 3.387 1.00 88.88 365 CYS A O 1
ATOM 3004 N N . MET A 1 366 ? 1.998 -10.968 2.805 1.00 89.75 366 MET A N 1
ATOM 3005 C CA . MET A 1 366 ? 1.384 -9.876 3.569 1.00 89.75 366 MET A CA 1
ATOM 3006 C C . MET A 1 366 ? 1.544 -10.074 5.079 1.00 89.75 366 MET A C 1
ATOM 3008 O O . MET A 1 366 ? 1.932 -9.131 5.761 1.00 89.75 366 MET A O 1
ATOM 3012 N N . LYS A 1 367 ? 1.336 -11.295 5.599 1.00 87.44 367 LYS A N 1
ATOM 3013 C CA . LYS A 1 367 ? 1.619 -11.635 7.006 1.00 87.44 367 LYS A CA 1
ATOM 3014 C C . LYS A 1 367 ? 3.071 -11.337 7.366 1.00 87.44 367 LYS A C 1
ATOM 3016 O O . LYS A 1 367 ? 3.321 -10.714 8.389 1.00 87.44 367 LYS A O 1
ATOM 3021 N N . LEU A 1 368 ? 4.018 -11.765 6.529 1.00 85.81 368 LEU A N 1
ATOM 3022 C CA . LEU A 1 368 ? 5.445 -11.539 6.746 1.00 85.81 368 LEU A CA 1
ATOM 3023 C C . LEU A 1 368 ? 5.789 -10.047 6.717 1.00 85.81 368 LEU A C 1
ATOM 3025 O O . LEU A 1 368 ? 6.551 -9.593 7.564 1.00 85.81 368 LEU A O 1
ATOM 3029 N N . ALA A 1 369 ? 5.206 -9.275 5.797 1.00 88.38 369 ALA A N 1
ATOM 3030 C CA . ALA A 1 369 ? 5.381 -7.827 5.757 1.00 88.38 369 ALA A CA 1
ATOM 3031 C C . ALA A 1 369 ? 4.834 -7.157 7.029 1.00 88.38 369 ALA A C 1
ATOM 3033 O O . ALA A 1 369 ? 5.555 -6.399 7.670 1.00 88.38 369 ALA A O 1
ATOM 3034 N N . SER A 1 370 ? 3.600 -7.474 7.439 1.00 90.50 370 SER A N 1
ATOM 3035 C CA . SER A 1 370 ? 2.990 -6.933 8.663 1.00 90.50 370 SER A CA 1
ATOM 3036 C C . SER A 1 370 ? 3.760 -7.322 9.925 1.00 90.50 370 SER A C 1
ATOM 3038 O O . SER A 1 370 ? 3.969 -6.482 10.796 1.00 90.50 370 SER A O 1
ATOM 3040 N N . LEU A 1 371 ? 4.240 -8.566 10.000 1.00 87.25 371 LEU A N 1
ATOM 3041 C CA . LEU A 1 371 ? 5.083 -9.037 11.094 1.00 87.25 371 LEU A CA 1
ATOM 3042 C C . LEU A 1 371 ? 6.388 -8.242 11.155 1.00 87.25 371 LEU A C 1
ATOM 3044 O O . LEU A 1 371 ? 6.731 -7.734 12.216 1.00 87.25 371 LEU A O 1
ATOM 3048 N N . LYS A 1 372 ? 7.077 -8.073 10.018 1.00 86.81 372 LYS A N 1
ATOM 3049 C CA . LYS A 1 372 ? 8.334 -7.320 9.954 1.00 86.81 372 LYS A CA 1
ATOM 3050 C C . LYS A 1 372 ? 8.166 -5.866 10.373 1.00 86.81 372 LYS A C 1
ATOM 3052 O O . LYS A 1 372 ? 9.007 -5.404 11.130 1.00 86.81 372 LYS A O 1
ATOM 3057 N N . ILE A 1 373 ? 7.075 -5.200 9.977 1.00 89.44 373 ILE A N 1
ATOM 3058 C CA . ILE A 1 373 ? 6.764 -3.823 10.413 1.00 89.44 373 ILE A CA 1
ATOM 3059 C C . ILE A 1 373 ? 6.759 -3.711 11.943 1.00 89.44 373 ILE A C 1
ATOM 3061 O O . ILE A 1 373 ? 7.295 -2.745 12.473 1.00 89.44 373 ILE A O 1
ATOM 3065 N N . ILE A 1 374 ? 6.162 -4.688 12.635 1.00 86.50 374 ILE A N 1
ATOM 3066 C CA . ILE A 1 374 ? 6.046 -4.702 14.102 1.00 86.50 374 ILE A CA 1
ATOM 3067 C C . ILE A 1 374 ? 7.356 -5.145 14.760 1.00 86.50 374 ILE A C 1
ATOM 3069 O O . ILE A 1 374 ? 7.749 -4.607 15.787 1.00 86.50 374 ILE A O 1
ATOM 3073 N N . THR A 1 375 ? 8.017 -6.170 14.221 1.00 82.12 375 THR A N 1
ATOM 3074 C CA . THR A 1 375 ? 9.213 -6.742 14.856 1.00 82.12 375 THR A CA 1
ATOM 3075 C C . THR A 1 375 ? 10.478 -5.930 14.607 1.00 82.12 375 THR A C 1
ATOM 3077 O O . THR A 1 375 ? 11.438 -6.071 15.360 1.00 82.12 375 THR A O 1
ATOM 3080 N N . SER A 1 376 ? 10.510 -5.120 13.548 1.00 80.62 376 SER A N 1
ATOM 3081 C CA . SER A 1 376 ? 11.588 -4.166 13.315 1.00 80.62 376 SER A CA 1
ATOM 3082 C C . SER A 1 376 ? 11.261 -2.815 13.952 1.00 80.62 376 SER A C 1
ATOM 3084 O O . SER A 1 376 ? 10.124 -2.530 14.318 1.00 80.62 376 SER A O 1
ATOM 3086 N N . ASN A 1 377 ? 12.257 -1.933 14.024 1.00 86.44 377 ASN A N 1
ATOM 3087 C CA . ASN A 1 377 ? 12.062 -0.551 14.467 1.00 86.44 377 ASN A CA 1
ATOM 3088 C C . ASN A 1 377 ? 11.271 0.307 13.446 1.00 86.44 377 ASN A C 1
ATOM 3090 O O . ASN A 1 377 ? 11.143 1.518 13.617 1.00 86.44 377 ASN A O 1
ATOM 3094 N N . ALA A 1 378 ? 10.765 -0.293 12.358 1.00 90.62 378 ALA A N 1
ATOM 3095 C CA . ALA A 1 378 ? 10.097 0.415 11.269 1.00 90.62 378 ALA A CA 1
ATOM 3096 C C . ALA A 1 378 ? 8.821 1.109 11.734 1.00 90.62 378 ALA A C 1
ATOM 3098 O O . ALA A 1 378 ? 8.600 2.261 11.371 1.00 90.62 378 ALA A O 1
ATOM 3099 N N . PHE A 1 379 ? 7.979 0.430 12.521 1.00 91.62 379 PHE A N 1
ATOM 3100 C CA . PHE A 1 379 ? 6.737 1.036 12.993 1.00 91.62 379 PHE A CA 1
ATOM 3101 C C . PHE A 1 379 ? 7.015 2.275 13.849 1.00 91.62 379 PHE A C 1
ATOM 3103 O O . PHE A 1 379 ? 6.488 3.344 13.559 1.00 91.62 379 PHE A O 1
ATOM 3110 N N . GLU A 1 380 ? 7.902 2.169 14.840 1.00 90.31 380 GLU A N 1
ATOM 3111 C CA . GLU A 1 380 ? 8.274 3.297 15.699 1.00 90.31 380 GLU A CA 1
ATOM 3112 C C . GLU A 1 380 ? 8.800 4.488 14.898 1.00 90.31 380 GLU A C 1
ATOM 3114 O O . GLU A 1 380 ? 8.290 5.607 15.006 1.00 90.31 380 GLU A O 1
ATOM 3119 N N . VAL A 1 381 ? 9.815 4.241 14.072 1.00 93.06 381 VAL A N 1
ATOM 3120 C CA . VAL A 1 381 ? 10.508 5.291 13.332 1.00 93.06 381 VAL A CA 1
ATOM 3121 C C . VAL A 1 381 ? 9.581 5.956 12.317 1.00 93.06 381 VAL A C 1
ATOM 3123 O O . VAL A 1 381 ? 9.537 7.188 12.254 1.00 93.06 381 VAL A O 1
ATOM 3126 N N . LEU A 1 382 ? 8.790 5.180 11.570 1.00 93.00 382 LEU A N 1
ATOM 3127 C CA . LEU A 1 382 ? 7.828 5.734 10.619 1.00 93.00 382 LEU A CA 1
ATOM 3128 C C . LEU A 1 382 ? 6.770 6.587 11.314 1.00 93.00 382 LEU A C 1
ATOM 3130 O O . LEU A 1 382 ? 6.513 7.703 10.865 1.00 93.00 382 LEU A O 1
ATOM 3134 N N . ILE A 1 383 ? 6.162 6.098 12.397 1.00 90.94 383 ILE A N 1
ATOM 3135 C CA . ILE A 1 383 ? 5.083 6.818 13.079 1.00 90.94 383 ILE A CA 1
ATOM 3136 C C . ILE A 1 383 ? 5.578 8.164 13.608 1.00 90.94 383 ILE A C 1
ATOM 3138 O O . ILE A 1 383 ? 4.952 9.191 13.334 1.00 90.94 383 ILE A O 1
ATOM 3142 N N . ILE A 1 384 ? 6.736 8.182 14.272 1.00 89.56 384 ILE A N 1
ATOM 3143 C CA . ILE A 1 384 ? 7.317 9.410 14.824 1.00 89.56 384 ILE A CA 1
ATOM 3144 C C . ILE A 1 384 ? 7.681 10.397 13.707 1.00 89.56 384 ILE A C 1
ATOM 3146 O O . ILE A 1 384 ? 7.356 11.584 13.801 1.00 89.56 384 ILE A O 1
ATOM 3150 N N . THR A 1 385 ? 8.342 9.939 12.639 1.00 92.81 385 THR A N 1
ATOM 3151 C CA . THR A 1 385 ? 8.744 10.824 11.534 1.00 92.81 385 THR A CA 1
ATOM 3152 C C . THR A 1 385 ? 7.532 11.398 10.802 1.00 92.81 385 THR A C 1
ATOM 3154 O O . THR A 1 385 ? 7.491 12.599 10.543 1.00 92.81 385 THR A O 1
ATOM 3157 N N . ILE A 1 386 ? 6.518 10.579 10.509 1.00 91.56 386 ILE A N 1
ATOM 3158 C CA . ILE A 1 386 ? 5.324 11.027 9.782 1.00 91.56 386 ILE A CA 1
ATOM 3159 C C . ILE A 1 386 ? 4.469 11.970 10.629 1.00 91.56 386 ILE A C 1
ATOM 3161 O O . ILE A 1 386 ? 3.973 12.964 10.105 1.00 91.56 386 ILE A O 1
ATOM 3165 N N . GLN A 1 387 ? 4.324 11.729 11.934 1.00 88.62 387 GLN A N 1
ATOM 3166 C CA . GLN A 1 387 ? 3.624 12.670 12.814 1.00 88.62 387 GLN A CA 1
ATOM 3167 C C . GLN A 1 387 ? 4.294 14.052 12.812 1.00 88.62 387 GLN A C 1
ATOM 3169 O O . GLN A 1 387 ? 3.593 15.064 12.774 1.00 88.62 387 GLN A O 1
ATOM 3174 N N . ARG A 1 388 ? 5.635 14.114 12.821 1.00 88.50 388 ARG A N 1
ATOM 3175 C CA . ARG A 1 388 ? 6.378 15.383 12.708 1.00 88.50 388 ARG A CA 1
ATOM 3176 C C . ARG A 1 388 ? 6.142 16.059 11.359 1.00 88.50 388 ARG A C 1
ATOM 3178 O O . ARG A 1 388 ? 5.855 17.251 11.338 1.00 88.50 388 ARG A O 1
ATOM 3185 N N . GLU A 1 389 ? 6.199 15.298 10.268 1.00 88.12 389 GLU A N 1
ATOM 3186 C CA . GLU A 1 389 ? 5.957 15.803 8.911 1.00 88.12 389 GLU A CA 1
ATOM 3187 C C . GLU A 1 389 ? 4.539 16.366 8.752 1.00 88.12 389 GLU A C 1
ATOM 3189 O O . GLU A 1 389 ? 4.349 17.443 8.188 1.00 88.12 389 GLU A O 1
ATOM 3194 N N . ILE A 1 390 ? 3.537 15.669 9.296 1.00 85.94 390 ILE A N 1
ATOM 3195 C CA . ILE A 1 390 ? 2.154 16.146 9.293 1.00 85.94 390 ILE A CA 1
ATOM 3196 C C . ILE A 1 390 ? 2.042 17.426 10.115 1.00 85.94 390 ILE A C 1
ATOM 3198 O O . ILE A 1 390 ? 1.482 18.395 9.616 1.00 85.94 390 ILE A O 1
ATOM 3202 N N . LYS A 1 391 ? 2.591 17.459 11.339 1.00 84.06 391 LYS A N 1
ATOM 3203 C CA . LYS A 1 391 ? 2.559 18.649 12.208 1.00 84.06 391 LYS A CA 1
ATOM 3204 C C . LYS A 1 391 ? 3.187 19.871 11.527 1.00 84.06 391 LYS A C 1
ATOM 3206 O O . LYS A 1 391 ? 2.625 20.955 11.626 1.00 84.06 391 LYS A O 1
ATOM 3211 N N . ALA A 1 392 ? 4.302 19.694 10.819 1.00 85.81 392 ALA A N 1
ATOM 3212 C CA . ALA A 1 392 ? 4.985 20.774 10.109 1.00 85.81 392 ALA A CA 1
ATOM 3213 C C . ALA A 1 392 ? 4.196 21.311 8.900 1.00 85.81 392 ALA A C 1
ATOM 3215 O O . ALA A 1 392 ? 4.332 22.480 8.556 1.00 85.81 392 ALA A O 1
ATOM 3216 N N . ASN A 1 393 ? 3.360 20.476 8.272 1.00 83.75 393 ASN A N 1
ATOM 3217 C CA . ASN A 1 393 ? 2.665 20.782 7.018 1.00 83.75 393 ASN A CA 1
ATOM 3218 C C . ASN A 1 393 ? 1.130 20.771 7.148 1.00 83.75 393 ASN A C 1
ATOM 3220 O O . ASN A 1 393 ? 0.434 20.533 6.162 1.00 83.75 393 ASN A O 1
ATOM 3224 N N . LEU A 1 394 ? 0.588 21.010 8.348 1.00 75.94 394 LEU A N 1
ATOM 3225 C CA . LEU A 1 394 ? -0.854 20.936 8.637 1.00 75.94 394 LEU A CA 1
ATOM 3226 C C . LEU A 1 394 ? -1.715 21.833 7.730 1.00 75.94 394 LEU A C 1
ATOM 3228 O O . LEU A 1 394 ? -2.848 21.466 7.422 1.00 75.94 394 LEU A O 1
ATOM 3232 N N . ASP A 1 395 ? -1.173 22.965 7.283 1.00 74.00 395 ASP A N 1
ATOM 3233 C CA . ASP A 1 395 ? -1.884 23.928 6.433 1.00 74.00 395 ASP A CA 1
ATOM 3234 C C . ASP A 1 395 ? -1.847 23.559 4.938 1.00 74.00 395 ASP A C 1
ATOM 3236 O O . ASP A 1 395 ? -2.546 24.162 4.121 1.00 74.00 395 ASP A O 1
ATOM 3240 N N . ASN A 1 396 ? -1.049 22.559 4.550 1.00 76.94 396 ASN A N 1
ATOM 3241 C CA . ASN A 1 396 ? -0.936 22.124 3.163 1.00 76.94 396 ASN A CA 1
ATOM 3242 C C . ASN A 1 396 ? -2.074 21.144 2.809 1.00 76.94 396 ASN A C 1
ATOM 3244 O O . ASN A 1 396 ? -2.128 20.055 3.377 1.00 76.94 396 ASN A O 1
ATOM 3248 N N . PRO A 1 397 ? -2.950 21.433 1.827 1.00 70.12 397 PRO A N 1
ATOM 3249 C CA . PRO A 1 397 ? -4.054 20.538 1.468 1.00 70.12 397 PRO A CA 1
ATOM 3250 C C . PRO A 1 397 ? -3.610 19.133 1.027 1.00 70.12 397 PRO A C 1
ATOM 3252 O O . PRO A 1 397 ? -4.365 18.174 1.230 1.00 70.12 397 PRO A O 1
ATOM 3255 N N . ASP A 1 398 ? -2.398 18.982 0.482 1.00 71.75 398 ASP A N 1
ATOM 3256 C CA . ASP A 1 398 ? -1.846 17.690 0.054 1.00 71.75 398 ASP A CA 1
ATOM 3257 C C . ASP A 1 398 ? -1.534 16.756 1.239 1.00 71.75 398 ASP A C 1
ATOM 3259 O O . ASP A 1 398 ? -1.510 15.528 1.077 1.00 71.75 398 ASP A O 1
ATOM 3263 N N . ILE A 1 399 ? -1.394 17.303 2.456 1.00 83.25 399 ILE A N 1
ATOM 3264 C CA . ILE A 1 399 ? -1.132 16.528 3.678 1.00 83.25 399 ILE A CA 1
ATOM 3265 C C . ILE A 1 399 ? -2.301 15.606 4.038 1.00 83.25 399 ILE A C 1
ATOM 3267 O O . ILE A 1 399 ? -2.102 14.563 4.659 1.00 83.25 399 ILE A O 1
ATOM 3271 N N . ASN A 1 400 ? -3.520 15.924 3.585 1.00 82.62 400 ASN A N 1
ATOM 3272 C CA . ASN A 1 400 ? -4.720 15.138 3.875 1.00 82.62 400 ASN A CA 1
ATOM 3273 C C . ASN A 1 400 ? -4.595 13.685 3.415 1.00 82.62 400 ASN A C 1
ATOM 3275 O O . ASN A 1 400 ? -5.087 12.779 4.084 1.00 82.62 400 ASN A O 1
ATOM 3279 N N . LYS A 1 401 ? -3.922 13.454 2.284 1.00 85.50 401 LYS A N 1
ATOM 3280 C CA . LYS A 1 401 ? -3.674 12.107 1.765 1.00 85.50 401 LYS A CA 1
ATOM 3281 C C . LYS A 1 401 ? -2.721 11.329 2.676 1.00 85.50 401 LYS A C 1
ATOM 3283 O O . LYS A 1 401 ? -2.962 10.155 2.947 1.00 85.50 401 LYS A O 1
ATOM 3288 N N . ILE A 1 402 ? -1.674 11.991 3.164 1.00 88.31 402 ILE A N 1
ATOM 3289 C CA . ILE A 1 402 ? -0.676 11.408 4.068 1.00 88.31 402 ILE A CA 1
ATOM 3290 C C . ILE A 1 402 ? -1.324 11.080 5.419 1.00 88.31 402 ILE A C 1
ATOM 3292 O O . ILE A 1 402 ? -1.127 9.978 5.924 1.00 88.31 402 ILE A O 1
ATOM 3296 N N . ILE A 1 403 ? -2.179 11.966 5.945 1.00 88.56 403 ILE A N 1
ATOM 3297 C CA . ILE A 1 403 ? -2.984 11.717 7.153 1.00 88.56 403 ILE A CA 1
ATOM 3298 C C . ILE A 1 403 ? -3.841 10.456 6.985 1.00 88.56 403 ILE A C 1
ATOM 3300 O O . ILE A 1 403 ? -3.826 9.585 7.854 1.00 88.56 403 ILE A O 1
ATOM 3304 N N . ALA A 1 404 ? -4.548 10.312 5.857 1.00 88.31 404 ALA A N 1
ATOM 3305 C CA . ALA A 1 404 ? -5.363 9.126 5.585 1.00 88.31 404 ALA A CA 1
ATOM 3306 C C . ALA A 1 404 ? -4.538 7.831 5.633 1.00 88.31 404 ALA A C 1
ATOM 3308 O O . ALA A 1 404 ? -4.977 6.825 6.189 1.00 88.31 404 ALA A O 1
ATOM 3309 N N . TYR A 1 405 ? -3.350 7.853 5.025 1.00 90.88 405 TYR A N 1
ATOM 3310 C CA . TYR A 1 405 ? -2.468 6.691 4.939 1.00 90.88 405 TYR A CA 1
ATOM 3311 C C . TYR A 1 405 ? -1.843 6.346 6.284 1.00 90.88 405 TYR A C 1
ATOM 3313 O O . TYR A 1 405 ? -1.760 5.169 6.626 1.00 90.88 405 TYR A O 1
ATOM 3321 N N . TYR A 1 406 ? -1.468 7.364 7.056 1.00 91.81 406 TYR A N 1
ATOM 3322 C CA . TYR A 1 406 ? -0.998 7.209 8.424 1.00 91.81 406 TYR A CA 1
ATOM 3323 C C . TYR A 1 406 ? -2.062 6.526 9.291 1.00 91.81 406 TYR A C 1
ATOM 3325 O O . TYR A 1 406 ? -1.799 5.472 9.868 1.00 91.81 406 TYR A O 1
ATOM 3333 N N . LEU A 1 407 ? -3.284 7.075 9.321 1.00 91.62 407 LEU A N 1
ATOM 3334 C CA . LEU A 1 407 ? -4.380 6.545 10.138 1.00 91.62 407 LEU A CA 1
ATOM 3335 C C . LEU A 1 407 ? -4.730 5.109 9.738 1.00 91.62 407 LEU A C 1
ATOM 3337 O O . LEU A 1 407 ? -4.971 4.267 10.599 1.00 91.62 407 LEU A O 1
ATOM 3341 N N . TYR A 1 408 ? -4.713 4.817 8.433 1.00 91.94 408 TYR A N 1
ATOM 3342 C CA . TYR A 1 408 ? -4.911 3.463 7.926 1.00 91.94 408 TYR A CA 1
ATOM 3343 C C . TYR A 1 408 ? -3.825 2.492 8.395 1.00 91.94 408 TYR A C 1
ATOM 3345 O O . TYR A 1 408 ? -4.141 1.381 8.810 1.00 91.94 408 TYR A O 1
ATOM 3353 N N . LEU A 1 409 ? -2.549 2.884 8.309 1.00 92.88 409 LEU A N 1
ATOM 3354 C CA . LEU A 1 409 ? -1.445 2.011 8.700 1.00 92.88 409 LEU A CA 1
ATOM 3355 C C . LEU A 1 409 ? -1.495 1.700 10.200 1.00 92.88 409 LEU A C 1
ATOM 3357 O O . LEU A 1 409 ? -1.340 0.540 10.573 1.00 92.88 409 LEU A O 1
ATOM 3361 N N . VAL A 1 410 ? -1.750 2.709 11.041 1.00 93.12 410 VAL A N 1
ATOM 3362 C CA . VAL A 1 410 ? -1.897 2.520 12.493 1.00 93.12 410 VAL A CA 1
ATOM 3363 C C . VAL A 1 410 ? -3.056 1.571 12.793 1.00 93.12 410 VAL A C 1
ATOM 3365 O O . VAL A 1 410 ? -2.851 0.559 13.458 1.00 93.12 410 VAL A O 1
ATOM 3368 N N . ASP A 1 411 ? -4.242 1.834 12.236 1.00 93.06 411 ASP A N 1
ATOM 3369 C CA . ASP A 1 411 ? -5.417 0.963 12.365 1.00 93.06 411 ASP A CA 1
ATOM 3370 C C . ASP A 1 411 ? -5.106 -0.492 11.973 1.00 93.06 411 ASP A C 1
ATOM 3372 O O . ASP A 1 411 ? -5.387 -1.434 12.719 1.00 93.06 411 ASP A O 1
ATOM 3376 N N . TYR A 1 412 ? -4.477 -0.682 10.812 1.00 92.81 412 TYR A N 1
ATOM 3377 C CA . TYR A 1 412 ? -4.157 -2.002 10.284 1.00 92.81 412 TYR A CA 1
ATOM 3378 C C . TYR A 1 412 ? -3.184 -2.767 11.189 1.00 92.81 412 TYR A C 1
ATOM 3380 O O . TYR A 1 412 ? -3.420 -3.936 11.504 1.00 92.81 412 TYR A O 1
ATOM 3388 N N . ILE A 1 413 ? -2.084 -2.127 11.600 1.00 92.81 413 ILE A N 1
ATOM 3389 C CA . ILE A 1 413 ? -1.014 -2.767 12.376 1.00 92.81 413 ILE A CA 1
ATOM 3390 C C . ILE A 1 413 ? -1.474 -3.091 13.799 1.00 92.81 413 ILE A C 1
ATOM 3392 O O . ILE A 1 413 ? -1.195 -4.188 14.285 1.00 92.81 413 ILE A O 1
ATOM 3396 N N . LEU A 1 414 ? -2.236 -2.200 14.440 1.00 91.62 414 LEU A N 1
ATOM 3397 C CA . LEU A 1 414 ? -2.809 -2.460 15.762 1.00 91.62 414 LEU A CA 1
ATOM 3398 C C . LEU A 1 414 ? -3.772 -3.654 15.731 1.00 91.62 414 LEU A C 1
ATOM 3400 O O . LEU A 1 414 ? -3.624 -4.582 16.528 1.00 91.62 414 LEU A O 1
ATOM 3404 N N . ASN A 1 415 ? -4.689 -3.700 14.758 1.00 89.62 415 ASN A N 1
ATOM 3405 C CA . ASN A 1 415 ? -5.594 -4.842 14.599 1.00 89.62 415 ASN A CA 1
ATOM 3406 C C . ASN A 1 415 ? -4.839 -6.141 14.291 1.00 89.62 415 ASN A C 1
ATOM 3408 O O . ASN A 1 415 ? -5.146 -7.186 14.862 1.00 89.62 415 ASN A O 1
ATOM 3412 N N . PHE A 1 416 ? -3.831 -6.089 13.414 1.00 89.06 416 PHE A N 1
ATOM 3413 C CA . PHE A 1 416 ? -2.992 -7.251 13.116 1.00 89.06 416 PHE A CA 1
ATOM 3414 C C . PHE A 1 416 ? -2.297 -7.784 14.376 1.00 89.06 416 PHE A C 1
ATOM 3416 O O . PHE A 1 416 ? -2.279 -8.993 14.594 1.00 89.06 416 PHE A O 1
ATOM 3423 N N . ARG A 1 417 ? -1.777 -6.897 15.234 1.00 86.75 417 ARG A N 1
ATOM 3424 C CA . ARG A 1 417 ? -1.140 -7.264 16.505 1.00 86.75 417 ARG A CA 1
ATOM 3425 C C . ARG A 1 417 ? -2.127 -7.908 17.479 1.00 86.75 417 ARG A C 1
ATOM 3427 O O . ARG A 1 417 ? -1.789 -8.926 18.069 1.00 86.75 417 ARG A O 1
ATOM 3434 N N . ILE A 1 418 ? -3.333 -7.352 17.627 1.00 84.12 418 ILE A N 1
ATOM 3435 C CA . ILE A 1 418 ? -4.389 -7.926 18.485 1.00 84.12 418 ILE A CA 1
ATOM 3436 C C . ILE A 1 418 ? -4.747 -9.349 18.030 1.00 84.12 418 ILE A C 1
ATOM 3438 O O . ILE A 1 418 ? -4.871 -10.252 18.853 1.00 84.12 418 ILE A O 1
ATOM 3442 N N . ARG A 1 419 ? -4.882 -9.570 16.717 1.00 82.69 419 ARG A N 1
ATOM 3443 C CA . ARG A 1 419 ? -5.167 -10.903 16.164 1.00 82.69 419 ARG A CA 1
ATOM 3444 C C . ARG A 1 419 ? -4.003 -11.870 16.327 1.00 82.69 419 ARG A C 1
ATOM 3446 O O . ARG A 1 419 ? -4.211 -13.045 16.614 1.00 82.69 419 ARG A O 1
ATOM 3453 N N . LEU A 1 420 ? -2.776 -11.377 16.174 1.00 80.06 420 LEU A N 1
ATOM 3454 C CA . LEU A 1 420 ? -1.577 -12.178 16.387 1.00 80.06 420 LEU A CA 1
ATOM 3455 C C . LEU A 1 420 ? -1.530 -12.726 17.820 1.00 80.06 420 LEU A C 1
ATOM 3457 O O . LEU A 1 420 ? -1.273 -13.913 17.992 1.00 80.06 420 LEU A O 1
ATOM 3461 N N . THR A 1 421 ? -1.845 -11.906 18.830 1.00 74.94 421 THR A N 1
ATOM 3462 C CA . THR A 1 421 ? -1.847 -12.349 20.232 1.00 74.94 421 THR A CA 1
ATOM 3463 C C . THR A 1 421 ? -3.003 -13.294 20.567 1.00 74.94 421 THR A C 1
ATOM 3465 O O . THR A 1 421 ? -2.805 -14.217 21.359 1.00 74.94 421 THR A O 1
ATOM 3468 N N . SER A 1 422 ? -4.184 -13.121 19.960 1.00 71.31 422 SER A N 1
ATOM 3469 C CA . SER A 1 422 ? -5.337 -14.004 20.196 1.00 71.31 422 SER A CA 1
ATOM 3470 C C . SER A 1 422 ? -5.231 -15.360 19.487 1.00 71.31 422 SER A C 1
ATOM 3472 O O . SER A 1 422 ? -5.746 -16.357 19.991 1.00 71.31 422 SER A O 1
ATOM 3474 N N . GLU A 1 423 ? -4.545 -15.427 18.342 1.00 63.97 423 GLU A N 1
ATOM 3475 C CA . GLU A 1 423 ? -4.466 -16.616 17.478 1.00 63.97 423 GLU A CA 1
ATOM 3476 C C . GLU A 1 423 ? -3.052 -17.217 17.365 1.00 63.97 423 GLU A C 1
ATOM 3478 O O . GLU A 1 423 ? -2.716 -17.868 16.372 1.00 63.97 423 GLU A O 1
ATOM 3483 N N . ASN A 1 424 ? -2.226 -17.061 18.406 1.00 56.53 424 ASN A N 1
ATOM 3484 C CA . ASN A 1 424 ? -0.842 -17.563 18.473 1.00 56.53 424 ASN A CA 1
ATOM 3485 C C . ASN A 1 424 ? -0.659 -19.036 18.016 1.00 56.53 424 ASN A C 1
ATOM 3487 O O . ASN A 1 424 ? 0.416 -19.415 17.551 1.00 56.53 424 ASN A O 1
ATOM 3491 N N . SER A 1 425 ? -1.700 -19.874 18.092 1.00 48.53 425 SER A N 1
ATOM 3492 C CA . SER A 1 425 ? -1.674 -21.278 17.654 1.00 48.53 425 SER A CA 1
ATOM 3493 C C . SER A 1 425 ? -1.707 -21.487 16.128 1.00 48.53 425 SER A C 1
ATOM 3495 O O . SER A 1 425 ? -1.218 -22.513 15.649 1.00 48.53 425 SER A O 1
ATOM 3497 N N . LEU A 1 426 ? -2.247 -20.546 15.343 1.00 50.69 426 LEU A N 1
ATOM 3498 C CA . LEU A 1 426 ? -2.371 -20.663 13.880 1.00 50.69 426 LEU A CA 1
ATOM 3499 C C . LEU A 1 426 ? -1.084 -20.263 13.146 1.00 50.69 426 LEU A C 1
ATOM 3501 O O . LEU A 1 426 ? -0.749 -20.860 12.123 1.00 50.69 426 LEU A O 1
ATOM 3505 N N . PHE A 1 427 ? -0.315 -19.317 13.692 1.00 49.91 427 PHE A N 1
ATOM 3506 C CA . PHE A 1 427 ? 0.964 -18.882 13.115 1.00 49.91 427 PHE A CA 1
ATOM 3507 C C . PHE A 1 427 ? 2.030 -19.988 13.105 1.00 49.91 427 PHE A C 1
ATOM 3509 O O . PHE A 1 427 ? 2.804 -20.094 12.155 1.00 49.91 427 PHE A O 1
ATOM 3516 N N . LEU A 1 428 ? 2.009 -20.870 14.110 1.00 47.84 428 LEU A N 1
ATOM 3517 C CA . LEU A 1 428 ? 2.899 -22.032 14.203 1.00 47.84 428 LEU A CA 1
ATOM 3518 C C . LEU A 1 428 ? 2.658 -23.065 13.086 1.00 47.84 428 LEU A C 1
ATOM 3520 O O . LEU A 1 428 ? 3.579 -23.796 12.727 1.00 47.84 428 LEU A O 1
ATOM 3524 N N . LYS A 1 429 ? 1.450 -23.119 12.501 1.00 49.94 429 LYS A N 1
ATOM 3525 C CA . LYS A 1 429 ? 1.114 -24.055 11.410 1.00 49.94 429 LYS A CA 1
ATOM 3526 C C . LYS A 1 429 ? 1.571 -23.582 10.027 1.00 49.94 429 LYS A C 1
ATOM 3528 O O . LYS A 1 429 ? 1.816 -24.417 9.162 1.00 49.94 429 LYS A O 1
ATOM 3533 N N . ASP A 1 430 ? 1.716 -22.274 9.814 1.00 49.75 430 ASP A N 1
ATOM 3534 C CA . ASP A 1 430 ? 2.030 -21.695 8.496 1.00 49.75 430 ASP A CA 1
ATOM 3535 C C . ASP A 1 430 ? 3.533 -21.721 8.139 1.00 49.75 430 ASP A C 1
ATOM 3537 O O . ASP A 1 430 ? 3.912 -21.312 7.037 1.00 49.75 430 ASP A O 1
ATOM 3541 N N . GLY A 1 431 ? 4.403 -22.195 9.043 1.00 50.28 431 GLY A N 1
ATOM 3542 C CA . GLY A 1 431 ? 5.860 -22.245 8.843 1.00 50.28 431 GLY A CA 1
ATOM 3543 C C . GLY A 1 431 ? 6.542 -20.868 8.813 1.00 50.28 431 GLY A C 1
ATOM 3544 O O . GLY A 1 431 ? 7.743 -20.775 8.565 1.00 50.28 431 GLY A O 1
ATOM 3545 N N . VAL A 1 432 ? 5.793 -19.789 9.075 1.00 52.16 432 VAL A N 1
ATOM 3546 C CA . VAL A 1 432 ? 6.284 -18.406 9.122 1.00 52.16 432 VAL A CA 1
ATOM 3547 C C . VAL A 1 432 ? 6.837 -18.122 10.529 1.00 52.16 432 VAL A C 1
ATOM 3549 O O . VAL A 1 432 ? 6.184 -17.498 11.353 1.00 52.16 432 VAL A O 1
ATOM 3552 N N . LEU A 1 433 ? 8.070 -18.595 10.754 1.00 47.78 433 LEU A N 1
ATOM 3553 C CA . LEU A 1 433 ? 9.016 -18.272 11.842 1.00 47.78 433 LEU A CA 1
ATOM 3554 C C . LEU A 1 433 ? 8.741 -18.778 13.281 1.00 47.78 433 LEU A C 1
ATOM 3556 O O . LEU A 1 433 ? 7.722 -18.518 13.908 1.00 47.78 433 LEU A O 1
ATOM 3560 N N . LEU A 1 434 ? 9.792 -19.405 13.832 1.00 41.91 434 LEU A N 1
ATOM 3561 C CA . LEU A 1 434 ? 9.981 -19.934 15.197 1.00 41.91 434 LEU A CA 1
ATOM 3562 C C . LEU A 1 434 ? 10.255 -18.859 16.280 1.00 41.91 434 LEU A C 1
ATOM 3564 O O . LEU A 1 434 ? 10.496 -19.199 17.435 1.00 41.91 434 LEU A O 1
ATOM 3568 N N . SER A 1 435 ? 10.231 -17.564 15.948 1.00 44.97 435 SER A N 1
ATOM 3569 C CA . SER A 1 435 ? 10.669 -16.473 16.843 1.00 44.97 435 SER A CA 1
ATOM 3570 C C . SER A 1 435 ? 9.532 -15.613 17.422 1.00 44.97 435 SER A C 1
ATOM 3572 O O . SER A 1 435 ? 9.766 -14.476 17.824 1.00 44.97 435 SER A O 1
ATOM 3574 N N . ILE A 1 436 ? 8.299 -16.129 17.472 1.00 50.41 436 ILE A N 1
ATOM 3575 C CA . ILE A 1 436 ? 7.103 -15.388 17.935 1.00 50.41 436 ILE A CA 1
ATOM 3576 C C . ILE A 1 436 ? 6.992 -15.329 19.471 1.00 50.41 436 ILE A C 1
ATOM 3578 O O . ILE A 1 436 ? 6.237 -14.517 19.999 1.00 50.41 436 ILE A O 1
ATOM 3582 N N . TYR A 1 437 ? 7.823 -16.073 20.213 1.00 45.91 437 TYR A N 1
ATOM 3583 C CA . TYR A 1 437 ? 7.823 -16.094 21.687 1.00 45.91 437 TYR A CA 1
ATOM 3584 C C . TYR A 1 437 ? 8.050 -14.724 22.375 1.00 45.91 437 TYR A C 1
ATOM 3586 O O . TYR A 1 437 ? 7.981 -14.653 23.597 1.00 45.91 437 TYR A O 1
ATOM 3594 N N . LYS A 1 438 ? 8.295 -13.634 21.628 1.00 50.16 438 LYS A N 1
ATOM 3595 C CA . LYS A 1 438 ? 8.471 -12.263 22.148 1.00 50.16 438 LYS A CA 1
ATOM 3596 C C . LYS A 1 438 ? 7.401 -11.240 21.728 1.00 50.16 438 LYS A C 1
ATOM 3598 O O . LYS A 1 438 ? 7.487 -10.094 22.163 1.00 50.16 438 LYS A O 1
ATOM 3603 N N . ILE A 1 439 ? 6.390 -11.600 20.928 1.00 59.56 439 ILE A N 1
ATOM 3604 C CA . ILE A 1 439 ? 5.313 -10.664 20.519 1.00 59.56 439 ILE A CA 1
ATOM 3605 C C . ILE A 1 439 ? 4.088 -10.830 21.432 1.00 59.56 439 ILE A C 1
ATOM 3607 O O . ILE A 1 439 ? 2.952 -10.929 20.984 1.00 59.56 439 ILE A O 1
ATOM 3611 N N . SER A 1 440 ? 4.316 -10.937 22.739 1.00 54.47 440 SER A N 1
ATOM 3612 C CA . SER A 1 440 ? 3.242 -10.976 23.738 1.00 54.47 440 SER A CA 1
ATOM 3613 C C . SER A 1 440 ? 2.902 -9.587 24.279 1.00 54.47 440 SER A C 1
ATOM 3615 O O . SER A 1 440 ? 1.817 -9.387 24.822 1.00 54.47 440 SER A O 1
ATOM 3617 N N . ASP A 1 441 ? 3.807 -8.619 24.117 1.00 63.53 441 ASP A N 1
ATOM 3618 C CA . ASP A 1 441 ? 3.698 -7.302 24.737 1.00 63.53 441 ASP A CA 1
ATOM 3619 C C . ASP A 1 441 ? 3.232 -6.206 23.753 1.00 63.53 441 ASP A C 1
ATOM 3621 O O . ASP A 1 441 ? 3.166 -6.439 22.546 1.00 63.53 441 ASP A O 1
ATOM 3625 N N . ILE A 1 442 ? 2.771 -5.050 24.244 1.00 76.81 442 ILE A N 1
ATOM 3626 C CA . ILE A 1 442 ? 2.399 -3.888 23.404 1.00 76.81 442 ILE A CA 1
ATOM 3627 C C . ILE A 1 442 ? 3.602 -2.997 23.066 1.00 76.81 442 ILE A C 1
ATOM 3629 O O . ILE A 1 442 ? 3.455 -2.033 22.319 1.00 76.81 442 ILE A O 1
ATOM 3633 N N . SER A 1 443 ? 4.790 -3.313 23.588 1.00 77.38 443 SER A N 1
ATOM 3634 C CA . SER A 1 443 ? 6.008 -2.509 23.441 1.00 77.38 443 SER A CA 1
ATOM 3635 C C . SER A 1 443 ? 6.370 -2.203 21.985 1.00 77.38 443 SER A C 1
ATOM 3637 O O . SER A 1 443 ? 6.814 -1.099 21.692 1.00 77.38 443 SER A O 1
ATOM 3639 N N . GLN A 1 444 ? 6.098 -3.116 21.047 1.00 79.50 444 GLN A N 1
ATOM 3640 C CA . GLN A 1 444 ? 6.376 -2.890 19.623 1.00 79.50 444 GLN A CA 1
ATOM 3641 C C . GLN A 1 444 ? 5.444 -1.863 18.955 1.00 79.50 444 GLN A C 1
ATOM 3643 O O . GLN A 1 444 ? 5.772 -1.319 17.903 1.00 79.50 444 GLN A O 1
ATOM 3648 N N . VAL A 1 445 ? 4.268 -1.608 19.536 1.00 85.31 445 VAL A N 1
ATOM 3649 C CA . VAL A 1 445 ? 3.274 -0.652 19.012 1.00 85.31 445 VAL A CA 1
ATOM 3650 C C . VAL A 1 445 ? 3.081 0.564 19.919 1.00 85.31 445 VAL A C 1
ATOM 3652 O O . VAL A 1 445 ? 2.258 1.431 19.622 1.00 85.31 445 VAL A O 1
ATOM 3655 N N . LEU A 1 446 ? 3.881 0.665 20.985 1.00 85.06 446 LEU A N 1
ATOM 3656 C CA . LEU A 1 446 ? 3.875 1.761 21.952 1.00 85.06 446 LEU A CA 1
ATOM 3657 C C . LEU A 1 446 ? 3.889 3.162 21.325 1.00 85.06 446 LEU A C 1
ATOM 3659 O O . LEU A 1 446 ? 3.141 4.009 21.799 1.00 85.06 446 LEU A O 1
ATOM 3663 N N . PRO A 1 447 ? 4.644 3.425 20.239 1.00 85.44 447 PRO A N 1
ATOM 3664 C CA . PRO A 1 447 ? 4.691 4.751 19.620 1.00 85.44 447 PRO A CA 1
ATOM 3665 C C . PRO A 1 447 ? 3.340 5.244 19.089 1.00 85.44 447 PRO A C 1
ATOM 3667 O O . PRO A 1 447 ? 3.168 6.444 18.910 1.00 85.44 447 PRO A O 1
ATOM 3670 N N . ALA A 1 448 ? 2.388 4.339 18.836 1.00 86.81 448 ALA A N 1
ATOM 3671 C CA . ALA A 1 448 ? 1.016 4.681 18.462 1.00 86.81 448 ALA A CA 1
ATOM 3672 C C . ALA A 1 448 ? 0.048 4.694 19.660 1.00 86.81 448 ALA A C 1
ATOM 3674 O O . ALA A 1 448 ? -1.073 5.175 19.528 1.00 86.81 448 ALA A O 1
ATOM 3675 N N . ILE A 1 449 ? 0.461 4.174 20.819 1.00 88.88 449 ILE A N 1
ATOM 3676 C CA . ILE A 1 449 ? -0.339 4.050 22.044 1.00 88.88 449 ILE A CA 1
ATOM 3677 C C . ILE A 1 449 ? 0.303 4.919 23.132 1.00 88.88 449 ILE A C 1
ATOM 3679 O O . ILE A 1 449 ? 0.847 4.432 24.116 1.00 88.88 449 ILE A O 1
ATOM 3683 N N . THR A 1 450 ? 0.255 6.235 22.938 1.00 87.06 450 THR A N 1
ATOM 3684 C CA . THR A 1 450 ? 0.689 7.245 23.917 1.00 87.06 450 THR A CA 1
ATOM 3685 C C . THR A 1 450 ? -0.398 8.294 24.099 1.00 87.06 450 THR A C 1
ATOM 3687 O O . THR A 1 450 ? -1.211 8.488 23.195 1.00 87.06 450 THR A O 1
ATOM 3690 N N . VAL A 1 451 ? -0.390 9.016 25.225 1.00 85.88 451 VAL A N 1
ATOM 3691 C CA . VAL A 1 451 ? -1.294 10.164 25.439 1.00 85.88 451 VAL A CA 1
ATOM 3692 C C . VAL A 1 451 ? -1.221 11.136 24.256 1.00 85.88 451 VAL A C 1
ATOM 3694 O O . VAL A 1 451 ? -2.249 11.460 23.672 1.00 85.88 451 VAL A O 1
ATOM 3697 N N . GLU A 1 452 ? -0.011 11.483 23.807 1.00 85.81 452 GLU A N 1
ATOM 3698 C CA . GLU A 1 452 ? 0.211 12.356 22.644 1.00 85.81 452 GLU A CA 1
ATOM 3699 C C . GLU A 1 452 ? -0.412 11.809 21.347 1.00 85.81 452 GLU A C 1
ATOM 3701 O O . GLU A 1 452 ? -0.934 12.569 20.530 1.00 85.81 452 GLU A O 1
ATOM 3706 N N . SER A 1 453 ? -0.371 10.490 21.133 1.00 86.75 453 SER A N 1
ATOM 3707 C CA . SER A 1 453 ? -0.972 9.857 19.950 1.00 86.75 453 SER A CA 1
ATOM 3708 C C . SER A 1 453 ? -2.500 9.884 20.002 1.00 86.75 453 SER A C 1
ATOM 3710 O O . SER A 1 453 ? -3.147 10.085 18.969 1.00 86.75 453 SER A O 1
ATOM 3712 N N . PHE A 1 454 ? -3.088 9.723 21.193 1.00 86.69 454 PHE A N 1
ATOM 3713 C CA . PHE A 1 454 ? -4.527 9.893 21.401 1.00 86.69 454 PHE A CA 1
ATOM 3714 C C . PHE A 1 454 ? -4.944 11.344 21.185 1.00 86.69 454 PHE A C 1
ATOM 3716 O O . PHE A 1 454 ? -5.830 11.592 20.369 1.00 86.69 454 PHE A O 1
ATOM 3723 N N . GLU A 1 455 ? -4.266 12.297 21.825 1.00 84.44 455 GLU A N 1
ATOM 3724 C CA . GLU A 1 455 ? -4.475 13.735 21.618 1.00 84.44 455 GLU A CA 1
ATOM 3725 C C . GLU A 1 455 ? -4.444 14.104 20.142 1.00 84.44 455 GLU A C 1
ATOM 3727 O O . GLU A 1 455 ? -5.323 14.802 19.633 1.00 84.44 455 GLU A O 1
ATOM 3732 N N . TRP A 1 456 ? -3.444 13.594 19.427 1.00 82.50 456 TRP A N 1
ATOM 3733 C CA . TRP A 1 456 ? -3.287 13.851 18.009 1.00 82.50 456 TRP A CA 1
ATOM 3734 C C . TRP A 1 456 ? -4.445 13.269 17.191 1.00 82.50 456 TRP A C 1
ATOM 3736 O O . TRP A 1 456 ? -5.046 13.988 16.389 1.00 82.50 456 TRP A O 1
ATOM 3746 N N . THR A 1 457 ? -4.820 12.010 17.429 1.00 84.69 457 THR A N 1
ATOM 3747 C CA . THR A 1 457 ? -5.941 11.351 16.736 1.00 84.69 457 THR A CA 1
ATOM 3748 C C . THR A 1 457 ? -7.264 12.073 17.004 1.00 84.69 457 THR A C 1
ATOM 3750 O O . THR A 1 457 ? -8.031 12.331 16.074 1.00 84.69 457 THR A O 1
ATOM 3753 N N . PHE A 1 458 ? -7.507 12.493 18.247 1.00 80.62 458 PHE A N 1
ATOM 3754 C CA . PHE A 1 458 ? -8.676 13.293 18.602 1.00 80.62 458 PHE A CA 1
ATOM 3755 C C . PHE A 1 458 ? -8.644 14.692 17.981 1.00 80.62 458 PHE A C 1
ATOM 3757 O O . PHE A 1 458 ? -9.666 15.161 17.481 1.00 80.62 458 PHE A O 1
ATOM 3764 N N . SER A 1 459 ? -7.482 15.347 17.924 1.00 79.69 459 SER A N 1
ATOM 3765 C CA . SER A 1 459 ? -7.350 16.653 17.267 1.00 79.69 459 SER A CA 1
ATOM 3766 C C . SER A 1 459 ? -7.745 16.589 15.786 1.00 79.69 459 SER A C 1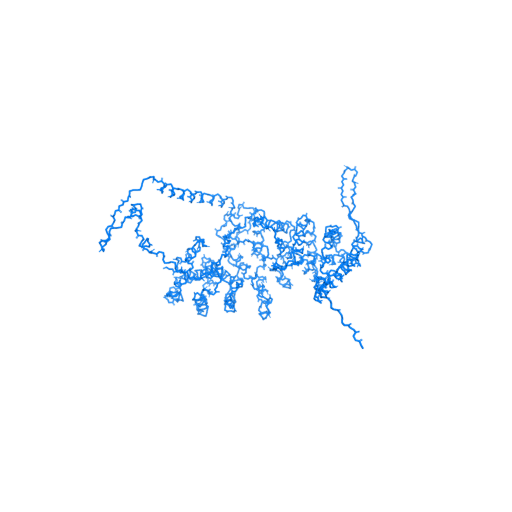
ATOM 3768 O O . SER A 1 459 ? -8.360 17.521 15.268 1.00 79.69 459 SER A O 1
ATOM 3770 N N . LEU A 1 460 ? -7.471 15.465 15.111 1.00 77.69 460 LEU A N 1
ATOM 3771 C CA . LEU A 1 460 ? -7.906 15.235 13.735 1.00 77.69 460 LEU A CA 1
ATOM 3772 C C . LEU A 1 460 ? -9.424 15.052 13.627 1.00 77.69 460 LEU A C 1
ATOM 3774 O O . LEU A 1 460 ? -10.013 15.564 12.677 1.00 77.69 460 LEU A O 1
ATOM 3778 N N . LEU A 1 461 ? -10.070 14.390 14.593 1.00 74.25 461 LEU A N 1
ATOM 3779 C CA . LEU A 1 461 ? -11.537 14.274 14.660 1.00 74.25 461 LEU A CA 1
ATOM 3780 C C . LEU A 1 461 ? -12.225 15.631 14.883 1.00 74.25 461 LEU A C 1
ATOM 3782 O O . LEU A 1 461 ? -13.320 15.874 14.367 1.00 74.25 461 LEU A O 1
ATOM 3786 N N . VAL A 1 462 ? -11.585 16.527 15.637 1.00 70.56 462 VAL A N 1
ATOM 3787 C CA . VAL A 1 462 ? -12.069 17.899 15.842 1.00 70.56 462 VAL A CA 1
ATOM 3788 C C . VAL A 1 462 ? -11.895 18.728 14.567 1.00 70.56 462 VAL A C 1
ATOM 3790 O O . VAL A 1 462 ? -12.843 19.374 14.132 1.00 70.56 462 VAL A O 1
ATOM 3793 N N . LYS A 1 463 ? -10.718 18.669 13.929 1.00 71.75 463 LYS A N 1
ATOM 3794 C CA . LYS A 1 463 ? -10.397 19.449 12.718 1.00 71.75 463 LYS A CA 1
ATOM 3795 C C . LYS A 1 463 ? -11.127 18.979 11.458 1.00 71.75 463 LYS A C 1
ATOM 3797 O O . LYS A 1 463 ? -11.338 19.768 10.541 1.00 71.75 463 LYS A O 1
ATOM 3802 N N . CYS A 1 464 ? -11.477 17.698 11.368 1.00 69.25 464 CYS A N 1
ATOM 3803 C CA . CYS A 1 464 ? -12.220 17.176 10.229 1.00 69.25 464 CYS A CA 1
ATOM 3804 C C . CYS A 1 464 ? -13.692 17.582 10.339 1.00 69.25 464 CYS A C 1
ATOM 3806 O O . CYS A 1 464 ? -14.461 16.970 11.079 1.00 69.25 464 CYS A O 1
ATOM 3808 N N . GLU A 1 465 ? -14.099 18.589 9.568 1.00 63.69 465 GLU A N 1
ATOM 3809 C CA . GLU A 1 465 ? -15.519 18.885 9.400 1.00 63.69 465 GLU A CA 1
ATOM 3810 C C . GLU A 1 465 ? -16.204 17.781 8.575 1.00 63.69 465 GLU A C 1
ATOM 3812 O O . GLU A 1 465 ? -15.649 17.327 7.558 1.00 63.69 465 GLU A O 1
ATOM 3817 N N . PRO A 1 466 ? -17.396 17.322 8.997 1.00 59.00 466 PRO A N 1
ATOM 3818 C CA . PRO A 1 466 ? -18.217 16.453 8.174 1.00 59.00 466 PRO A CA 1
ATOM 3819 C C . PRO A 1 466 ? -18.649 17.239 6.928 1.00 59.00 466 PRO A C 1
ATOM 3821 O O . PRO A 1 466 ? -19.165 18.350 7.020 1.00 59.00 466 PRO A O 1
ATOM 3824 N N . LYS A 1 467 ? -18.383 16.683 5.746 1.00 60.75 467 LYS A N 1
ATOM 3825 C CA . LYS A 1 467 ? -18.766 17.266 4.452 1.00 60.75 467 LYS A CA 1
ATOM 3826 C C . LYS A 1 467 ? -19.794 16.350 3.797 1.00 60.75 467 LYS A C 1
ATOM 3828 O O . LYS A 1 467 ? -19.747 15.146 4.014 1.00 60.75 467 LYS A O 1
ATOM 3833 N N . GLU A 1 468 ? -20.640 16.895 2.919 1.00 41.19 468 GLU A N 1
ATOM 3834 C CA . GLU A 1 468 ? -21.633 16.114 2.149 1.00 41.19 468 GLU A CA 1
ATOM 3835 C C . GLU A 1 468 ? -21.012 14.956 1.334 1.00 41.19 468 GLU A C 1
ATOM 3837 O O . GLU A 1 468 ? -21.697 14.009 0.959 1.00 41.19 468 GLU A O 1
ATOM 3842 N N . ASN A 1 469 ? -19.701 15.010 1.063 1.00 52.56 469 ASN A N 1
ATOM 3843 C CA . ASN A 1 469 ? -18.942 13.941 0.419 1.00 52.56 469 ASN A CA 1
ATOM 3844 C C . ASN A 1 469 ? -18.043 13.215 1.426 1.00 52.56 469 ASN A C 1
ATOM 3846 O O . ASN A 1 469 ? -17.425 13.859 2.271 1.00 52.56 469 ASN A O 1
ATOM 3850 N N . SER A 1 470 ? -17.881 11.897 1.241 1.00 56.34 470 SER A N 1
ATOM 3851 C CA . SER A 1 470 ? -17.059 11.036 2.106 1.00 56.34 470 SER A CA 1
ATOM 3852 C C . SER A 1 470 ? -15.700 11.657 2.449 1.00 56.34 470 SER A C 1
ATOM 3854 O O . SER A 1 470 ? -14.827 11.832 1.590 1.00 56.34 470 SER A O 1
ATOM 3856 N N . ASN A 1 471 ? -15.513 11.923 3.736 1.00 73.38 471 ASN A N 1
ATOM 3857 C CA . ASN A 1 471 ? -14.270 12.319 4.356 1.00 73.38 471 ASN A CA 1
ATOM 3858 C C . ASN A 1 471 ? -13.513 11.061 4.814 1.00 73.38 471 ASN A C 1
ATOM 3860 O O . ASN A 1 471 ? -13.662 10.558 5.930 1.00 73.38 471 ASN A O 1
ATOM 3864 N N . ARG A 1 472 ? -12.639 10.553 3.936 1.00 79.69 472 ARG A N 1
ATOM 3865 C CA . ARG A 1 472 ? -11.791 9.384 4.235 1.00 79.69 472 ARG A CA 1
ATOM 3866 C C . ARG A 1 472 ? -10.961 9.550 5.509 1.00 79.69 472 ARG A C 1
ATOM 3868 O O . ARG A 1 472 ? -10.709 8.552 6.176 1.00 79.69 472 ARG A O 1
ATOM 3875 N N . ASN A 1 473 ? -10.552 10.774 5.843 1.00 83.50 473 ASN A N 1
ATOM 3876 C CA . ASN A 1 473 ? -9.760 11.037 7.044 1.00 83.50 473 ASN A CA 1
ATOM 3877 C C . ASN A 1 473 ? -10.602 10.806 8.292 1.00 83.50 473 ASN A C 1
ATOM 3879 O O . ASN A 1 473 ? -10.152 10.113 9.197 1.00 83.50 473 ASN A O 1
ATOM 3883 N N . LEU A 1 474 ? -11.846 11.289 8.293 1.00 85.50 474 LEU A N 1
ATOM 3884 C CA . LEU A 1 474 ? -12.788 11.060 9.385 1.00 85.50 474 LEU A CA 1
ATOM 3885 C C . LEU A 1 474 ? -13.088 9.562 9.556 1.00 85.50 474 LEU A C 1
ATOM 3887 O O . LEU A 1 474 ? -13.010 9.033 10.663 1.00 85.50 474 LEU A O 1
ATOM 3891 N N . GLN A 1 475 ? -13.327 8.846 8.450 1.00 86.94 475 GLN A N 1
ATOM 3892 C CA . GLN A 1 475 ? -13.538 7.396 8.489 1.00 86.94 475 G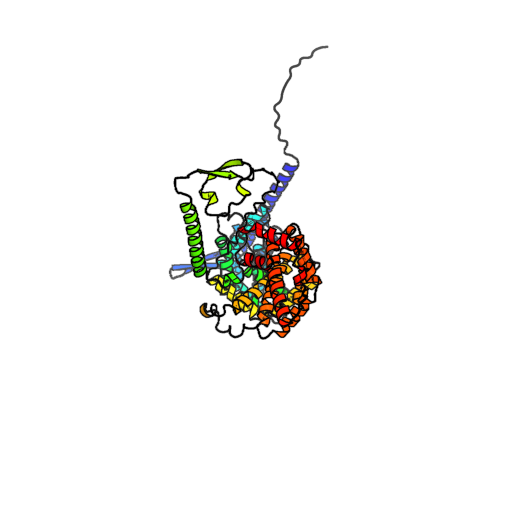LN A CA 1
ATOM 3893 C C . GLN A 1 475 ? -12.339 6.644 9.096 1.00 86.94 475 GLN A C 1
ATOM 3895 O O . GLN A 1 475 ? -12.530 5.765 9.939 1.00 86.94 475 GLN A O 1
ATOM 3900 N N . TYR A 1 476 ? -11.112 6.935 8.648 1.00 88.56 476 TYR A N 1
ATOM 3901 C CA . TYR A 1 476 ? -9.920 6.260 9.169 1.00 88.56 476 TYR A CA 1
ATOM 3902 C C . TYR A 1 476 ? -9.566 6.700 10.586 1.00 88.56 476 TYR A C 1
ATOM 3904 O O . TYR A 1 476 ? -9.062 5.877 11.340 1.00 88.56 476 TYR A O 1
ATOM 3912 N N . ALA A 1 477 ? -9.880 7.933 10.981 1.00 89.88 477 ALA A N 1
ATOM 3913 C CA . ALA A 1 477 ? -9.667 8.404 12.344 1.00 89.88 477 ALA A CA 1
ATOM 3914 C C . ALA A 1 477 ? -10.520 7.614 13.345 1.00 89.88 477 ALA A C 1
ATOM 3916 O O . ALA A 1 477 ? -9.991 7.159 14.354 1.00 89.88 477 ALA A O 1
ATOM 3917 N N . PHE A 1 478 ? -11.796 7.347 13.037 1.00 90.00 478 PHE A N 1
ATOM 3918 C CA . PHE A 1 478 ? -12.633 6.496 13.891 1.00 90.00 478 PHE A CA 1
ATOM 3919 C C . PHE A 1 478 ? -12.120 5.059 13.988 1.00 90.00 478 PHE A C 1
ATOM 3921 O O . PHE A 1 478 ? -12.079 4.488 15.075 1.00 90.00 478 PHE A O 1
ATOM 3928 N N . LYS A 1 479 ? -11.697 4.468 12.866 1.00 90.38 479 LYS A N 1
ATOM 3929 C CA . LYS A 1 479 ? -11.122 3.115 12.875 1.00 90.38 479 LYS A CA 1
ATOM 3930 C C . LYS A 1 479 ? -9.824 3.050 13.679 1.00 90.38 479 LYS A C 1
ATOM 3932 O O . LYS A 1 479 ? -9.679 2.178 14.524 1.00 90.38 479 LYS A O 1
ATOM 3937 N N . CYS A 1 480 ? -8.934 4.016 13.468 1.00 92.19 480 CYS A N 1
ATOM 3938 C CA . CYS A 1 480 ? -7.697 4.153 14.225 1.00 92.19 480 CYS A CA 1
ATOM 3939 C C . CYS A 1 480 ? -7.987 4.279 15.725 1.00 92.19 480 CYS A C 1
ATOM 3941 O O . CYS A 1 480 ? -7.425 3.522 16.509 1.00 92.19 480 CYS A O 1
ATOM 3943 N N . LEU A 1 481 ? -8.928 5.148 16.117 1.00 92.19 481 LEU A N 1
ATOM 3944 C CA . LEU A 1 481 ? -9.343 5.310 17.511 1.00 92.19 481 LEU A CA 1
ATOM 3945 C C . LEU A 1 481 ? -9.858 3.994 18.110 1.00 92.19 481 LEU A C 1
ATOM 3947 O O . LEU A 1 481 ? -9.405 3.601 19.182 1.00 92.19 481 LEU A O 1
ATOM 3951 N N . LYS A 1 482 ? -10.746 3.278 17.403 1.00 92.19 482 LYS A N 1
ATOM 3952 C CA . LYS A 1 482 ? -11.223 1.946 17.812 1.00 92.19 482 LYS A CA 1
ATOM 3953 C C . LYS A 1 482 ? -10.046 1.008 18.096 1.00 92.19 482 LYS A C 1
ATOM 3955 O O . LYS A 1 482 ? -9.982 0.399 19.159 1.00 92.19 482 LYS A O 1
ATOM 3960 N N . SER A 1 483 ? -9.112 0.900 17.158 1.00 92.38 483 SER A N 1
ATOM 3961 C CA . SER A 1 483 ? -7.976 -0.024 17.242 1.00 92.38 483 SER A CA 1
ATOM 3962 C C . SER A 1 483 ? -6.991 0.357 18.350 1.00 92.38 483 SER A C 1
ATOM 3964 O O . SER A 1 483 ? -6.453 -0.522 19.026 1.00 92.38 483 SER A O 1
ATOM 3966 N N . MET A 1 484 ? -6.803 1.655 18.603 1.00 93.19 484 MET A N 1
ATOM 3967 C CA . MET A 1 484 ? -6.023 2.154 19.738 1.00 93.19 484 MET A CA 1
ATOM 3968 C C . MET A 1 484 ? -6.678 1.782 21.077 1.00 93.19 484 MET A C 1
ATOM 3970 O O . MET A 1 484 ? -6.002 1.243 21.952 1.00 93.19 484 MET A O 1
ATOM 3974 N N . LEU A 1 485 ? -7.993 1.982 21.221 1.00 91.62 485 LEU A N 1
ATOM 3975 C CA . LEU A 1 485 ? -8.750 1.630 22.432 1.00 91.62 485 LEU A CA 1
ATOM 3976 C C . LEU A 1 485 ? -8.735 0.119 22.705 1.00 91.62 485 LEU A C 1
ATOM 3978 O O . LEU A 1 485 ? -8.428 -0.307 23.816 1.00 91.62 485 LEU A O 1
ATOM 3982 N N . LEU A 1 486 ? -8.966 -0.705 21.678 1.00 89.56 486 LEU A N 1
ATOM 3983 C CA . LEU A 1 486 ? -8.881 -2.164 21.802 1.00 89.56 486 LEU A CA 1
ATOM 3984 C C . LEU A 1 486 ? -7.470 -2.633 22.188 1.00 89.56 486 LEU A C 1
ATOM 3986 O O . LEU A 1 486 ? -7.320 -3.590 22.950 1.00 89.56 486 LEU A O 1
ATOM 3990 N N . THR A 1 487 ? -6.430 -1.946 21.706 1.00 89.81 487 THR A N 1
ATOM 3991 C CA . THR A 1 487 ? -5.043 -2.242 22.091 1.00 89.81 487 THR A CA 1
ATOM 3992 C C . THR A 1 487 ? -4.798 -1.922 23.566 1.00 89.81 487 THR A C 1
ATOM 3994 O O . THR A 1 487 ? -4.194 -2.739 24.260 1.00 89.81 487 THR A O 1
ATOM 3997 N N . ILE A 1 488 ? -5.311 -0.793 24.070 1.00 88.75 488 ILE A N 1
ATOM 3998 C CA . ILE A 1 488 ? -5.259 -0.456 25.502 1.00 88.75 488 ILE A CA 1
ATOM 3999 C C . ILE A 1 488 ? -5.999 -1.499 26.334 1.00 88.75 488 ILE A C 1
ATOM 4001 O O . ILE A 1 488 ? -5.451 -1.990 27.317 1.00 88.75 488 ILE A O 1
ATOM 4005 N N . LYS A 1 489 ? -7.210 -1.892 25.931 1.00 86.50 489 LYS A N 1
ATOM 4006 C CA . LYS A 1 489 ? -7.978 -2.929 26.629 1.00 86.50 489 LYS A CA 1
ATOM 4007 C C . LYS A 1 489 ? -7.201 -4.245 26.726 1.00 86.50 489 LYS A C 1
ATOM 4009 O O . LYS A 1 489 ? -7.181 -4.878 27.776 1.00 86.50 489 LYS A O 1
ATOM 4014 N N . HIS A 1 490 ? -6.503 -4.644 25.663 1.00 82.50 490 HIS A N 1
ATOM 4015 C CA . HIS A 1 490 ? -5.612 -5.804 25.718 1.00 82.50 490 HIS A CA 1
ATOM 4016 C C . HIS A 1 490 ? -4.397 -5.567 26.638 1.00 82.50 490 HIS A C 1
ATOM 4018 O O . HIS A 1 490 ? -3.918 -6.507 27.271 1.00 82.50 490 HIS A O 1
ATOM 4024 N N . ALA A 1 491 ? -3.873 -4.341 26.709 1.00 84.19 491 ALA A N 1
ATOM 4025 C CA . ALA A 1 491 ? -2.748 -3.980 27.573 1.00 84.19 491 ALA A CA 1
ATOM 4026 C C . ALA A 1 491 ? -3.104 -3.992 29.068 1.00 84.19 491 ALA A C 1
ATOM 4028 O O . ALA A 1 491 ? -2.254 -4.351 29.881 1.00 84.19 491 ALA A O 1
ATOM 4029 N N . LEU A 1 492 ? -4.356 -3.675 29.420 1.00 80.69 492 LEU A N 1
ATOM 4030 C CA . LEU A 1 492 ? -4.871 -3.750 30.794 1.00 80.69 492 LEU A CA 1
ATOM 4031 C C . LEU A 1 492 ? -4.788 -5.163 31.376 1.00 80.69 492 LEU A C 1
ATOM 4033 O O . LEU A 1 492 ? -4.586 -5.314 32.575 1.00 80.69 492 LEU A O 1
ATOM 4037 N N . ASN A 1 493 ? -4.883 -6.188 30.531 1.00 75.88 493 ASN A N 1
ATOM 4038 C CA . ASN A 1 493 ? -4.786 -7.590 30.940 1.00 75.88 493 ASN A CA 1
ATOM 4039 C C . ASN A 1 493 ? -3.337 -8.125 30.941 1.00 75.88 493 ASN A C 1
ATOM 4041 O O . ASN A 1 493 ? -3.136 -9.331 31.084 1.00 75.88 493 ASN A O 1
ATOM 4045 N N . GLY A 1 494 ? -2.331 -7.271 30.717 1.00 75.19 494 GLY A N 1
ATOM 4046 C CA . GLY A 1 494 ? -0.931 -7.667 30.538 1.00 75.19 494 GLY A CA 1
ATOM 4047 C C . GLY A 1 494 ? 0.062 -6.882 31.400 1.00 75.19 494 GLY A C 1
ATOM 4048 O O . GLY A 1 494 ? -0.303 -6.194 32.346 1.00 75.19 494 GLY A O 1
ATOM 4049 N N . SER A 1 495 ? 1.348 -6.969 31.049 1.00 73.62 495 SER A N 1
ATOM 4050 C CA . SER A 1 495 ? 2.463 -6.333 31.775 1.00 73.62 495 SER A CA 1
ATOM 4051 C C . SER A 1 495 ? 2.479 -4.802 31.715 1.00 73.62 495 SER A C 1
ATOM 4053 O O . SER A 1 495 ? 3.157 -4.175 32.519 1.00 73.62 495 SER A O 1
ATOM 4055 N N . ASN A 1 496 ? 1.734 -4.194 30.790 1.00 81.50 496 ASN A N 1
ATOM 4056 C CA . ASN A 1 496 ? 1.664 -2.741 30.598 1.00 81.50 496 ASN A CA 1
ATOM 4057 C C . ASN A 1 496 ? 0.411 -2.106 31.230 1.00 81.50 496 ASN A C 1
ATOM 4059 O O . ASN A 1 496 ? -0.076 -1.072 30.769 1.00 81.50 496 ASN A O 1
ATOM 4063 N N . HIS A 1 497 ? -0.107 -2.727 32.291 1.00 83.25 497 HIS A N 1
ATOM 4064 C CA . HIS A 1 497 ? -1.327 -2.316 32.980 1.00 83.25 497 HIS A CA 1
ATOM 4065 C C . HIS A 1 497 ? -1.294 -0.855 33.466 1.00 83.25 497 HIS A C 1
ATOM 4067 O O . HIS A 1 497 ? -2.205 -0.090 33.163 1.00 83.25 497 HIS A O 1
ATOM 4073 N N . GLU A 1 498 ? -0.230 -0.433 34.158 1.00 84.81 498 GLU A N 1
ATOM 4074 C CA . GLU A 1 498 ? -0.125 0.930 34.713 1.00 84.81 498 GLU A CA 1
ATOM 4075 C C . GLU A 1 498 ? -0.117 2.008 33.624 1.00 84.81 498 GLU A C 1
ATOM 4077 O O . GLU A 1 498 ? -0.799 3.030 33.730 1.00 84.81 498 GLU A O 1
ATOM 4082 N N . MET A 1 499 ? 0.607 1.756 32.531 1.00 86.62 499 MET A N 1
ATOM 4083 C CA . MET A 1 499 ? 0.623 2.662 31.389 1.00 86.62 499 MET A CA 1
ATOM 4084 C C . MET A 1 499 ? -0.770 2.762 30.759 1.00 86.62 499 MET A C 1
ATOM 4086 O O . MET A 1 499 ? -1.252 3.867 30.508 1.00 86.62 499 MET A O 1
ATOM 4090 N N . ALA A 1 500 ? -1.439 1.626 30.548 1.00 86.50 500 ALA A N 1
ATOM 4091 C CA . ALA A 1 500 ? -2.792 1.588 30.008 1.00 86.50 500 ALA A CA 1
ATOM 4092 C C . ALA A 1 500 ? -3.779 2.377 30.887 1.00 86.50 500 ALA A C 1
ATOM 4094 O O . ALA A 1 500 ? -4.535 3.196 30.363 1.00 86.50 500 ALA A O 1
ATOM 4095 N N . LEU A 1 501 ? -3.713 2.213 32.214 1.00 87.19 501 LEU A N 1
ATOM 4096 C CA . LEU A 1 501 ? -4.525 2.981 33.162 1.00 87.19 501 LEU A CA 1
ATOM 4097 C C . LEU A 1 501 ? -4.257 4.487 33.085 1.00 87.19 501 LEU A C 1
ATOM 4099 O O . LEU A 1 501 ? -5.205 5.267 33.096 1.00 87.19 501 LEU A O 1
ATOM 4103 N N . SER A 1 502 ? -2.997 4.918 32.972 1.00 88.25 502 SER A N 1
ATOM 4104 C CA . SER A 1 502 ? -2.682 6.352 32.878 1.00 88.25 502 SER A CA 1
ATOM 4105 C C . SER A 1 502 ? -3.237 7.004 31.605 1.00 88.25 502 SER A C 1
ATOM 4107 O O . SER A 1 502 ? -3.742 8.126 31.658 1.00 88.25 502 SER A O 1
ATOM 4109 N N . ILE A 1 503 ? -3.219 6.286 30.475 1.00 88.94 503 ILE A N 1
ATOM 4110 C CA . ILE A 1 503 ? -3.832 6.759 29.228 1.00 88.94 503 ILE A CA 1
ATOM 4111 C C . ILE A 1 503 ? -5.360 6.792 29.358 1.00 88.94 503 ILE A C 1
ATOM 4113 O O . ILE A 1 503 ? -5.983 7.760 28.927 1.00 88.94 503 ILE A O 1
ATOM 4117 N N . LEU A 1 504 ? -5.978 5.776 29.968 1.00 87.81 504 LEU A N 1
ATOM 4118 C CA . LEU A 1 504 ? -7.431 5.764 30.170 1.00 87.81 504 LEU A CA 1
ATOM 4119 C C . LEU A 1 504 ? -7.901 6.868 31.099 1.00 87.81 504 LEU A C 1
ATOM 4121 O O . LEU A 1 504 ? -8.894 7.512 30.784 1.00 87.81 504 LEU A O 1
ATOM 4125 N N . LYS A 1 505 ? -7.156 7.147 32.171 1.00 88.31 505 LYS A N 1
ATOM 4126 C CA . LYS A 1 505 ? -7.414 8.297 33.034 1.00 88.31 505 LYS A CA 1
ATOM 4127 C C . LYS A 1 505 ? -7.449 9.592 32.226 1.00 88.31 505 LYS A C 1
ATOM 4129 O O . LYS A 1 505 ? -8.406 10.346 32.319 1.00 88.31 505 LYS A O 1
ATOM 4134 N N . TYR A 1 506 ? -6.445 9.809 31.377 1.00 88.25 506 TYR A N 1
ATOM 4135 C CA . TYR A 1 506 ? -6.402 10.979 30.505 1.00 88.25 506 TYR A CA 1
ATOM 4136 C C . TYR A 1 506 ? -7.625 11.067 29.573 1.00 88.25 506 TYR A C 1
ATOM 4138 O O . TYR A 1 506 ? -8.216 12.133 29.421 1.00 88.25 506 TYR A O 1
ATOM 4146 N N . ILE A 1 507 ? -8.020 9.949 28.954 1.00 86.50 507 ILE A N 1
ATOM 4147 C CA . ILE A 1 507 ? -9.185 9.896 28.057 1.00 86.50 507 ILE A CA 1
ATOM 4148 C C . ILE A 1 507 ? -10.492 10.148 28.823 1.00 86.50 507 ILE A C 1
ATOM 4150 O O . ILE A 1 507 ? -11.372 10.831 28.303 1.00 86.50 507 ILE A O 1
ATOM 4154 N N . TYR A 1 508 ? -10.615 9.595 30.030 1.00 85.50 508 TYR A N 1
ATOM 4155 C CA . TYR A 1 508 ? -11.775 9.740 30.907 1.00 85.50 508 TYR A CA 1
ATOM 4156 C C . TYR A 1 508 ? -11.939 11.191 31.384 1.00 85.50 508 TYR A C 1
ATOM 4158 O O . TYR A 1 508 ? -13.043 11.731 31.333 1.00 85.50 508 TYR A O 1
ATOM 4166 N N . ASP A 1 509 ? -10.837 11.841 31.771 1.00 85.00 509 ASP A N 1
ATOM 4167 C CA . ASP A 1 509 ? -10.828 13.214 32.289 1.00 85.00 509 ASP A CA 1
ATOM 4168 C C . ASP A 1 509 ? -11.041 14.274 31.179 1.00 85.00 509 ASP A C 1
ATOM 4170 O O . ASP A 1 509 ? -11.407 15.418 31.461 1.00 85.00 509 ASP A O 1
ATOM 4174 N N . ASN A 1 510 ? -10.824 13.930 29.902 1.00 84.38 510 ASN A N 1
ATOM 4175 C CA . ASN A 1 510 ? -10.895 14.885 28.793 1.00 84.38 510 ASN A CA 1
ATOM 4176 C C . ASN A 1 510 ? -12.302 14.995 28.174 1.00 84.38 510 ASN A C 1
ATOM 4178 O O . ASN A 1 510 ? -12.635 14.361 27.168 1.00 84.38 510 ASN A O 1
ATOM 4182 N N . GLU A 1 511 ? -13.123 15.887 28.735 1.00 82.75 511 GLU A N 1
ATOM 4183 C CA . GLU A 1 511 ? -14.505 16.098 28.283 1.00 82.75 511 GLU A CA 1
ATOM 4184 C C . GLU A 1 511 ? -14.642 16.611 26.840 1.00 82.75 511 GLU A C 1
ATOM 4186 O O . GLU A 1 511 ? -15.676 16.386 26.205 1.00 82.75 511 GLU A O 1
ATOM 4191 N N . VAL A 1 512 ? -13.627 17.294 26.296 1.00 83.19 512 VAL A N 1
ATOM 4192 C CA . VAL A 1 512 ? -13.684 17.877 24.943 1.00 83.19 512 VAL A CA 1
ATOM 4193 C C . VAL A 1 512 ? -13.889 16.783 23.895 1.00 83.19 512 VAL A C 1
ATOM 4195 O O . VAL A 1 512 ? -14.660 16.953 22.948 1.00 83.19 512 VAL A O 1
ATOM 4198 N N . TYR A 1 513 ? -13.235 15.636 24.077 1.00 79.75 513 TYR A N 1
ATOM 4199 C CA . TYR A 1 513 ? -13.322 14.514 23.146 1.00 79.75 513 TYR A CA 1
ATOM 4200 C C . TYR A 1 513 ? -14.661 13.798 23.242 1.00 79.75 513 TYR A C 1
ATOM 4202 O O . TYR A 1 513 ? -15.287 13.532 22.214 1.00 79.75 513 TYR A O 1
ATOM 4210 N N . THR A 1 514 ? -15.136 13.570 24.465 1.00 83.12 514 THR A N 1
ATOM 4211 C CA . THR A 1 514 ? -16.470 13.030 24.739 1.00 83.12 514 THR A CA 1
ATOM 4212 C C . THR A 1 514 ? -17.544 13.877 24.065 1.00 83.12 514 THR A C 1
ATOM 4214 O O . THR A 1 514 ? -18.358 13.358 23.303 1.00 83.12 514 THR A O 1
ATOM 4217 N N . ASN A 1 515 ? -17.501 15.197 24.268 1.00 85.56 515 ASN A N 1
ATOM 4218 C CA . ASN A 1 515 ? -18.465 16.127 23.685 1.00 85.56 515 ASN A CA 1
ATOM 4219 C C . ASN A 1 515 ? -18.410 16.110 22.151 1.00 85.56 515 ASN A C 1
ATOM 4221 O O . ASN A 1 515 ? -19.451 16.056 21.503 1.00 85.56 515 ASN A O 1
ATOM 4225 N N . ARG A 1 516 ? -17.213 16.043 21.551 1.00 85.19 516 ARG A N 1
ATOM 4226 C CA . ARG A 1 516 ? -17.074 15.945 20.091 1.00 85.19 516 ARG A CA 1
ATOM 4227 C C . ARG A 1 516 ? -17.685 14.661 19.522 1.00 85.19 516 ARG A C 1
ATOM 4229 O O . ARG A 1 516 ? -18.317 14.710 18.467 1.00 85.19 516 ARG A O 1
ATOM 4236 N N . ILE A 1 517 ? -17.491 13.517 20.179 1.00 84.94 517 ILE A N 1
ATOM 4237 C CA . ILE A 1 517 ? -18.105 12.248 19.757 1.00 84.94 517 ILE A CA 1
ATOM 4238 C C . ILE A 1 517 ? -19.634 12.349 19.853 1.00 84.94 517 ILE A C 1
ATOM 4240 O O . ILE A 1 517 ? -20.328 11.954 18.915 1.00 84.94 517 ILE A O 1
ATOM 4244 N N . LEU A 1 518 ? -20.156 12.920 20.943 1.00 85.25 518 LEU A N 1
ATOM 4245 C CA . LEU A 1 518 ? -21.593 13.136 21.136 1.00 85.25 518 LEU A CA 1
ATOM 4246 C C . LEU A 1 518 ? -22.188 14.054 20.061 1.00 85.25 518 LEU A C 1
ATOM 4248 O O . LEU A 1 518 ? -23.233 13.731 19.501 1.00 85.25 518 LEU A O 1
ATOM 4252 N N . ASP A 1 519 ? -21.510 15.148 19.711 1.00 85.44 519 ASP A N 1
ATOM 4253 C CA . ASP A 1 519 ? -21.947 16.059 18.647 1.00 85.44 519 ASP A CA 1
ATOM 4254 C C . ASP A 1 519 ? -22.043 15.354 17.286 1.00 85.44 519 ASP A C 1
ATOM 4256 O O . ASP A 1 519 ? -22.973 15.600 16.514 1.00 85.44 519 ASP A O 1
ATOM 4260 N N . LEU A 1 520 ? -21.102 14.450 16.988 1.00 83.88 520 LEU A N 1
ATOM 4261 C CA . LEU A 1 520 ? -21.110 13.657 15.755 1.00 83.88 520 LEU A CA 1
ATOM 4262 C C . LEU A 1 520 ? -22.211 12.586 15.762 1.00 83.88 520 LEU A C 1
ATOM 4264 O O . LEU A 1 520 ? -22.789 12.312 14.713 1.00 83.88 520 LEU A O 1
ATOM 4268 N N . LEU A 1 521 ? -22.541 12.014 16.925 1.00 82.62 521 LEU A N 1
ATOM 4269 C CA . LEU A 1 521 ? -23.667 11.084 17.085 1.00 82.62 521 LEU A CA 1
ATOM 4270 C C . LEU A 1 521 ? -25.030 11.777 16.960 1.00 82.62 521 LEU A C 1
ATOM 4272 O O . LEU A 1 521 ? -25.951 11.221 16.361 1.00 82.62 521 LEU A O 1
ATOM 4276 N N . LYS A 1 522 ? -25.170 12.998 17.484 1.00 83.38 522 LYS A N 1
ATOM 4277 C CA . LYS A 1 522 ? -26.385 13.812 17.317 1.00 83.38 522 LYS A CA 1
ATOM 4278 C C . LYS A 1 522 ? -26.608 14.191 15.853 1.00 83.38 522 LYS A C 1
ATOM 4280 O O . LYS A 1 522 ? -27.723 14.102 15.351 1.00 83.38 522 LYS A O 1
ATOM 4285 N N . ASN A 1 523 ? -25.526 14.495 15.137 1.00 80.50 523 ASN A N 1
ATOM 4286 C CA . ASN A 1 523 ? -25.549 14.889 13.727 1.00 80.50 523 ASN A CA 1
ATOM 4287 C C . ASN A 1 523 ? -25.177 13.746 12.763 1.00 80.50 523 ASN A C 1
ATOM 4289 O O . ASN A 1 523 ? -24.586 13.982 11.705 1.00 80.50 523 ASN A O 1
ATOM 4293 N N . ILE A 1 524 ? -25.514 12.499 13.108 1.00 78.31 524 ILE A N 1
ATOM 4294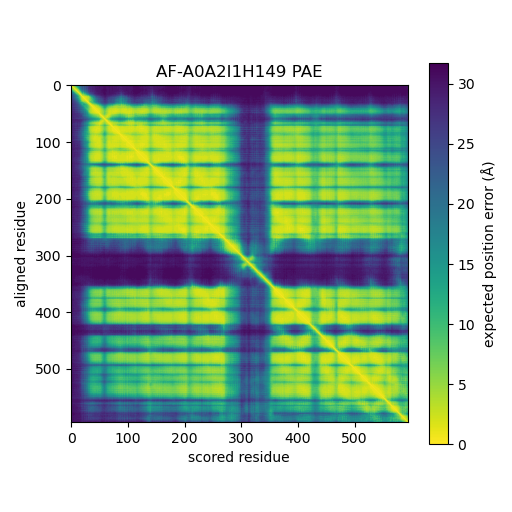 C CA . ILE A 1 524 ? -25.069 11.311 12.362 1.00 78.31 524 ILE A CA 1
ATOM 4295 C C . ILE A 1 524 ? -25.541 11.286 10.900 1.00 78.31 524 ILE A C 1
ATOM 4297 O O . ILE A 1 524 ? -24.904 10.664 10.052 1.00 78.31 524 ILE A O 1
ATOM 4301 N N . GLU A 1 525 ? -26.635 11.985 10.586 1.00 76.38 525 GLU A N 1
ATOM 4302 C CA . GLU A 1 525 ? -27.219 12.078 9.241 1.00 76.38 525 GLU A CA 1
ATOM 4303 C C . GLU A 1 525 ? -26.318 12.814 8.237 1.00 76.38 525 GLU A C 1
ATOM 4305 O O . GLU A 1 525 ? -26.422 12.576 7.036 1.00 76.38 525 GLU A O 1
ATOM 4310 N N . ILE A 1 526 ? -25.405 13.667 8.714 1.00 78.62 526 ILE A N 1
ATOM 4311 C CA . ILE A 1 526 ? -24.430 14.374 7.865 1.00 78.62 526 ILE A CA 1
ATOM 4312 C C . ILE A 1 526 ? -23.328 13.410 7.387 1.00 78.62 526 ILE A C 1
ATOM 4314 O O . ILE A 1 526 ? -22.652 13.660 6.389 1.00 78.62 526 ILE A O 1
ATOM 4318 N N . LEU A 1 527 ? -23.132 12.295 8.095 1.00 78.19 527 LEU A N 1
ATOM 4319 C CA . LEU A 1 527 ? -22.098 11.312 7.796 1.00 78.19 527 LEU A CA 1
ATOM 4320 C C . LEU A 1 527 ? -22.560 10.325 6.723 1.00 78.19 527 LEU A C 1
ATOM 4322 O O . LEU A 1 527 ? -23.705 9.881 6.688 1.00 78.19 527 LEU A O 1
ATOM 4326 N N . THR A 1 528 ? -21.625 9.883 5.886 1.00 81.50 528 THR A N 1
ATOM 4327 C CA . THR A 1 528 ? -21.873 8.764 4.972 1.00 81.50 528 THR A CA 1
ATOM 4328 C C . THR A 1 528 ? -22.022 7.455 5.751 1.00 81.50 528 THR A C 1
ATOM 4330 O O . THR A 1 528 ? -21.399 7.269 6.795 1.00 81.50 528 THR A O 1
ATOM 4333 N N . PHE A 1 529 ? -22.744 6.471 5.207 1.00 77.19 529 PHE A N 1
ATOM 4334 C CA . PHE A 1 529 ? -22.938 5.161 5.856 1.00 77.19 529 PHE A CA 1
ATOM 4335 C C . PHE A 1 529 ? -21.626 4.493 6.328 1.00 77.19 529 PHE A C 1
ATOM 4337 O O . PHE A 1 529 ? -21.562 3.839 7.369 1.00 77.19 529 PHE A O 1
ATOM 4344 N N . LYS A 1 530 ? -20.530 4.678 5.579 1.00 78.00 530 LYS A N 1
ATOM 4345 C CA . LYS A 1 530 ? -19.203 4.146 5.939 1.00 78.00 530 LYS A CA 1
ATOM 4346 C C . LYS A 1 530 ? -18.579 4.836 7.151 1.00 78.00 530 LYS A C 1
ATOM 4348 O O . LYS A 1 530 ? -17.831 4.185 7.879 1.00 78.00 530 LYS A O 1
ATOM 4353 N N . GLU A 1 531 ? -18.825 6.130 7.313 1.00 82.88 531 GLU A N 1
ATOM 4354 C CA . GLU A 1 531 ? -18.373 6.924 8.458 1.00 82.88 531 GLU A CA 1
ATOM 4355 C C . GLU A 1 531 ? -19.239 6.642 9.674 1.00 82.88 531 GLU A C 1
ATOM 4357 O O . GLU A 1 531 ? -18.680 6.391 10.733 1.00 82.88 531 GLU A O 1
ATOM 4362 N N . GLN A 1 532 ? -20.563 6.570 9.502 1.00 82.75 532 GLN A N 1
ATOM 4363 C CA . GLN A 1 532 ? -21.501 6.175 10.555 1.00 82.75 532 GLN A CA 1
ATOM 4364 C C . GLN A 1 532 ? -21.067 4.847 11.179 1.00 82.75 532 GLN A C 1
ATOM 4366 O O . GLN A 1 532 ? -20.778 4.770 12.365 1.00 82.75 532 GLN A O 1
ATOM 4371 N N . LYS A 1 533 ? -20.873 3.815 10.358 1.00 79.38 533 LYS A N 1
ATOM 4372 C CA . LYS A 1 533 ? -20.399 2.500 10.803 1.00 79.38 533 LYS A CA 1
ATOM 4373 C C . LYS A 1 533 ? -19.063 2.536 11.556 1.00 79.38 533 LYS A C 1
ATOM 4375 O O . LYS A 1 533 ? -18.883 1.809 12.535 1.00 79.38 533 LYS A O 1
ATOM 4380 N N . ALA A 1 534 ? -18.115 3.350 11.090 1.00 84.50 534 ALA A N 1
ATOM 4381 C CA . ALA A 1 534 ? -16.821 3.503 11.750 1.00 84.50 534 ALA A CA 1
ATOM 4382 C C . ALA A 1 534 ? -16.963 4.219 13.102 1.00 84.50 534 ALA A C 1
ATOM 4384 O O . ALA A 1 534 ? -16.374 3.761 14.078 1.00 84.50 534 ALA A O 1
ATOM 4385 N N . LEU A 1 535 ? -17.783 5.275 13.165 1.00 86.94 535 LEU A N 1
ATOM 4386 C CA . LEU A 1 535 ? -18.119 6.006 14.385 1.00 86.94 535 LEU A CA 1
ATOM 4387 C C . LEU A 1 535 ? -18.759 5.078 15.419 1.00 86.94 535 LEU A C 1
ATOM 4389 O O . LEU A 1 535 ? -18.246 4.990 16.526 1.00 86.94 535 LEU A O 1
ATOM 4393 N N . LEU A 1 536 ? -19.806 4.327 15.059 1.00 84.31 536 LEU A N 1
ATOM 4394 C CA . LEU A 1 536 ? -20.485 3.419 15.996 1.00 84.31 536 LEU A CA 1
ATOM 4395 C C . LEU A 1 536 ? -19.527 2.363 16.560 1.00 84.31 536 LEU A C 1
ATOM 4397 O O . LEU A 1 536 ? -19.507 2.111 17.760 1.00 84.31 536 LEU A O 1
ATOM 4401 N N . SER A 1 537 ? -18.675 1.792 15.704 1.00 83.25 537 SER A N 1
ATOM 4402 C CA . SER A 1 537 ? -17.670 0.816 16.139 1.00 83.25 537 SER A CA 1
ATOM 4403 C C . SER A 1 537 ? -16.640 1.424 17.100 1.00 83.25 537 SER A C 1
ATOM 4405 O O . SER A 1 537 ? -16.147 0.733 17.989 1.00 83.25 537 SER A O 1
ATOM 4407 N N . ALA A 1 538 ? -16.279 2.695 16.899 1.00 87.19 538 ALA A N 1
ATOM 4408 C CA . ALA A 1 538 ? -15.365 3.420 17.774 1.00 87.19 538 ALA A CA 1
ATOM 4409 C C . ALA A 1 538 ? -16.029 3.788 19.106 1.00 87.19 538 ALA A C 1
ATOM 4411 O O . ALA A 1 538 ? -15.395 3.643 20.143 1.00 87.19 538 ALA A O 1
ATOM 4412 N N . VAL A 1 539 ? -17.301 4.200 19.085 1.00 87.06 539 VAL A N 1
ATOM 4413 C CA . VAL A 1 539 ? -18.091 4.510 20.287 1.00 87.06 539 VAL A CA 1
ATOM 4414 C C . VAL A 1 539 ? -18.271 3.270 21.150 1.00 87.06 539 VAL A C 1
ATOM 4416 O O . VAL A 1 539 ? -18.036 3.343 22.350 1.00 87.06 539 VAL A O 1
ATOM 4419 N N . TYR A 1 540 ? -18.603 2.125 20.548 1.00 84.94 540 TYR A N 1
ATOM 4420 C CA . TYR A 1 540 ? -18.672 0.855 21.269 1.00 84.94 540 TYR A CA 1
ATOM 4421 C C . TYR A 1 540 ? -17.354 0.560 21.996 1.00 84.94 540 TYR A C 1
ATOM 4423 O O . TYR A 1 540 ? -17.348 0.365 23.206 1.00 84.94 540 TYR A O 1
ATOM 4431 N N . ALA A 1 541 ? -16.225 0.597 21.276 1.00 86.31 541 ALA A N 1
ATOM 4432 C CA . ALA A 1 541 ? -14.918 0.340 21.879 1.00 86.31 541 ALA A CA 1
ATOM 4433 C C . ALA A 1 541 ? -14.558 1.381 22.952 1.00 86.31 541 ALA A C 1
ATOM 4435 O O . ALA A 1 541 ? -13.924 1.037 23.944 1.00 86.31 541 ALA A O 1
ATOM 4436 N N . TYR A 1 542 ? -14.958 2.640 22.765 1.00 87.88 542 TYR A N 1
ATOM 4437 C CA . TYR A 1 542 ? -14.744 3.717 23.728 1.00 87.88 542 TYR A CA 1
ATOM 4438 C C . TYR A 1 542 ? -15.484 3.450 25.036 1.00 87.88 542 TYR A C 1
ATOM 4440 O O . TYR A 1 542 ? -14.846 3.387 26.083 1.00 87.88 542 TYR A O 1
ATOM 4448 N N . LEU A 1 543 ? -16.794 3.213 24.970 1.00 86.44 543 LEU A N 1
ATOM 4449 C CA . LEU A 1 543 ? -17.622 2.949 26.146 1.00 86.44 543 LEU A CA 1
ATOM 4450 C C . LEU A 1 543 ? -17.200 1.659 26.843 1.00 86.44 543 LEU A C 1
ATOM 4452 O O . LEU A 1 543 ? -16.916 1.681 28.030 1.00 86.44 543 LEU A O 1
ATOM 4456 N N . GLU A 1 544 ? -17.020 0.572 26.093 1.00 85.44 544 GLU A N 1
ATOM 4457 C CA . GLU A 1 544 ? -16.600 -0.717 26.648 1.00 85.44 544 GLU A CA 1
ATOM 4458 C C . GLU A 1 544 ? -15.234 -0.635 27.364 1.00 85.44 544 GLU A C 1
ATOM 4460 O O . GLU A 1 544 ? -14.994 -1.333 28.350 1.00 85.44 544 GLU A O 1
ATOM 4465 N N . THR A 1 545 ? -14.318 0.213 26.880 1.00 85.38 545 THR A N 1
ATOM 4466 C CA . THR A 1 545 ? -13.006 0.403 27.520 1.00 85.38 545 THR A CA 1
ATOM 4467 C C . THR A 1 545 ? -13.101 1.301 28.757 1.00 85.38 545 THR A C 1
ATOM 4469 O O . THR A 1 545 ? -12.411 1.041 29.743 1.00 85.38 545 THR A O 1
ATOM 4472 N N . LEU A 1 546 ? -13.957 2.328 28.737 1.00 84.94 546 LEU A N 1
ATOM 4473 C CA . LEU A 1 546 ? -14.199 3.176 29.906 1.00 84.94 546 LEU A CA 1
ATOM 4474 C C . LEU A 1 546 ? -14.971 2.449 31.011 1.00 84.94 546 LEU A C 1
ATOM 4476 O O . LEU A 1 546 ? -14.605 2.590 32.171 1.00 84.94 546 LEU A O 1
ATOM 4480 N N . ASP A 1 547 ? -15.949 1.609 30.672 1.00 83.75 547 ASP A N 1
ATOM 4481 C CA . ASP A 1 547 ? -16.687 0.792 31.645 1.00 83.75 547 ASP A CA 1
ATOM 4482 C C . ASP A 1 547 ? -15.738 -0.164 32.379 1.00 83.75 547 ASP A C 1
ATOM 4484 O O . ASP A 1 547 ? -15.819 -0.353 33.594 1.00 83.75 547 ASP A O 1
ATOM 4488 N N . HIS A 1 548 ? -14.775 -0.737 31.649 1.00 82.00 548 HIS A N 1
ATOM 4489 C CA . HIS A 1 548 ? -13.722 -1.543 32.255 1.00 82.00 548 HIS A CA 1
ATOM 4490 C C . HIS A 1 548 ? -12.838 -0.714 33.199 1.00 82.00 548 HIS A C 1
ATOM 4492 O O . HIS A 1 548 ? -12.496 -1.185 34.281 1.00 82.00 548 HIS A O 1
ATOM 4498 N N . TYR A 1 549 ? -12.483 0.516 32.815 1.00 83.69 549 TYR A N 1
ATOM 4499 C CA . TYR A 1 549 ? -11.713 1.425 33.665 1.00 83.69 549 TYR A CA 1
ATOM 4500 C C . TYR A 1 549 ? -12.472 1.792 34.945 1.00 83.69 549 TYR A C 1
ATOM 4502 O O . TYR A 1 549 ? -11.924 1.612 36.028 1.00 83.69 549 TYR A O 1
ATOM 4510 N N . GLU A 1 550 ? -13.739 2.207 34.846 1.00 82.88 550 GLU A N 1
ATOM 4511 C CA . GLU A 1 550 ? -14.584 2.518 36.006 1.00 82.88 550 GLU A CA 1
ATOM 4512 C C . GLU A 1 550 ? -14.732 1.326 36.950 1.00 82.88 550 GLU A C 1
ATOM 4514 O O . GLU A 1 550 ? -14.638 1.497 38.165 1.00 82.88 550 GLU A O 1
ATOM 4519 N N . GLY A 1 551 ? -14.905 0.116 36.406 1.00 80.50 551 GLY A N 1
ATOM 4520 C CA . GLY A 1 551 ? -14.956 -1.111 37.198 1.00 80.50 551 GLY A CA 1
ATOM 4521 C C . GLY A 1 551 ? -13.661 -1.376 37.972 1.00 80.50 551 GLY A C 1
ATOM 4522 O O . GLY A 1 551 ? -13.711 -1.812 39.122 1.00 80.50 551 GLY A O 1
ATOM 4523 N N . VAL A 1 552 ? -12.502 -1.074 37.376 1.00 80.31 552 VAL A N 1
ATOM 4524 C CA . VAL A 1 552 ? -11.189 -1.209 38.029 1.00 80.31 552 VAL A CA 1
ATOM 4525 C C . VAL A 1 552 ? -10.959 -0.106 39.070 1.00 80.31 552 VAL A C 1
ATOM 4527 O O . VAL A 1 552 ? -10.397 -0.379 40.129 1.00 80.31 552 VAL A O 1
ATOM 4530 N N . THR A 1 553 ? -11.401 1.128 38.809 1.00 77.62 553 THR A N 1
ATOM 4531 C CA . THR A 1 553 ? -11.162 2.289 39.686 1.00 77.62 553 THR A CA 1
ATOM 4532 C C . THR A 1 553 ? -12.303 2.604 40.658 1.00 77.62 553 THR A C 1
ATOM 4534 O O . THR A 1 553 ? -12.175 3.541 41.441 1.00 77.62 553 THR A O 1
ATOM 4537 N N . GLN A 1 554 ? -13.405 1.846 40.622 1.00 78.44 554 GLN A N 1
ATOM 4538 C CA . GLN A 1 554 ? -14.616 2.036 41.437 1.00 78.44 554 GLN A CA 1
ATOM 4539 C C . GLN A 1 554 ? -15.237 3.444 41.318 1.00 78.44 554 GLN A C 1
ATOM 4541 O O . GLN A 1 554 ? -15.755 3.995 42.289 1.00 78.44 554 GLN A O 1
ATOM 4546 N N . LEU A 1 555 ? -15.180 4.035 40.122 1.00 75.50 555 LEU A N 1
ATOM 4547 C CA . LEU A 1 555 ? -15.826 5.318 39.818 1.00 75.50 555 LEU A CA 1
ATOM 4548 C C . LEU A 1 555 ? -17.291 5.079 39.406 1.00 75.50 555 LEU A C 1
ATOM 4550 O O . LEU A 1 555 ? -17.611 4.024 38.867 1.00 75.50 555 LEU A O 1
ATOM 4554 N N . SER A 1 556 ? -18.189 6.030 39.691 1.00 62.53 556 SER A N 1
ATOM 4555 C CA . SER A 1 556 ? -19.643 5.858 39.494 1.00 62.53 556 SER A CA 1
ATOM 4556 C C . SER A 1 556 ? -20.329 6.958 38.668 1.00 62.53 556 SER A C 1
ATOM 4558 O O . SER A 1 556 ? -21.539 6.876 38.435 1.00 62.53 556 SER A O 1
ATOM 4560 N N . ASP A 1 557 ? -19.582 7.971 38.214 1.00 66.44 557 ASP A N 1
ATOM 4561 C CA . ASP A 1 557 ? -20.080 9.162 37.503 1.00 66.44 557 ASP A CA 1
ATOM 4562 C C . ASP A 1 557 ? -19.256 9.471 36.240 1.00 66.44 557 ASP A C 1
ATOM 4564 O O . ASP A 1 557 ? -18.738 10.573 36.050 1.00 66.44 557 ASP A O 1
ATOM 4568 N N . GLY A 1 558 ? -19.118 8.482 35.359 1.00 67.38 558 GLY A N 1
ATOM 4569 C CA . GLY A 1 558 ? -18.356 8.639 34.131 1.00 67.38 558 GLY A CA 1
ATOM 4570 C C . GLY A 1 558 ? -19.066 9.313 32.964 1.00 67.38 558 GLY A C 1
ATOM 4571 O O . GLY A 1 558 ? -20.300 9.442 32.918 1.00 67.38 558 GLY A O 1
ATOM 4572 N N . PRO A 1 559 ? -18.272 9.738 31.962 1.00 73.31 559 PRO A N 1
ATOM 4573 C CA . PRO A 1 559 ? -18.757 10.390 30.751 1.00 73.31 559 PRO A CA 1
ATOM 4574 C C . PRO A 1 559 ? -19.736 9.522 29.943 1.00 73.31 559 PRO A C 1
ATOM 4576 O O . PRO A 1 559 ? -20.483 10.068 29.129 1.00 73.31 559 PRO A O 1
ATOM 4579 N N . GLN A 1 560 ? -19.796 8.206 30.179 1.00 73.56 560 GLN A N 1
ATOM 4580 C CA . GLN A 1 560 ? -20.713 7.277 29.508 1.00 73.56 560 GLN A CA 1
ATOM 4581 C C . GLN A 1 560 ? -22.186 7.641 29.726 1.00 73.56 560 GLN A C 1
ATOM 4583 O O . GLN A 1 560 ? -22.991 7.497 28.806 1.00 73.56 560 GLN A O 1
ATOM 4588 N N . LYS A 1 561 ? -22.546 8.215 30.886 1.00 76.00 561 LYS A N 1
ATOM 4589 C CA . LYS A 1 561 ? -23.926 8.660 31.162 1.00 76.00 561 LYS A CA 1
ATOM 4590 C C . LYS A 1 561 ? -24.426 9.697 30.149 1.00 76.00 561 LYS A C 1
ATOM 4592 O O . LYS A 1 561 ? -25.620 9.752 29.874 1.00 76.00 561 LYS A O 1
ATOM 4597 N N . LYS A 1 562 ? -23.523 10.477 29.537 1.00 79.56 562 LYS A N 1
ATOM 4598 C CA . LYS A 1 562 ? -23.858 11.483 28.511 1.00 79.56 562 LYS A CA 1
ATOM 4599 C C . LYS A 1 562 ? -24.289 10.861 27.171 1.00 79.56 562 LYS A C 1
ATOM 4601 O O . LYS A 1 562 ? -24.891 11.554 26.355 1.00 79.56 562 LYS A O 1
ATOM 4606 N N . PHE A 1 563 ? -24.001 9.576 26.934 1.00 75.50 563 PHE A N 1
ATOM 4607 C CA . PHE A 1 563 ? -24.393 8.857 25.713 1.00 75.50 563 PHE A CA 1
ATOM 4608 C C . PHE A 1 563 ? -25.832 8.328 25.764 1.00 75.50 563 PHE A C 1
ATOM 4610 O O . PHE A 1 563 ? -26.389 7.978 24.724 1.00 75.50 563 PHE A O 1
ATOM 4617 N N . ILE A 1 564 ? -26.457 8.331 26.945 1.00 73.31 564 ILE A N 1
ATOM 4618 C CA . ILE A 1 564 ? -27.847 7.923 27.143 1.00 73.31 564 ILE A CA 1
ATOM 4619 C C . ILE A 1 564 ? -28.738 9.159 26.964 1.00 73.31 564 ILE A C 1
ATOM 4621 O O . ILE A 1 564 ? -28.998 9.908 27.902 1.00 73.31 564 ILE A O 1
ATOM 4625 N N . SER A 1 565 ? -29.176 9.408 25.728 1.00 77.00 565 SER A N 1
ATOM 4626 C CA . SER A 1 565 ? -30.179 10.436 25.418 1.00 77.00 565 SER A CA 1
ATOM 4627 C C . SER A 1 565 ? -31.130 9.961 24.325 1.00 77.00 565 SER A C 1
ATOM 4629 O O . SER A 1 565 ? -30.717 9.244 23.412 1.00 77.00 565 SER A O 1
ATOM 4631 N N . ASP A 1 566 ? -32.386 10.406 24.385 1.00 72.38 566 ASP A N 1
ATOM 4632 C CA . ASP A 1 566 ? -33.428 10.040 23.414 1.00 72.38 566 ASP A CA 1
ATOM 4633 C C . ASP A 1 566 ? -33.017 10.350 21.967 1.00 72.38 566 ASP A C 1
ATOM 4635 O O . ASP A 1 566 ? -33.317 9.591 21.045 1.00 72.38 566 ASP A O 1
ATOM 4639 N N . GLU A 1 567 ? -32.289 11.451 21.759 1.00 75.56 567 GLU A N 1
ATOM 4640 C CA . GLU A 1 567 ? -31.771 11.862 20.452 1.00 75.56 567 GLU A CA 1
ATOM 4641 C C . GLU A 1 567 ? -30.739 10.865 19.903 1.00 75.56 567 GLU A C 1
ATOM 4643 O O . GLU A 1 567 ? -30.826 10.446 18.746 1.00 75.56 567 GLU A O 1
ATOM 4648 N N . ILE A 1 568 ? -29.798 10.430 20.746 1.00 73.38 568 ILE A N 1
ATOM 4649 C CA . ILE A 1 568 ? -28.767 9.456 20.378 1.00 73.38 568 ILE A CA 1
ATOM 4650 C C . ILE A 1 568 ? -29.404 8.087 20.113 1.00 73.38 568 ILE A C 1
ATOM 4652 O O . ILE A 1 568 ? -29.151 7.499 19.062 1.00 73.38 568 ILE A O 1
ATOM 4656 N N . ILE A 1 569 ? -30.286 7.611 20.998 1.00 71.06 569 ILE A N 1
ATOM 4657 C CA . ILE A 1 569 ? -30.988 6.324 20.849 1.00 71.06 569 ILE A CA 1
ATOM 4658 C C . ILE A 1 569 ? -31.799 6.303 19.546 1.00 71.06 569 ILE A C 1
ATOM 4660 O O . ILE A 1 569 ? -31.714 5.354 18.766 1.00 71.06 569 ILE A O 1
ATOM 4664 N N . LYS A 1 570 ? -32.527 7.385 19.244 1.00 73.75 570 LYS A N 1
ATOM 4665 C CA . LYS A 1 570 ? -33.272 7.528 17.986 1.00 73.75 570 LYS A CA 1
ATOM 4666 C C . LYS A 1 570 ? -32.361 7.427 16.760 1.00 73.75 570 LYS A C 1
ATOM 4668 O O . LYS A 1 570 ? -32.731 6.792 15.772 1.00 73.75 570 LYS A O 1
ATOM 4673 N N . ASN A 1 571 ? -31.177 8.031 16.813 1.00 70.75 571 ASN A N 1
ATOM 4674 C CA . ASN A 1 571 ? -30.193 7.974 15.734 1.00 70.75 571 ASN A CA 1
ATOM 4675 C C . ASN A 1 571 ? -29.575 6.571 15.570 1.00 70.75 571 ASN A C 1
ATOM 4677 O O . ASN A 1 571 ? -29.393 6.127 14.435 1.00 70.75 571 ASN A O 1
ATOM 4681 N N . TYR A 1 572 ? -29.340 5.835 16.661 1.00 69.50 572 TYR A N 1
ATOM 4682 C CA . TYR A 1 572 ? -28.956 4.416 16.610 1.00 69.50 572 TYR A CA 1
ATOM 4683 C C . TYR A 1 572 ? -30.046 3.550 15.961 1.00 69.50 572 TYR A C 1
ATOM 4685 O O . TYR A 1 572 ? -29.753 2.760 15.060 1.00 69.50 572 TYR A O 1
ATOM 4693 N N . CYS A 1 573 ? -31.310 3.743 16.350 1.00 68.44 573 CYS A N 1
ATOM 4694 C CA . CYS A 1 573 ? -32.452 3.024 15.780 1.00 68.44 573 CYS A CA 1
ATOM 4695 C C . CYS A 1 573 ? -32.606 3.265 14.269 1.00 68.44 573 CYS A C 1
ATOM 4697 O O . CYS A 1 573 ? -32.830 2.316 13.523 1.00 68.44 573 CYS A O 1
ATOM 4699 N N . LYS A 1 574 ? -32.395 4.496 13.785 1.00 68.12 574 LYS A N 1
ATOM 4700 C CA . LYS A 1 574 ? -32.403 4.796 12.339 1.00 68.12 574 LYS A CA 1
ATOM 4701 C C . LYS A 1 574 ? -31.338 4.019 11.561 1.00 68.12 574 LYS A C 1
ATOM 4703 O O . LYS A 1 574 ? -31.580 3.598 10.435 1.00 68.12 574 LYS A O 1
ATOM 4708 N N . ILE A 1 575 ? -30.156 3.807 12.140 1.00 65.69 575 ILE A N 1
ATOM 4709 C CA . ILE A 1 575 ? -29.097 3.020 11.487 1.00 65.69 575 ILE A CA 1
ATOM 4710 C C . ILE A 1 575 ? -29.435 1.527 11.520 1.00 65.69 575 ILE A C 1
ATOM 4712 O O . ILE A 1 575 ? -29.173 0.819 10.545 1.00 65.69 575 ILE A O 1
ATOM 4716 N N . LEU A 1 576 ? -30.081 1.051 12.592 1.00 63.06 576 LEU A N 1
ATOM 4717 C CA . LEU A 1 576 ? -30.643 -0.301 12.649 1.00 63.06 576 LEU A CA 1
ATOM 4718 C C . LEU A 1 576 ? -31.733 -0.533 11.608 1.00 63.06 576 LEU A C 1
ATOM 4720 O O . LEU A 1 576 ? -31.836 -1.649 11.116 1.00 63.06 576 LEU A O 1
ATOM 4724 N N . GLU A 1 577 ? -32.522 0.471 11.227 1.00 63.16 577 GLU A N 1
ATOM 4725 C CA . GLU A 1 577 ? -33.511 0.336 10.146 1.00 63.16 577 GLU A CA 1
ATOM 4726 C C . GLU A 1 577 ? -32.846 0.027 8.788 1.00 63.16 577 GLU A C 1
ATOM 4728 O O . GLU A 1 577 ? -33.446 -0.624 7.929 1.00 63.16 577 GLU A O 1
ATOM 4733 N N . GLU A 1 578 ? -31.556 0.351 8.621 1.00 60.66 578 GLU A N 1
ATOM 4734 C CA . GLU A 1 578 ? -30.732 -0.115 7.500 1.00 60.66 578 GLU A CA 1
ATOM 4735 C C . GLU A 1 578 ? -30.165 -1.547 7.685 1.00 60.66 578 GLU A C 1
ATOM 4737 O O . GLU A 1 578 ? -29.243 -1.953 6.968 1.00 60.66 578 GLU A O 1
ATOM 4742 N N . TYR A 1 579 ? -30.754 -2.347 8.588 1.00 47.38 579 TYR A N 1
ATOM 4743 C CA . TYR A 1 579 ? -30.373 -3.702 9.037 1.00 47.38 579 TYR A CA 1
ATOM 4744 C C . TYR A 1 579 ? -29.790 -4.619 7.955 1.00 47.38 579 TYR A C 1
ATOM 4746 O O . TYR A 1 579 ? -28.821 -5.340 8.171 1.00 47.38 579 TYR A O 1
ATOM 4754 N N . SER A 1 580 ? -30.366 -4.591 6.749 1.00 48.09 580 SER A N 1
ATOM 4755 C CA . SER A 1 580 ? -29.942 -5.436 5.622 1.00 48.09 580 SER A CA 1
ATOM 4756 C C . SER A 1 580 ? -28.490 -5.216 5.156 1.00 48.09 580 SER A C 1
ATOM 4758 O O . SER A 1 580 ? -27.979 -6.010 4.355 1.00 48.09 580 SER A O 1
ATOM 4760 N N . LYS A 1 581 ? -27.840 -4.142 5.626 1.00 53.06 581 LYS A N 1
ATOM 4761 C CA . LYS A 1 581 ? -26.484 -3.716 5.260 1.00 53.06 581 LYS A CA 1
ATOM 4762 C C . LYS A 1 581 ? -25.424 -3.982 6.347 1.00 53.06 581 LYS A C 1
ATOM 4764 O O . LYS A 1 581 ? -24.245 -3.767 6.054 1.00 53.06 581 LYS A O 1
ATOM 4769 N N . LEU A 1 582 ? -25.816 -4.428 7.544 1.00 53.75 582 LEU A N 1
ATOM 4770 C CA . LEU A 1 582 ? -24.933 -4.666 8.700 1.00 53.75 582 LEU A CA 1
ATOM 4771 C C . LEU A 1 582 ? -24.553 -6.156 8.822 1.00 53.75 582 LEU A C 1
ATOM 4773 O O . LEU A 1 582 ? -25.307 -7.023 8.375 1.00 53.75 582 LEU A O 1
ATOM 4777 N N . ASP A 1 583 ? -23.373 -6.457 9.370 1.00 55.53 583 ASP A N 1
ATOM 4778 C CA . ASP A 1 583 ? -22.970 -7.823 9.751 1.00 55.53 583 ASP A CA 1
ATOM 4779 C C . ASP A 1 583 ? -23.195 -8.118 11.250 1.00 55.53 583 ASP A C 1
ATOM 4781 O O . ASP A 1 583 ? -23.572 -7.236 12.017 1.00 55.53 583 ASP A O 1
ATOM 4785 N N . ASP A 1 584 ? -23.034 -9.382 11.665 1.00 53.16 584 ASP A N 1
ATOM 4786 C CA . ASP A 1 584 ? -23.383 -9.836 13.024 1.00 53.16 584 ASP A CA 1
ATOM 4787 C C . ASP A 1 584 ? -22.558 -9.130 14.126 1.00 53.16 584 ASP A C 1
ATOM 4789 O O . ASP A 1 584 ? -23.081 -8.859 15.205 1.00 53.16 584 ASP A O 1
ATOM 4793 N N . GLU A 1 585 ? -21.288 -8.785 13.864 1.00 56.19 585 GLU A N 1
ATOM 4794 C CA . GLU A 1 585 ? -20.470 -7.988 14.798 1.00 56.19 585 GLU A CA 1
ATOM 4795 C C . GLU A 1 585 ? -20.996 -6.551 14.912 1.00 56.19 585 GLU A C 1
ATOM 4797 O O . GLU A 1 585 ? -21.019 -5.974 15.997 1.00 56.19 585 GLU A O 1
ATOM 4802 N N . GLU A 1 586 ? -21.463 -5.980 13.804 1.00 56.91 586 GLU A N 1
ATOM 4803 C CA . GLU A 1 586 ? -22.021 -4.629 13.764 1.00 56.91 586 GLU A CA 1
ATOM 4804 C C . GLU A 1 586 ? -23.379 -4.523 14.452 1.00 56.91 586 GLU A C 1
ATOM 4806 O O . GLU A 1 586 ? -23.693 -3.484 15.031 1.00 56.91 586 GLU A O 1
ATOM 4811 N N . LEU A 1 587 ? -24.163 -5.601 14.436 1.00 57.47 587 LEU A N 1
ATOM 4812 C CA . LEU A 1 587 ? -25.398 -5.693 15.211 1.00 57.47 587 LEU A CA 1
ATOM 4813 C C . LEU A 1 587 ? -25.119 -5.723 16.715 1.00 57.47 587 LEU A C 1
ATOM 4815 O O . LEU A 1 587 ? -25.809 -5.029 17.462 1.00 57.47 587 LEU A O 1
ATOM 4819 N N . ASN A 1 588 ? -24.074 -6.439 17.142 1.00 58.56 588 ASN A N 1
ATOM 4820 C CA . ASN A 1 588 ? -23.667 -6.476 18.547 1.00 58.56 588 ASN A CA 1
ATOM 4821 C C . ASN A 1 588 ? -23.252 -5.091 19.075 1.00 58.56 588 ASN A C 1
ATOM 4823 O O . ASN A 1 588 ? -23.539 -4.765 20.225 1.00 58.56 588 ASN A O 1
ATOM 4827 N N . TYR A 1 589 ? -22.620 -4.253 18.241 1.00 59.59 589 TYR A N 1
ATOM 4828 C CA . TYR A 1 589 ? -22.242 -2.890 18.639 1.00 59.59 589 TYR A CA 1
ATOM 4829 C C . TYR A 1 589 ? -23.447 -2.012 18.962 1.00 59.59 589 TYR A C 1
ATOM 4831 O O . TYR A 1 589 ? -23.366 -1.169 19.852 1.00 59.59 589 TYR A O 1
ATOM 4839 N N . ILE A 1 590 ? -24.556 -2.198 18.247 1.00 57.44 590 ILE A N 1
ATOM 4840 C CA . ILE A 1 590 ? -25.745 -1.375 18.446 1.00 57.44 590 ILE A CA 1
ATOM 4841 C C . ILE A 1 590 ? -26.590 -1.904 19.611 1.00 57.44 590 ILE A C 1
ATOM 4843 O O . ILE A 1 590 ? -27.123 -1.109 20.378 1.00 57.44 590 ILE A O 1
ATOM 4847 N N . SER A 1 591 ? -26.656 -3.225 19.807 1.00 53.78 591 SER A N 1
ATOM 4848 C CA . SER A 1 591 ? -27.369 -3.820 20.948 1.00 53.78 591 SER A CA 1
ATOM 4849 C C . SER A 1 591 ? -26.721 -3.554 22.309 1.00 53.78 591 SER A C 1
ATOM 4851 O O . SER A 1 591 ? -27.350 -3.804 23.323 1.00 53.78 591 SER A O 1
ATOM 4853 N N . TYR A 1 592 ? -25.465 -3.100 22.356 1.00 47.69 592 TYR A N 1
ATOM 4854 C CA . TYR A 1 592 ? -24.823 -2.686 23.612 1.00 47.69 592 TYR A CA 1
ATOM 4855 C C . TYR A 1 592 ? -25.335 -1.327 24.116 1.00 47.69 592 TYR A C 1
ATOM 4857 O O . TYR A 1 592 ? -25.170 -1.000 25.285 1.00 47.69 592 TYR A O 1
ATOM 4865 N N . LEU A 1 593 ? -25.918 -0.517 23.226 1.00 43.47 593 LEU A N 1
ATOM 4866 C CA . LEU A 1 593 ? -26.270 0.882 23.488 1.00 43.47 593 LEU A CA 1
ATOM 4867 C C . LEU A 1 593 ? -27.774 1.148 23.600 1.00 43.47 593 LEU A C 1
ATOM 4869 O O . LEU A 1 593 ? -28.151 2.248 24.006 1.00 43.47 593 LEU A O 1
ATOM 4873 N N . GLY A 1 594 ? -28.610 0.181 23.219 1.00 34.91 594 GLY A N 1
ATOM 4874 C CA . GLY A 1 594 ? -30.058 0.190 23.443 1.00 34.91 594 GLY A CA 1
ATOM 4875 C C . GLY A 1 594 ? -30.431 -0.861 24.467 1.00 34.91 594 GLY A C 1
ATOM 4876 O O . GLY A 1 594 ? -31.339 -0.570 25.274 1.00 34.91 594 GLY A O 1
#

InterPro domains:
  IPR006906 Timeless, N-terminal [PF04821] (87-299)
  IPR044998 Timeless [PTHR22940] (88-552)